Protein AF-A0A9D9UY47-F1 (afdb_monomer)

Secondary structure (DSSP, 8-state):
-EEEHHHHHHH-TTPPPHHHHHHHHHHHT-EEEEEEEPTTS-EEEEEE--GGGHHHHSSHHHHHHHHHHHHT-----GGGT--PPPEE----EEEE-STTEEEEEEEEEES----PPPHHHHHHHHHTTPPP--HHHHHHHHHHHHHS--EEEEEHHHH-SEEEEEE-TT--EEEBTTS-EEEPPTT-EEEEETT--EEEETTTEEBGGG---TT---EEEEEEEE-HHHHHHHHHHTT---HHHHHHTT---TTHHHHHHHHHHHHHHHH-TTPEEEPPEEE-TTHHHHS----EEEEHHHHHHHHT----HHHHHHHHHHTT-EEEEETTEEEEE--TT-SS--SHHHHHHHHHHHH-GGGS--------SPPPP-HHHHHHHHHHHHHHHTT-EE----SEESS-S-B-TTPPTT--EE-S-SHHHHHHHHHHHHHHTTTTT-SS--EEEEEEEEEETTEEEEEEEEEETTEEEEEEHHHHTTTS---SSGGGTS-S------PPP-PPPSSPPEEEEEEEEEETT--HHHHHHHHHHHS-TTEEEEEEEEEEEEETTEEEEEEEEEE--SSSPPPHHHHHHHHHHHHHHHHHTT-EE-

Nearest PDB structures (foldseek):
  4p72-assembly1_A  TM=7.107E-01  e=1.494E-49  Pseudomonas aeruginosa PAO1
  6p8t-assembly2_E  TM=7.159E-01  e=4.390E-49  Acinetobacter baumannii ATCC 19606 = CIP 70.34 = JCM 6841
  7db7-assembly1_B  TM=7.033E-01  e=2.790E-44  Mycobacterium tuberculosis H37Rv
  7k9m-assembly1_B  TM=7.089E-01  e=8.195E-44  Mycobacterium tuberculosis H37Rv
  3pco-assembly1_D  TM=6.849E-01  e=2.548E-43  Escherichia coli

Radius of gyration: 36.96 Å; Cα contacts (8 Å, |Δi|>4): 1140; chains: 1; bounding box: 98×57×92 Å

pLDDT: mean 92.55, std 7.82, range [47.44, 98.69]

Sequence (602 aa):
MKISYNWLKSYIPDICEPDKLWDVFTFHLCEVESMDKMSDGDTIFDINILPNRAHDLLNHQGVAQELSALLDIEYKSPVDMYKIPTSKPTSLEVKIENDKCRRYMGRIVRNVKVGPSPEWVVKHLESVGQKSINNVVDATNIVMFDCGNPTHVFDAKKVGSTIRIKETGSQKKVSLLGGEEKDLKETDLVITDGEDNVLAIAGVKGGTRAEVDENTADIILEVANFDPVTVRKTGRGMGLFTDAIKRFENDLSPVRAEYAMRELSALIFEMCPDAEFEDIVDVFPDKQKWETRQDIEITTDYINKKLGSNFKEEEIENVLMRLRISFRREGEAFVVSPSVLRLDLIGPHDLVEEIGRVLGYDRVLPELPIIDFKPKTNEIFYRILSAKKKLTEDRFREVYTYAFTKKGEVYVAYGAKGKEALRTNLSDGLKQAYELNRLNAPLLGESEIKIFEVGNVFPAAGVEETHVAWMDKKGVQEMTLEEYTKDIEIGSSYDTVLPNSLELKSENFSPWSQYPFIVRDISMWVPSSTTESEVSEIIKENMGNLVVVGPSLVDSFEKEGKKSLAFRLVFQSFDRTLTDVEVAESMNSITKSLQDKGFEIR

Foldseek 3Di:
DKDKPVLLCVFFVPDDDPVVVQVLCVFFNFHFPDWDQDPVGIIITDTDHDLLCLQQPLASLSVSLVSCLLVVGGTDDCVVVFDFDDAAAALAAEEEPDVQWQKKKKKKKFQFQKAAADPVLQVVQVSVPHHGDTLLQSLQVNLCRHGNFRKDKFQCVLADRYKYKDFLAPDFWFQFPVGDIFGGDRRFIFIHHPVSDGQARPLFGGGPRGDDDNPRGMMMMMTTAGQLVRLQCRCVVRVHDDSSNSNNVSGYQRVSSVVSVSSSNRSSCVNGVPMHIHDMDMDRPPVVVLQFAAWEKDAPVRLCVVQQANDDPVLLVSSCVSSVWDWDDDPRITGTGGDSGNPSPRYDVSSSSSSCSSVGSVRRDDDDDDDPDDDDFDQLVLLVLLLVLVLVVVVAAEDDFDQFAQDAAAADPDADHGRGGGAQFCQVRQVVVQVVCVVCCQVVVHLWHKYKYWAWHDRHVPDIFTKIWIQIPVGIDMDGSCVSCVPTDGDRDPVVRDDDDPPPDDDDDDDDAPADKDKDKWKWKDAPPDDPVNLQVLLVVQQDDQFPDDQDWNDWDDDPRIIMTMGMTIGDDRPYHDDPVVNVVSVVRSVVSCVVVVIGID

Structure (mmCIF, N/CA/C/O backbone):
data_AF-A0A9D9UY47-F1
#
_entry.id   AF-A0A9D9UY47-F1
#
loop_
_atom_site.group_PDB
_atom_site.id
_atom_site.type_symbol
_atom_site.label_atom_id
_atom_site.label_alt_id
_atom_site.label_comp_id
_atom_site.label_asym_id
_atom_site.label_entity_id
_atom_site.label_seq_id
_atom_site.pdbx_PDB_ins_code
_atom_site.Cartn_x
_atom_site.Cartn_y
_atom_site.Cartn_z
_atom_site.occupancy
_atom_site.B_iso_or_equiv
_atom_site.auth_seq_id
_atom_site.auth_comp_id
_atom_site.auth_asym_id
_atom_site.auth_atom_id
_atom_site.pdbx_PDB_model_num
ATOM 1 N N . MET A 1 1 ? -2.757 -5.531 -6.455 1.00 92.25 1 MET A N 1
ATOM 2 C CA . MET A 1 1 ? -2.215 -5.605 -7.834 1.00 92.25 1 MET A CA 1
ATOM 3 C C . MET A 1 1 ? -2.811 -6.839 -8.454 1.00 92.25 1 MET A C 1
ATOM 5 O O . MET A 1 1 ? -2.719 -7.899 -7.853 1.00 92.25 1 MET A O 1
ATOM 9 N N . LYS A 1 2 ? -3.355 -6.715 -9.661 1.00 96.81 2 LYS A N 1
ATOM 10 C CA . LYS A 1 2 ? -3.908 -7.855 -10.386 1.00 96.81 2 LYS A CA 1
ATOM 11 C C . LYS A 1 2 ? -2.807 -8.699 -11.022 1.00 96.81 2 LYS A C 1
ATOM 13 O O . LYS A 1 2 ? -1.933 -8.148 -11.691 1.00 96.81 2 LYS A O 1
ATOM 18 N N . ILE A 1 3 ? -2.873 -10.009 -10.810 1.00 97.62 3 ILE A N 1
ATOM 19 C CA . ILE A 1 3 ? -1.984 -11.019 -11.385 1.00 97.62 3 ILE A CA 1
ATOM 20 C C . ILE A 1 3 ? -2.827 -12.065 -12.111 1.00 97.62 3 ILE A C 1
ATOM 22 O O . ILE A 1 3 ? -3.710 -12.680 -11.512 1.00 97.62 3 ILE A O 1
ATOM 26 N N . SER A 1 4 ? -2.539 -12.275 -13.394 1.00 97.75 4 SER A N 1
ATOM 27 C CA . SER A 1 4 ? -3.185 -13.302 -14.215 1.00 97.75 4 SER A CA 1
ATOM 28 C C . SER A 1 4 ? -2.543 -14.667 -13.986 1.00 97.75 4 SER A C 1
ATOM 30 O O . SER A 1 4 ? -1.330 -14.834 -14.129 1.00 97.75 4 SER A O 1
ATOM 32 N N . TYR A 1 5 ? -3.364 -15.668 -13.674 1.00 97.19 5 TYR A N 1
ATOM 33 C CA . TYR A 1 5 ? -2.925 -17.053 -13.540 1.00 97.19 5 TYR A CA 1
ATOM 34 C C . TYR A 1 5 ? -2.395 -17.624 -14.863 1.00 97.19 5 TYR A C 1
ATOM 36 O O . TYR A 1 5 ? -1.362 -18.298 -14.881 1.00 97.19 5 TYR A O 1
ATOM 44 N N . ASN A 1 6 ? -3.056 -17.328 -15.984 1.00 95.50 6 ASN A N 1
ATOM 45 C CA . ASN A 1 6 ? -2.594 -17.752 -17.306 1.00 95.50 6 ASN A CA 1
ATOM 46 C C . ASN A 1 6 ? -1.264 -17.098 -17.698 1.00 95.50 6 ASN A C 1
ATOM 48 O O . ASN A 1 6 ? -0.416 -17.760 -18.298 1.00 95.50 6 ASN A O 1
ATOM 52 N N . TRP A 1 7 ? -1.049 -15.838 -17.318 1.00 95.81 7 TRP A N 1
ATOM 53 C CA . TRP A 1 7 ? 0.239 -15.178 -17.514 1.00 95.81 7 TRP A CA 1
ATOM 54 C C . TRP A 1 7 ? 1.323 -15.819 -16.636 1.00 95.81 7 TRP A C 1
ATOM 56 O O . TRP A 1 7 ? 2.405 -16.128 -17.120 1.00 95.81 7 TRP A O 1
ATOM 66 N N . LEU A 1 8 ? 1.038 -16.154 -15.373 1.00 96.56 8 LEU A N 1
ATOM 67 C CA . LEU A 1 8 ? 1.994 -16.904 -14.545 1.00 96.56 8 LEU A CA 1
ATOM 68 C C . LEU A 1 8 ? 2.379 -18.254 -15.175 1.00 96.56 8 LEU A C 1
ATOM 70 O O . LEU A 1 8 ? 3.553 -18.625 -15.160 1.00 96.56 8 LEU A O 1
ATOM 74 N N . LYS A 1 9 ? 1.427 -18.966 -15.792 1.00 95.06 9 LYS A N 1
ATOM 75 C CA . LYS A 1 9 ? 1.681 -20.249 -16.472 1.00 95.06 9 LYS A CA 1
ATOM 76 C C . LYS A 1 9 ? 2.707 -20.173 -17.601 1.00 95.06 9 LYS A C 1
ATOM 78 O O . LYS A 1 9 ? 3.337 -21.192 -17.887 1.00 95.06 9 LYS A O 1
ATOM 83 N N . SER A 1 10 ? 2.919 -19.014 -18.233 1.00 92.62 10 SER A N 1
ATOM 84 C CA . SER A 1 10 ? 3.981 -18.888 -19.243 1.00 92.62 10 SER A CA 1
ATOM 85 C C . SER A 1 10 ? 5.379 -19.016 -18.632 1.00 92.62 10 SER A C 1
ATOM 87 O O . SER A 1 10 ? 6.302 -19.466 -19.309 1.00 92.62 10 SER A O 1
ATOM 89 N N . TYR A 1 11 ? 5.523 -18.669 -17.351 1.00 95.38 11 TYR A N 1
ATOM 90 C CA . TYR A 1 11 ? 6.774 -18.745 -16.596 1.00 95.38 11 TYR A CA 1
ATOM 91 C C . TYR A 1 11 ? 6.909 -20.026 -15.782 1.00 95.38 11 TYR A C 1
ATOM 93 O O . TYR A 1 11 ? 8.003 -20.575 -15.678 1.00 95.38 11 TYR A O 1
ATOM 101 N N . ILE A 1 12 ? 5.803 -20.513 -15.223 1.00 95.75 12 ILE A N 1
ATOM 102 C CA . ILE A 1 12 ? 5.751 -21.700 -14.364 1.00 95.75 12 ILE A CA 1
ATOM 103 C C . ILE A 1 12 ? 4.644 -22.650 -14.851 1.00 95.75 12 ILE A C 1
ATOM 105 O O . ILE A 1 12 ? 3.547 -22.660 -14.297 1.00 95.75 12 ILE A O 1
ATOM 109 N N . PRO A 1 13 ? 4.892 -23.452 -15.908 1.00 94.12 13 PRO A N 1
ATOM 110 C CA . PRO A 1 13 ? 3.858 -24.296 -16.520 1.00 94.12 13 PRO A CA 1
ATOM 111 C C . PRO A 1 13 ? 3.250 -25.336 -15.574 1.00 94.12 13 PRO A C 1
ATOM 113 O O . PRO A 1 13 ? 2.081 -25.684 -15.728 1.00 94.12 13 PRO A O 1
ATOM 116 N N . ASP A 1 14 ? 4.030 -25.788 -14.589 1.00 95.19 14 ASP A N 1
ATOM 117 C CA . ASP A 1 14 ? 3.635 -26.789 -13.591 1.00 95.19 14 ASP A CA 1
ATOM 118 C C . ASP A 1 14 ? 3.032 -26.159 -12.316 1.00 95.19 14 ASP A C 1
ATOM 120 O O . ASP A 1 14 ? 2.964 -26.802 -11.267 1.00 95.19 14 ASP A O 1
ATOM 124 N N . ILE A 1 15 ? 2.602 -24.889 -12.378 1.00 96.00 15 ILE A N 1
ATOM 125 C CA . ILE A 1 15 ? 1.925 -24.207 -11.267 1.00 96.00 15 ILE A CA 1
ATOM 126 C C . ILE A 1 15 ? 0.655 -24.960 -10.845 1.00 96.00 15 ILE A C 1
ATOM 128 O O . ILE A 1 15 ? -0.113 -25.458 -11.671 1.00 96.00 15 ILE A O 1
ATOM 132 N N . CYS A 1 16 ? 0.419 -25.028 -9.535 1.00 95.44 16 CYS A N 1
ATOM 133 C CA . CYS A 1 16 ? -0.756 -25.675 -8.965 1.00 95.44 16 CYS A CA 1
ATOM 134 C C . CYS A 1 16 ? -2.070 -24.942 -9.310 1.00 95.44 16 CYS A C 1
ATOM 136 O O . CYS A 1 16 ? -2.077 -23.844 -9.869 1.00 95.44 16 CYS A O 1
ATOM 138 N N . GLU A 1 17 ? -3.204 -25.569 -8.987 1.00 95.69 17 GLU A N 1
ATOM 139 C CA . GLU A 1 17 ? -4.536 -24.987 -9.197 1.00 95.69 17 GLU A CA 1
ATOM 140 C C . GLU A 1 17 ? -4.747 -23.694 -8.380 1.00 95.69 17 GLU A C 1
ATOM 142 O O . GLU A 1 17 ? -4.212 -23.594 -7.269 1.00 95.69 17 GLU A O 1
ATOM 147 N N . PRO A 1 18 ? -5.574 -22.741 -8.861 1.00 96.00 18 PRO A N 1
ATOM 148 C CA . PRO A 1 18 ? -5.742 -21.429 -8.230 1.00 96.00 18 PRO A CA 1
ATOM 149 C C . PRO A 1 18 ? -6.084 -21.447 -6.734 1.00 96.00 18 PRO A C 1
ATOM 151 O O . PRO A 1 18 ? -5.519 -20.663 -5.975 1.00 96.00 18 PRO A O 1
ATOM 154 N N . ASP A 1 19 ? -6.936 -22.378 -6.289 1.00 94.75 19 ASP A N 1
ATOM 155 C CA . ASP A 1 19 ? -7.332 -22.483 -4.877 1.00 94.75 19 ASP A CA 1
ATOM 156 C C . ASP A 1 19 ? -6.137 -22.819 -3.965 1.00 94.75 19 ASP A C 1
ATOM 158 O O . ASP A 1 19 ? -6.039 -22.309 -2.856 1.00 94.75 19 ASP A O 1
ATOM 162 N N . LYS A 1 20 ? -5.182 -23.634 -4.436 1.00 94.81 20 LYS A N 1
ATOM 163 C CA . LYS A 1 20 ? -3.946 -23.911 -3.682 1.00 94.81 20 LYS A CA 1
ATOM 164 C C . LYS A 1 20 ? -2.989 -22.728 -3.720 1.00 94.81 20 LYS A C 1
ATOM 166 O O . LYS A 1 20 ? -2.238 -22.511 -2.774 1.00 94.81 20 LYS A O 1
ATOM 171 N N . LEU A 1 21 ? -2.989 -21.983 -4.822 1.00 95.38 21 LEU A N 1
ATOM 172 C CA . LEU A 1 21 ? -2.144 -20.807 -4.967 1.00 95.38 21 LEU A CA 1
ATOM 173 C C . LEU A 1 21 ? -2.570 -19.687 -4.011 1.00 95.38 21 LEU A C 1
ATOM 175 O O . LEU A 1 21 ? -1.709 -18.990 -3.481 1.00 95.38 21 LEU A O 1
ATOM 179 N N . TRP A 1 22 ? -3.872 -19.568 -3.734 1.00 95.12 22 TRP A N 1
ATOM 180 C CA . TRP A 1 22 ? -4.406 -18.677 -2.701 1.00 95.12 22 TRP A CA 1
ATOM 181 C C . TRP A 1 22 ? -3.735 -18.910 -1.342 1.00 95.12 22 TRP A C 1
ATOM 183 O O . TRP A 1 22 ? -3.281 -17.958 -0.702 1.00 95.12 22 TRP A O 1
ATOM 193 N N . ASP A 1 23 ? -3.636 -20.172 -0.916 1.00 92.69 23 ASP A N 1
ATOM 194 C CA . ASP A 1 23 ? -2.991 -20.538 0.348 1.00 92.69 23 ASP A CA 1
ATOM 195 C C . ASP A 1 23 ? -1.497 -20.196 0.320 1.00 92.69 23 ASP A C 1
ATOM 197 O O . ASP A 1 23 ? -0.978 -19.598 1.262 1.00 92.69 23 ASP A O 1
ATOM 201 N N . VAL A 1 24 ? -0.806 -20.501 -0.784 1.00 94.19 24 VAL A N 1
ATOM 202 C CA . VAL A 1 24 ? 0.623 -20.181 -0.942 1.00 94.19 24 VAL A CA 1
ATOM 203 C C . VAL A 1 24 ? 0.868 -18.678 -0.827 1.00 94.19 24 VAL A C 1
ATOM 205 O O . VAL A 1 24 ? 1.767 -18.266 -0.096 1.00 94.19 24 VAL A O 1
ATOM 208 N N . PHE A 1 25 ? 0.054 -17.851 -1.488 1.00 94.31 25 PHE A N 1
ATOM 209 C CA . PHE A 1 25 ? 0.122 -16.402 -1.320 1.00 94.31 25 PHE A CA 1
ATOM 210 C C . PHE A 1 25 ? -0.106 -16.008 0.138 1.00 94.31 25 PHE A C 1
ATOM 212 O O . PHE A 1 25 ? 0.752 -15.358 0.732 1.00 94.31 25 PHE A O 1
ATOM 219 N N . THR A 1 26 ? -1.219 -16.445 0.725 1.00 91.19 26 THR A N 1
ATOM 220 C CA . THR A 1 26 ? -1.668 -16.000 2.050 1.00 91.19 26 THR A CA 1
ATOM 221 C C . THR A 1 26 ? -0.677 -16.359 3.157 1.00 91.19 26 THR A C 1
ATOM 223 O O . THR A 1 26 ? -0.400 -15.533 4.025 1.00 91.19 26 THR A O 1
ATOM 226 N N . PHE A 1 27 ? -0.130 -17.576 3.137 1.00 89.44 27 PHE A N 1
ATOM 227 C CA . PHE A 1 27 ? 0.741 -18.064 4.209 1.00 89.44 27 PHE A CA 1
ATOM 228 C C . PHE A 1 27 ? 2.217 -17.728 4.006 1.00 89.44 27 PHE A C 1
ATOM 230 O O . PHE A 1 27 ? 2.960 -17.686 4.986 1.00 89.44 27 PHE A O 1
ATOM 237 N N . HIS A 1 28 ? 2.648 -17.476 2.766 1.00 92.00 28 HIS A N 1
ATOM 238 C CA . HIS A 1 28 ? 4.070 -17.333 2.461 1.00 92.00 28 HIS A CA 1
ATOM 239 C C . HIS A 1 28 ? 4.445 -16.066 1.699 1.00 92.00 28 HIS A C 1
ATOM 241 O O . HIS A 1 28 ? 5.636 -15.861 1.492 1.00 92.00 28 HIS A O 1
ATOM 247 N N . LEU A 1 29 ? 3.517 -15.213 1.258 1.00 92.00 29 LEU A N 1
ATOM 248 C CA . LEU A 1 29 ? 3.890 -14.041 0.460 1.00 92.00 29 LEU A CA 1
ATOM 249 C C . LEU A 1 29 ? 3.132 -12.760 0.803 1.00 92.00 29 LEU A C 1
ATOM 251 O O . LEU A 1 29 ? 3.753 -11.772 1.190 1.00 92.00 29 LEU A O 1
ATOM 255 N N . CYS A 1 30 ? 1.818 -12.743 0.601 1.00 93.88 30 CYS A N 1
ATOM 256 C CA . CYS A 1 30 ? 0.985 -11.556 0.751 1.00 93.88 30 CYS A CA 1
ATOM 257 C C . CYS A 1 30 ? -0.504 -11.913 0.822 1.00 93.88 30 CYS A C 1
ATOM 259 O O . CYS A 1 30 ? -0.926 -12.987 0.3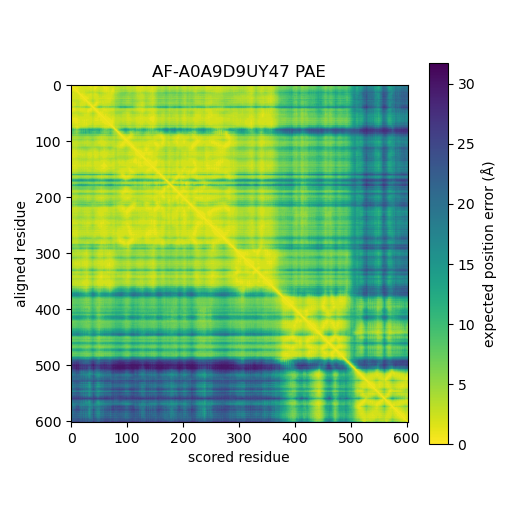99 1.00 93.88 30 CYS A O 1
ATOM 261 N N . GLU A 1 31 ? -1.303 -10.979 1.332 1.00 95.00 31 GLU A N 1
ATOM 262 C CA . GLU A 1 31 ? -2.759 -11.097 1.342 1.00 95.00 31 GLU A CA 1
ATOM 263 C C . GLU A 1 31 ? -3.320 -11.105 -0.088 1.00 95.00 31 GLU A C 1
ATOM 265 O O . GLU A 1 31 ? -2.925 -10.294 -0.932 1.00 95.00 31 GLU A O 1
ATOM 270 N N . VAL A 1 32 ? -4.270 -12.007 -0.338 1.00 96.38 32 VAL A N 1
ATOM 271 C CA . VAL A 1 32 ? -5.091 -12.014 -1.550 1.00 96.38 32 VAL A CA 1
ATOM 272 C C . VAL A 1 32 ? -6.427 -11.350 -1.216 1.00 96.38 32 VAL A C 1
ATOM 274 O O . VAL A 1 32 ? -7.219 -11.890 -0.449 1.00 96.38 32 VAL A O 1
ATOM 277 N N . GLU A 1 33 ? -6.680 -10.168 -1.777 1.00 95.94 33 GLU A N 1
ATOM 278 C CA . GLU A 1 33 ? -7.911 -9.402 -1.538 1.00 95.94 33 GLU A CA 1
ATOM 279 C C . GLU A 1 33 ? -9.110 -10.025 -2.265 1.00 95.94 33 GLU A C 1
ATOM 281 O O . GLU A 1 33 ? -10.236 -10.012 -1.765 1.00 95.94 33 GLU A O 1
ATOM 286 N N . SER A 1 34 ? -8.881 -10.577 -3.459 1.00 96.50 34 SER A N 1
ATOM 287 C CA . SER A 1 34 ? -9.910 -11.254 -4.252 1.00 96.50 34 SER A CA 1
ATOM 288 C C . SER A 1 34 ? -9.316 -12.217 -5.281 1.00 96.50 34 SER A C 1
ATOM 290 O O . SER A 1 34 ? -8.149 -12.109 -5.665 1.00 96.50 34 SER A O 1
ATOM 292 N N . MET A 1 35 ? -10.137 -13.174 -5.721 1.00 96.31 35 MET A N 1
ATOM 293 C CA . MET A 1 35 ? -9.823 -14.114 -6.796 1.00 96.31 35 MET A CA 1
ATOM 294 C C . MET A 1 35 ? -11.025 -14.211 -7.735 1.00 96.31 35 MET A C 1
ATOM 296 O O . MET A 1 35 ? -12.043 -14.826 -7.406 1.00 96.31 35 MET A O 1
ATOM 300 N N . ASP A 1 36 ? -10.891 -13.605 -8.909 1.00 96.31 36 ASP A N 1
ATOM 301 C CA . ASP A 1 36 ? -11.957 -13.484 -9.897 1.00 96.31 36 ASP A CA 1
ATOM 302 C C . ASP A 1 36 ? -11.763 -14.494 -11.032 1.00 96.31 36 ASP A C 1
ATOM 304 O O . ASP A 1 36 ? -10.710 -14.539 -11.671 1.00 96.31 36 ASP A O 1
ATOM 308 N N . LYS A 1 37 ? -12.797 -15.291 -11.324 1.00 95.38 37 LYS A N 1
ATOM 309 C CA . LYS A 1 37 ? -12.814 -16.199 -12.482 1.00 95.38 37 LYS A CA 1
ATOM 310 C C . LYS A 1 37 ? -13.380 -15.476 -13.698 1.00 95.38 37 LYS A C 1
ATOM 312 O O . LYS A 1 37 ? -14.541 -15.064 -13.690 1.00 95.38 37 LYS A O 1
ATOM 317 N N . MET A 1 38 ? -12.572 -15.355 -14.742 1.00 92.38 38 MET A N 1
ATOM 318 C CA . MET A 1 38 ? -12.934 -14.669 -15.978 1.00 92.38 38 MET A CA 1
ATOM 319 C C . MET A 1 38 ? -13.673 -15.601 -16.943 1.00 92.38 38 MET A C 1
ATOM 321 O O . MET A 1 38 ? -13.571 -16.828 -16.881 1.00 92.38 38 MET A O 1
ATOM 325 N N . SER A 1 39 ? -14.448 -15.019 -17.861 1.00 88.56 39 SER A N 1
ATOM 326 C CA . SER A 1 39 ? -15.257 -15.774 -18.829 1.00 88.56 39 SER A CA 1
ATOM 327 C C . SER A 1 39 ? -14.435 -16.554 -19.858 1.00 88.56 39 SER A C 1
ATOM 329 O O . SER A 1 39 ? -14.949 -17.487 -20.469 1.00 88.56 39 SER A O 1
ATOM 331 N N . ASP A 1 40 ? -13.180 -16.165 -20.071 1.00 86.12 40 ASP A N 1
ATOM 332 C CA . ASP A 1 40 ? -12.224 -16.832 -20.959 1.00 86.12 40 ASP A CA 1
ATOM 333 C C . ASP A 1 40 ? -11.458 -17.981 -20.273 1.00 86.12 40 ASP A C 1
ATOM 335 O O . ASP A 1 40 ? -10.635 -18.638 -20.909 1.00 86.12 40 ASP A O 1
ATOM 339 N N . GLY A 1 41 ? -11.762 -18.254 -18.999 1.00 90.00 41 GLY A N 1
ATOM 340 C CA . GLY A 1 41 ? -11.151 -19.315 -18.204 1.00 90.00 41 GLY A CA 1
ATOM 341 C C . GLY A 1 41 ? -9.912 -18.890 -17.415 1.00 90.00 41 GLY A C 1
ATOM 342 O O . GLY A 1 41 ? -9.351 -19.735 -16.718 1.00 90.00 41 GLY A O 1
ATOM 343 N N . ASP A 1 42 ? -9.483 -17.625 -17.488 1.00 95.38 42 ASP A N 1
ATOM 344 C CA . ASP A 1 42 ? -8.419 -17.116 -16.617 1.00 95.38 42 ASP A CA 1
ATOM 345 C C . ASP A 1 42 ? -8.906 -16.925 -15.171 1.00 95.38 42 ASP A C 1
ATOM 347 O O . ASP A 1 42 ? -10.100 -16.780 -14.893 1.00 95.38 42 ASP A O 1
ATOM 351 N N . THR A 1 43 ? -7.968 -16.927 -14.228 1.00 97.31 43 THR A N 1
ATOM 352 C CA . THR A 1 43 ? -8.210 -16.570 -12.828 1.00 97.31 43 THR A CA 1
ATOM 353 C C . THR A 1 43 ? -7.297 -15.415 -12.450 1.00 97.31 43 THR A C 1
ATOM 355 O O . THR A 1 43 ? -6.080 -15.517 -12.585 1.00 97.31 43 THR A O 1
ATOM 358 N N . ILE A 1 44 ? -7.882 -14.313 -11.986 1.00 97.94 44 ILE A N 1
ATOM 359 C CA . ILE A 1 44 ? -7.146 -13.102 -11.623 1.00 97.94 44 ILE A CA 1
ATOM 360 C C . ILE A 1 44 ? -7.094 -12.985 -10.109 1.00 97.94 44 ILE A C 1
ATOM 362 O O . ILE A 1 44 ? -8.132 -12.946 -9.453 1.00 97.94 44 ILE A O 1
ATOM 366 N N . PHE A 1 45 ? -5.884 -12.899 -9.570 1.00 97.94 45 PHE A N 1
ATOM 367 C CA . PHE A 1 45 ? -5.648 -12.621 -8.159 1.00 97.94 45 PHE A CA 1
ATOM 368 C C . PHE A 1 45 ? -5.436 -11.124 -7.974 1.00 97.94 45 PHE A C 1
ATOM 370 O O . PHE A 1 45 ? -4.568 -10.558 -8.637 1.00 97.94 45 PHE A O 1
ATOM 377 N N . ASP A 1 46 ? -6.171 -10.482 -7.069 1.00 97.31 46 ASP A N 1
ATOM 378 C CA . ASP A 1 46 ? -5.792 -9.155 -6.582 1.00 97.31 46 ASP A CA 1
ATOM 379 C C . ASP A 1 46 ? -4.988 -9.309 -5.294 1.00 97.31 46 ASP A C 1
ATOM 381 O O . ASP A 1 46 ? -5.532 -9.660 -4.249 1.00 97.31 46 ASP A O 1
ATOM 385 N N . ILE A 1 47 ? -3.673 -9.112 -5.390 1.00 96.56 47 ILE A N 1
ATOM 386 C CA . ILE A 1 47 ? -2.738 -9.330 -4.284 1.00 96.56 47 ILE A CA 1
ATOM 387 C C . ILE A 1 47 ? -2.232 -8.016 -3.690 1.00 96.56 47 ILE A C 1
ATOM 389 O O . ILE A 1 47 ? -1.873 -7.073 -4.409 1.00 96.56 47 ILE A O 1
ATOM 393 N N . ASN A 1 48 ? -2.148 -7.956 -2.366 1.00 96.06 48 ASN A N 1
ATOM 394 C CA . ASN A 1 48 ? -1.694 -6.784 -1.632 1.00 96.06 48 ASN A CA 1
ATOM 395 C C . ASN A 1 48 ? -0.187 -6.866 -1.338 1.00 96.06 48 ASN A C 1
ATOM 397 O O . ASN A 1 48 ? 0.249 -7.321 -0.280 1.00 96.06 48 ASN A O 1
ATOM 401 N N . ILE A 1 49 ? 0.628 -6.423 -2.299 1.00 95.69 49 ILE A N 1
ATOM 402 C CA . ILE A 1 49 ? 2.088 -6.383 -2.149 1.00 95.69 49 ILE A CA 1
ATOM 403 C C . ILE A 1 49 ? 2.504 -5.270 -1.180 1.00 95.69 49 ILE A C 1
ATOM 405 O O . ILE A 1 49 ? 2.242 -4.084 -1.412 1.00 95.69 49 ILE A O 1
ATOM 409 N N . LEU A 1 50 ? 3.224 -5.658 -0.126 1.00 93.69 50 LEU A N 1
ATOM 410 C CA . LEU A 1 50 ? 3.766 -4.737 0.868 1.00 93.69 50 LEU A CA 1
ATOM 411 C C . LEU A 1 50 ? 4.891 -3.855 0.287 1.00 93.69 50 LEU A C 1
ATOM 413 O O . LEU A 1 50 ? 5.626 -4.294 -0.602 1.00 93.69 50 LEU A O 1
ATOM 417 N N . PRO A 1 51 ? 5.087 -2.622 0.799 1.00 93.50 51 PRO A N 1
ATOM 418 C CA . PRO A 1 51 ? 6.083 -1.688 0.264 1.00 93.50 51 PRO A CA 1
ATOM 419 C C . PRO A 1 51 ? 7.519 -2.228 0.204 1.00 93.50 51 PRO A C 1
ATOM 421 O O . PRO A 1 51 ? 8.244 -1.899 -0.731 1.00 93.50 51 PRO A O 1
ATOM 424 N N . ASN A 1 52 ? 7.934 -3.075 1.154 1.00 93.81 52 ASN A N 1
ATOM 425 C CA . ASN A 1 52 ? 9.271 -3.681 1.155 1.00 93.81 52 ASN A CA 1
ATOM 426 C C . ASN A 1 52 ? 9.491 -4.632 -0.028 1.00 93.81 52 ASN A C 1
ATOM 428 O O . ASN A 1 52 ? 10.622 -4.754 -0.476 1.00 93.81 52 ASN A O 1
ATOM 432 N N . ARG A 1 53 ? 8.431 -5.239 -0.575 1.00 95.88 53 ARG A N 1
ATOM 433 C CA . ARG A 1 53 ? 8.481 -6.166 -1.721 1.00 95.88 53 ARG A CA 1
ATOM 434 C C . ARG A 1 53 ? 7.915 -5.576 -3.017 1.00 95.88 53 ARG A C 1
ATOM 436 O O . ARG A 1 53 ? 7.785 -6.244 -4.038 1.00 95.88 53 ARG A O 1
ATOM 443 N N . ALA A 1 54 ? 7.542 -4.299 -3.008 1.00 96.44 54 ALA A N 1
ATOM 444 C CA . ALA A 1 54 ? 6.952 -3.661 -4.180 1.00 96.44 54 ALA A CA 1
ATOM 445 C C . ALA A 1 54 ? 7.963 -3.474 -5.330 1.00 96.44 54 ALA A C 1
ATOM 447 O O . ALA A 1 54 ? 7.580 -3.482 -6.499 1.00 96.44 54 ALA A O 1
ATOM 448 N N . HIS A 1 55 ? 9.250 -3.355 -5.003 1.00 95.75 55 HIS A N 1
ATOM 449 C CA . HIS A 1 55 ? 10.336 -3.161 -5.961 1.00 95.75 55 HIS A CA 1
ATOM 450 C C . HIS A 1 55 ? 10.653 -4.415 -6.808 1.00 95.75 55 HIS A C 1
ATOM 452 O O . HIS A 1 55 ? 11.226 -4.312 -7.901 1.00 95.75 55 HIS A O 1
ATOM 458 N N . ASP A 1 56 ? 10.296 -5.605 -6.314 1.00 95.25 56 ASP A N 1
ATOM 459 C CA . ASP A 1 56 ? 10.513 -6.892 -6.972 1.00 95.25 56 ASP A CA 1
ATOM 460 C C . ASP A 1 56 ? 9.218 -7.606 -7.378 1.00 95.25 56 ASP A C 1
ATOM 462 O O . ASP A 1 56 ? 9.230 -8.264 -8.417 1.00 95.25 56 ASP A O 1
ATOM 466 N N . LEU A 1 57 ? 8.102 -7.416 -6.661 1.00 96.81 57 LEU A N 1
ATOM 467 C CA . LEU A 1 57 ? 6.855 -8.166 -6.880 1.00 96.81 57 LEU A CA 1
ATOM 468 C C . LEU A 1 57 ? 5.711 -7.393 -7.547 1.00 96.81 57 LEU A C 1
ATOM 470 O O . LEU A 1 57 ? 4.680 -7.994 -7.838 1.00 96.81 57 LEU A O 1
ATOM 474 N N . LEU A 1 58 ? 5.846 -6.095 -7.854 1.00 96.94 58 LEU A N 1
ATOM 475 C CA . LEU A 1 58 ? 4.817 -5.374 -8.633 1.00 96.94 58 LEU A CA 1
ATOM 476 C C . LEU A 1 58 ? 4.836 -5.727 -10.139 1.00 96.94 58 LEU A C 1
ATOM 478 O O . LEU A 1 58 ? 4.731 -4.848 -11.002 1.00 96.94 58 LEU A O 1
ATOM 482 N N . ASN A 1 59 ? 5.031 -7.005 -10.470 1.00 97.00 59 ASN A N 1
ATOM 483 C CA . ASN A 1 59 ? 5.128 -7.534 -11.829 1.00 97.00 59 ASN A CA 1
ATOM 484 C C . ASN A 1 59 ? 4.995 -9.068 -11.877 1.00 97.00 59 ASN A C 1
ATOM 486 O O . ASN A 1 59 ? 5.253 -9.746 -10.883 1.00 97.00 59 ASN A O 1
ATOM 490 N N . HIS A 1 60 ? 4.615 -9.612 -13.037 1.00 97.50 60 HIS A N 1
ATOM 491 C CA . HIS A 1 60 ? 4.352 -11.045 -13.215 1.00 97.50 60 HIS A CA 1
ATOM 492 C C . HIS A 1 60 ? 5.615 -11.903 -13.129 1.00 97.50 60 HIS A C 1
ATOM 494 O O . HIS A 1 60 ? 5.566 -12.969 -12.520 1.00 97.50 60 HIS A O 1
ATOM 500 N N . GLN A 1 61 ? 6.748 -11.447 -13.674 1.00 95.75 61 GLN A N 1
ATOM 501 C CA . GLN A 1 61 ? 8.008 -12.190 -13.606 1.00 95.75 61 GLN A CA 1
ATOM 502 C C . GLN A 1 61 ? 8.468 -12.368 -12.153 1.00 95.75 61 GLN A C 1
ATOM 504 O O . GLN A 1 61 ? 8.811 -13.475 -11.750 1.00 95.75 61 GLN A O 1
ATOM 509 N N . GLY A 1 62 ? 8.435 -11.307 -11.344 1.00 96.00 62 GLY A N 1
ATOM 510 C CA . GLY A 1 62 ? 8.806 -11.346 -9.929 1.00 96.00 62 GLY A CA 1
ATOM 511 C C . GLY A 1 62 ? 7.910 -12.276 -9.116 1.00 96.00 62 GLY A C 1
ATOM 512 O O . GLY A 1 62 ? 8.410 -13.133 -8.391 1.00 96.00 62 GLY A O 1
ATOM 513 N N . VAL A 1 63 ? 6.589 -12.180 -9.305 1.00 97.69 63 VAL A N 1
ATOM 514 C CA . VAL A 1 63 ? 5.632 -13.092 -8.658 1.00 97.69 63 VAL A CA 1
ATOM 515 C C . VAL A 1 63 ? 5.857 -14.539 -9.105 1.00 97.69 63 VAL A C 1
ATOM 517 O O . VAL A 1 63 ? 5.883 -15.436 -8.270 1.00 97.69 63 VAL A O 1
ATOM 520 N N . ALA A 1 64 ? 6.088 -14.792 -10.394 1.00 97.12 64 ALA A N 1
ATOM 521 C CA . ALA A 1 64 ? 6.370 -16.137 -10.890 1.00 97.12 64 ALA A CA 1
ATOM 522 C C . ALA A 1 64 ? 7.685 -16.714 -10.337 1.00 97.12 64 ALA A C 1
ATOM 524 O O . ALA A 1 64 ? 7.743 -17.904 -10.027 1.00 97.12 64 ALA A O 1
ATOM 525 N N . GLN A 1 65 ? 8.733 -15.895 -10.184 1.00 95.44 65 GLN A N 1
ATOM 526 C CA . GLN A 1 65 ? 9.989 -16.318 -9.555 1.00 95.44 65 GLN A CA 1
ATOM 527 C C . GLN A 1 65 ? 9.776 -16.711 -8.094 1.00 95.44 65 GLN A C 1
ATOM 529 O O . GLN A 1 65 ? 10.269 -17.752 -7.664 1.00 95.44 65 GLN A O 1
ATOM 534 N N . GLU A 1 66 ? 9.012 -15.907 -7.362 1.00 96.12 66 GLU A N 1
ATOM 535 C CA . GLU A 1 66 ? 8.691 -16.150 -5.961 1.00 96.12 66 GLU A CA 1
ATOM 536 C C . GLU A 1 66 ? 7.852 -17.422 -5.781 1.00 96.12 66 GLU A C 1
ATOM 538 O O . GLU A 1 66 ? 8.165 -18.272 -4.952 1.00 96.12 66 GLU A O 1
ATOM 543 N N . LEU A 1 67 ? 6.827 -17.611 -6.613 1.00 96.94 67 LEU A N 1
ATOM 544 C CA . LEU A 1 67 ? 5.995 -18.813 -6.592 1.00 96.94 67 LEU A CA 1
ATOM 545 C C . LEU A 1 67 ? 6.771 -20.067 -7.001 1.00 96.94 67 LEU A C 1
ATOM 547 O O . LEU A 1 67 ? 6.586 -21.116 -6.392 1.00 96.94 67 LEU A O 1
ATOM 551 N N . SER A 1 68 ? 7.665 -19.965 -7.990 1.00 96.62 68 SER A N 1
ATOM 552 C CA . SER A 1 68 ? 8.593 -21.045 -8.352 1.00 96.62 68 SER A CA 1
ATOM 553 C C . SER A 1 68 ? 9.436 -21.467 -7.156 1.00 96.62 68 SER A C 1
ATOM 555 O O . SER A 1 68 ? 9.551 -22.663 -6.884 1.00 96.62 68 SER A O 1
ATOM 557 N N . ALA A 1 69 ? 9.966 -20.493 -6.409 1.00 95.38 69 ALA A N 1
ATOM 558 C CA . ALA A 1 69 ? 10.711 -20.767 -5.196 1.00 95.38 69 ALA A CA 1
ATOM 559 C C . ALA A 1 69 ? 9.818 -21.442 -4.151 1.00 95.38 69 ALA A C 1
ATOM 561 O O . ALA A 1 69 ? 10.185 -22.505 -3.673 1.00 95.38 69 ALA A O 1
ATOM 562 N N . LEU A 1 70 ? 8.633 -20.909 -3.842 1.00 95.31 70 LEU A N 1
ATOM 563 C CA . LEU A 1 70 ? 7.725 -21.439 -2.810 1.00 95.31 70 LEU A CA 1
ATOM 564 C C . LEU A 1 70 ? 7.156 -22.830 -3.123 1.00 95.31 70 LEU A C 1
ATOM 566 O O . LEU A 1 70 ? 6.980 -23.636 -2.211 1.00 95.31 70 LEU A O 1
ATOM 570 N N . LEU A 1 71 ? 6.920 -23.137 -4.397 1.00 95.00 71 LEU A N 1
ATOM 571 C CA . LEU A 1 71 ? 6.386 -24.424 -4.848 1.00 95.00 71 LEU A CA 1
ATOM 572 C C . LEU A 1 71 ? 7.472 -25.459 -5.178 1.00 95.00 71 LEU A C 1
ATOM 574 O O . LEU A 1 71 ? 7.133 -26.618 -5.391 1.00 95.00 71 LEU A O 1
ATOM 578 N N . ASP A 1 72 ? 8.745 -25.049 -5.210 1.00 94.25 72 ASP A N 1
ATOM 579 C CA . ASP A 1 72 ? 9.877 -25.879 -5.651 1.00 94.25 72 ASP A CA 1
ATOM 580 C C . ASP A 1 72 ? 9.682 -26.430 -7.076 1.00 94.25 72 ASP A C 1
ATOM 582 O O . ASP A 1 72 ? 9.804 -27.624 -7.346 1.00 94.25 72 ASP A O 1
ATOM 586 N N . ILE A 1 73 ? 9.324 -25.533 -8.000 1.00 95.44 73 ILE A N 1
ATOM 587 C CA . ILE A 1 73 ? 9.095 -25.846 -9.419 1.00 95.44 73 ILE A CA 1
ATOM 588 C C . ILE A 1 73 ? 9.998 -25.008 -10.324 1.00 95.44 73 ILE A C 1
ATOM 590 O O . ILE A 1 73 ? 10.466 -23.929 -9.950 1.00 95.44 73 ILE A O 1
ATOM 594 N N . GLU A 1 74 ? 10.230 -25.487 -11.544 1.00 93.50 74 GLU A N 1
ATOM 595 C CA . GLU A 1 74 ? 11.048 -24.792 -12.538 1.00 93.50 74 GLU A CA 1
ATOM 596 C C . GLU A 1 74 ? 10.405 -23.464 -12.974 1.00 93.50 74 GLU A C 1
ATOM 598 O O . GLU A 1 74 ? 9.218 -23.404 -13.284 1.00 93.50 74 GLU A O 1
ATOM 603 N N . TYR A 1 75 ? 11.214 -22.404 -13.048 1.00 94.12 75 TYR A N 1
ATOM 604 C CA . TYR A 1 75 ? 10.843 -21.125 -13.656 1.00 94.12 75 TYR A CA 1
ATOM 605 C C . TYR A 1 75 ? 11.564 -20.963 -14.987 1.00 94.12 75 TYR A C 1
ATOM 607 O O . TYR A 1 75 ? 12.794 -21.020 -15.057 1.00 94.12 75 TYR A O 1
ATOM 615 N N . LYS A 1 76 ? 10.788 -20.699 -16.034 1.00 92.81 76 LYS A N 1
ATOM 616 C CA . LYS A 1 76 ? 11.279 -20.436 -17.383 1.00 92.81 76 LYS A CA 1
ATOM 617 C C . LYS A 1 76 ? 11.593 -18.956 -17.528 1.00 92.81 76 LYS A C 1
ATOM 619 O O . LYS A 1 76 ? 10.695 -18.118 -17.545 1.00 92.81 76 LYS A O 1
ATOM 624 N N . SER A 1 77 ? 12.879 -18.638 -17.639 1.00 85.94 77 SER A N 1
ATOM 625 C CA . SER A 1 77 ? 13.330 -17.261 -17.828 1.00 85.94 77 SER A CA 1
ATOM 626 C C . SER A 1 77 ? 12.836 -16.699 -19.167 1.00 85.94 77 SER A C 1
ATOM 628 O O . SER A 1 77 ? 13.067 -17.323 -20.205 1.00 85.94 77 SER A O 1
ATOM 630 N N . PRO A 1 78 ? 12.231 -15.498 -19.197 1.00 81.94 78 PRO A N 1
ATOM 631 C CA . PRO A 1 78 ? 11.867 -14.863 -20.458 1.00 81.94 78 PRO A CA 1
ATOM 632 C C . PRO A 1 78 ? 13.057 -14.357 -21.261 1.00 81.94 78 PRO A C 1
ATOM 634 O O . PRO A 1 78 ? 12.929 -14.143 -22.464 1.00 81.94 78 PRO A O 1
ATOM 637 N N . VAL A 1 79 ? 14.230 -14.224 -20.632 1.00 73.94 79 VAL A N 1
ATOM 638 C CA . VAL A 1 79 ? 15.454 -13.767 -21.303 1.00 73.94 79 VAL A CA 1
ATOM 639 C C . VAL A 1 79 ? 15.789 -14.631 -22.519 1.00 73.94 79 VAL A C 1
ATOM 641 O O . VAL A 1 79 ? 16.238 -14.097 -23.534 1.00 73.94 79 VAL A O 1
ATOM 644 N N . ASP A 1 80 ? 15.521 -15.935 -22.438 1.00 69.38 80 ASP A N 1
ATOM 645 C CA . ASP A 1 80 ? 15.791 -16.894 -23.513 1.00 69.38 80 ASP A CA 1
ATOM 646 C C . ASP A 1 80 ? 14.746 -16.837 -24.642 1.00 69.38 80 ASP A C 1
ATOM 648 O O . ASP A 1 80 ? 14.968 -17.371 -25.728 1.00 69.38 80 ASP A O 1
ATOM 652 N N . MET A 1 81 ? 13.609 -16.172 -24.410 1.00 71.00 81 MET A N 1
ATOM 653 C CA . MET A 1 81 ? 12.520 -16.028 -25.382 1.00 71.00 81 MET A CA 1
ATOM 654 C C . MET A 1 81 ? 12.685 -14.793 -26.279 1.00 71.00 81 MET A C 1
ATOM 656 O O . MET A 1 81 ? 12.119 -14.740 -27.374 1.00 71.00 81 MET A O 1
ATOM 660 N N . TYR A 1 82 ? 13.469 -13.797 -25.853 1.00 78.00 82 TYR A N 1
ATOM 661 C CA . TYR A 1 82 ? 13.601 -12.536 -26.578 1.00 78.00 82 TYR A CA 1
ATOM 662 C C . TYR A 1 82 ? 14.435 -12.667 -27.855 1.00 78.00 82 TYR A C 1
ATOM 664 O O . TYR A 1 82 ? 15.617 -13.018 -27.833 1.00 78.00 82 TYR A O 1
ATOM 672 N N . LYS A 1 83 ? 13.856 -12.254 -28.986 1.00 82.56 83 LYS A N 1
ATOM 673 C CA . LYS A 1 83 ? 14.610 -12.030 -30.225 1.00 82.56 83 LYS A CA 1
ATOM 674 C C . LYS A 1 83 ? 15.279 -10.664 -30.158 1.00 82.56 83 LYS A C 1
ATOM 676 O O . LYS A 1 83 ? 14.614 -9.641 -30.284 1.00 82.56 83 LYS A O 1
ATOM 681 N N . ILE A 1 84 ? 16.593 -10.649 -29.956 1.00 80.69 84 ILE A N 1
ATOM 682 C CA . ILE A 1 84 ? 17.366 -9.405 -29.889 1.00 80.69 84 ILE A CA 1
ATOM 683 C C . ILE A 1 84 ? 17.536 -8.846 -31.314 1.00 80.69 84 ILE A C 1
ATOM 685 O O . ILE A 1 84 ? 18.179 -9.505 -32.136 1.00 80.69 84 ILE A O 1
ATOM 689 N N . PRO A 1 85 ? 16.995 -7.652 -31.629 1.00 85.44 85 PRO A N 1
ATOM 690 C CA . PRO A 1 85 ? 17.161 -7.054 -32.948 1.00 85.44 85 PRO A CA 1
ATOM 691 C C . PRO A 1 85 ? 18.591 -6.533 -33.139 1.00 85.44 85 PRO A C 1
ATOM 693 O O . PRO A 1 85 ? 19.215 -6.030 -32.200 1.00 85.44 85 PRO A O 1
ATOM 696 N N . THR A 1 86 ? 19.099 -6.617 -34.369 1.00 90.44 86 THR A N 1
ATOM 697 C CA . THR A 1 86 ? 20.387 -6.021 -34.754 1.00 90.44 86 THR A CA 1
ATOM 698 C C . THR A 1 86 ? 20.318 -4.497 -34.702 1.00 90.44 86 THR A C 1
ATOM 700 O O . THR A 1 86 ? 19.337 -3.922 -35.175 1.00 90.44 86 THR A O 1
ATOM 703 N N . SER A 1 87 ? 21.368 -3.852 -34.192 1.00 94.50 87 SER A N 1
ATOM 704 C CA . SER A 1 87 ? 21.431 -2.392 -34.058 1.00 94.50 87 SER A CA 1
ATOM 705 C C . SER A 1 87 ? 22.251 -1.711 -35.159 1.00 94.50 87 SER A C 1
ATOM 707 O O . SER A 1 87 ? 23.173 -2.304 -35.727 1.00 94.50 87 SER A O 1
ATOM 709 N N . LYS A 1 88 ? 21.931 -0.441 -35.425 1.00 94.81 88 LYS A N 1
ATOM 710 C CA . LYS A 1 88 ? 22.723 0.507 -36.225 1.00 94.81 88 LYS A CA 1
ATOM 711 C C . LYS A 1 88 ? 23.242 1.660 -35.344 1.00 94.81 88 LYS A C 1
ATOM 713 O O . LYS A 1 88 ? 22.596 1.971 -34.348 1.00 94.81 88 LYS A O 1
ATOM 718 N N . PRO A 1 89 ? 24.332 2.353 -35.724 1.00 96.75 89 PRO A N 1
ATOM 719 C CA . PRO A 1 89 ? 24.818 3.515 -34.981 1.00 96.75 89 PRO A CA 1
ATOM 720 C C . PRO A 1 89 ? 23.735 4.573 -34.762 1.00 96.75 89 PRO A C 1
ATOM 722 O O . PRO A 1 89 ? 23.012 4.912 -35.700 1.00 96.75 89 PRO A O 1
ATOM 725 N N . THR A 1 90 ? 23.659 5.108 -33.544 1.00 96.75 90 THR A N 1
ATOM 726 C CA . THR A 1 90 ? 22.695 6.153 -33.178 1.00 96.75 90 THR A CA 1
ATOM 727 C C . THR A 1 90 ? 23.324 7.541 -33.113 1.00 96.75 90 THR A C 1
ATOM 729 O O . THR A 1 90 ? 24.506 7.691 -32.801 1.00 96.75 90 THR A O 1
ATOM 732 N N . SER A 1 91 ? 22.517 8.570 -33.378 1.00 94.75 91 SER A N 1
ATOM 733 C CA . SER A 1 91 ? 22.845 9.971 -33.080 1.00 94.75 91 SER A CA 1
ATOM 734 C C . SER A 1 91 ? 22.134 10.499 -31.830 1.00 94.75 91 SER A C 1
ATOM 736 O O . SER A 1 91 ? 22.179 11.703 -31.580 1.00 94.75 91 SER A O 1
ATOM 738 N N . LEU A 1 92 ? 21.417 9.642 -31.096 1.00 97.69 92 LEU A N 1
ATOM 739 C CA . LEU A 1 92 ? 20.733 10.024 -29.867 1.00 97.69 92 LEU A CA 1
ATOM 740 C C . LEU A 1 92 ? 21.756 10.420 -28.796 1.00 97.69 92 LEU A C 1
ATOM 742 O O . LEU A 1 92 ? 22.726 9.709 -28.542 1.00 97.69 92 LEU A O 1
ATOM 746 N N . GLU A 1 93 ? 21.513 11.544 -28.135 1.00 98.12 93 GLU A N 1
ATOM 747 C CA . GLU A 1 93 ? 22.292 12.020 -27.000 1.00 98.12 93 GLU A CA 1
ATOM 748 C C . GLU A 1 93 ? 21.382 12.120 -25.773 1.00 98.12 93 GLU A C 1
ATOM 750 O O . GLU A 1 93 ? 20.327 12.751 -25.820 1.00 98.12 93 GLU A O 1
ATOM 755 N N . VAL A 1 94 ? 21.793 11.520 -24.659 1.00 98.38 94 VAL A N 1
ATOM 756 C CA . VAL A 1 94 ? 21.081 11.601 -23.377 1.00 98.38 94 VAL A CA 1
ATOM 757 C C . VAL A 1 94 ? 21.975 12.311 -22.365 1.00 98.38 94 VAL A C 1
ATOM 759 O O . VAL A 1 94 ? 23.150 11.969 -22.229 1.00 98.38 94 VAL A O 1
ATOM 762 N N . LYS A 1 95 ? 21.427 13.287 -21.632 1.00 98.19 95 LYS A N 1
ATOM 763 C CA . LYS A 1 95 ? 22.127 13.989 -20.543 1.00 98.19 95 LYS A CA 1
ATOM 764 C C . LYS A 1 95 ? 21.320 13.932 -19.257 1.00 98.19 95 LYS A C 1
ATOM 766 O O . LYS A 1 95 ? 20.197 14.426 -19.196 1.00 98.19 95 LYS A O 1
ATOM 771 N N . ILE A 1 96 ? 21.928 13.379 -18.216 1.00 98.12 96 ILE A N 1
ATOM 772 C CA . ILE A 1 96 ? 21.414 13.460 -16.850 1.00 98.12 96 ILE A CA 1
ATOM 773 C C . ILE A 1 96 ? 22.061 14.682 -16.191 1.00 98.12 96 ILE A C 1
ATOM 775 O O . ILE A 1 96 ? 23.260 14.680 -15.926 1.00 98.12 96 ILE A O 1
ATOM 779 N N . GLU A 1 97 ? 21.277 15.735 -15.958 1.00 97.25 97 GLU A N 1
ATOM 780 C CA . GLU A 1 97 ? 21.721 16.982 -15.310 1.00 97.25 97 GLU A CA 1
ATOM 781 C C . GLU A 1 97 ? 21.364 17.014 -13.811 1.00 97.25 97 GLU A C 1
ATOM 783 O O . GLU A 1 97 ? 21.697 17.969 -13.110 1.00 97.25 97 GLU A O 1
ATOM 788 N N . ASN A 1 98 ? 20.678 15.982 -13.310 1.00 96.00 98 ASN A N 1
ATOM 789 C CA . ASN A 1 98 ? 20.239 15.876 -11.922 1.00 96.00 98 ASN A CA 1
ATOM 790 C C . ASN A 1 98 ? 20.344 14.427 -11.412 1.00 96.00 98 ASN A C 1
ATOM 792 O O . ASN A 1 98 ? 19.871 13.498 -12.066 1.00 96.00 98 ASN A O 1
ATOM 796 N N . ASP A 1 99 ? 20.923 14.244 -10.226 1.00 95.00 99 ASP A N 1
ATOM 797 C CA . ASP A 1 99 ? 21.197 12.941 -9.598 1.00 95.00 99 ASP A CA 1
ATOM 798 C C . ASP A 1 99 ? 19.938 12.178 -9.147 1.00 95.00 99 ASP A C 1
ATOM 800 O O . ASP A 1 99 ? 19.984 10.965 -8.926 1.00 95.00 99 ASP A O 1
ATOM 804 N N . LYS A 1 100 ? 18.782 12.852 -9.090 1.00 96.81 100 LYS A N 1
ATOM 805 C CA . LYS A 1 100 ? 17.472 12.216 -8.891 1.00 96.81 100 LYS A CA 1
ATOM 806 C C . LYS A 1 100 ? 17.081 11.295 -10.050 1.00 96.81 100 LYS A C 1
ATOM 808 O O . LYS A 1 100 ? 16.135 10.527 -9.903 1.00 96.81 100 LYS A O 1
ATOM 813 N N . CYS A 1 101 ? 17.770 11.339 -11.190 1.00 98.00 101 CYS A N 1
ATOM 814 C CA . CYS A 1 101 ? 17.704 10.296 -12.210 1.00 98.00 101 CYS A CA 1
ATOM 815 C C . CYS A 1 101 ? 18.968 9.438 -12.131 1.00 98.00 101 CYS A C 1
ATOM 817 O O . CYS A 1 101 ? 20.062 9.883 -12.464 1.00 98.00 101 CYS A O 1
ATOM 819 N N . ARG A 1 102 ? 18.818 8.194 -11.669 1.00 97.50 102 ARG A N 1
ATOM 820 C CA . ARG A 1 102 ? 19.955 7.304 -11.387 1.00 97.50 102 ARG A CA 1
ATOM 821 C C . ARG A 1 102 ? 20.468 6.603 -12.643 1.00 97.50 102 ARG A C 1
ATOM 823 O O . ARG A 1 102 ? 21.649 6.276 -12.718 1.00 97.50 102 ARG A O 1
ATOM 830 N N . ARG A 1 103 ? 19.579 6.353 -13.609 1.00 98.25 103 ARG A N 1
ATOM 831 C CA . ARG A 1 103 ? 19.885 5.754 -14.914 1.00 98.25 103 ARG A CA 1
ATOM 832 C C . ARG A 1 103 ? 18.836 6.177 -15.934 1.00 98.25 103 ARG A C 1
ATOM 834 O O . ARG A 1 103 ? 17.651 6.219 -15.603 1.00 98.25 103 ARG A O 1
ATOM 841 N N . TYR A 1 104 ? 19.264 6.427 -17.165 1.00 98.69 104 TYR A N 1
ATOM 842 C CA . TYR A 1 104 ? 18.372 6.664 -18.295 1.00 98.69 104 TYR A CA 1
ATOM 843 C C . TYR A 1 104 ? 18.890 5.929 -19.528 1.00 98.69 104 TYR A C 1
ATOM 845 O O . TYR A 1 104 ? 20.045 6.104 -19.922 1.00 98.69 104 TYR A O 1
ATOM 853 N N . MET A 1 105 ? 18.026 5.122 -20.135 1.00 98.62 105 MET A N 1
ATOM 854 C CA . MET A 1 105 ? 18.296 4.385 -21.360 1.00 98.62 105 MET A CA 1
ATOM 855 C C . MET A 1 105 ? 17.351 4.862 -22.460 1.00 98.62 105 MET A C 1
ATOM 857 O O . MET A 1 105 ? 16.133 4.889 -22.272 1.00 98.62 105 MET A O 1
ATOM 861 N N . GLY A 1 106 ? 17.922 5.212 -23.609 1.00 98.19 106 GLY A N 1
ATOM 862 C CA . GLY A 1 106 ? 17.201 5.625 -24.807 1.00 98.19 106 GLY A CA 1
ATOM 863 C C . GLY A 1 106 ? 17.528 4.722 -25.991 1.00 98.19 106 GLY A C 1
ATOM 864 O O . GLY A 1 106 ? 18.685 4.336 -26.168 1.00 98.19 106 GLY A O 1
ATOM 865 N N . ARG A 1 107 ? 16.537 4.394 -26.823 1.00 98.00 107 ARG A N 1
ATOM 866 C CA . ARG A 1 107 ? 16.766 3.662 -28.080 1.00 98.00 107 ARG A CA 1
ATOM 867 C C . ARG A 1 107 ? 15.844 4.162 -29.181 1.00 98.00 107 ARG A C 1
ATOM 869 O O . ARG A 1 107 ? 14.629 4.152 -29.009 1.00 98.00 107 ARG A O 1
ATOM 876 N N . ILE A 1 108 ? 16.410 4.566 -30.316 1.00 98.06 108 ILE A N 1
ATOM 877 C CA . ILE A 1 108 ? 15.613 4.942 -31.487 1.00 98.06 108 ILE A CA 1
ATOM 878 C C . ILE A 1 108 ? 15.209 3.687 -32.264 1.00 98.06 108 ILE A C 1
ATOM 880 O O . ILE A 1 108 ? 16.028 2.794 -32.495 1.00 98.06 108 ILE A O 1
ATOM 884 N N . VAL A 1 109 ? 13.948 3.647 -32.690 1.00 97.75 109 VAL A N 1
ATOM 885 C CA . VAL A 1 109 ? 13.405 2.623 -33.585 1.00 97.75 109 VAL A CA 1
ATOM 886 C C . VAL A 1 109 ? 12.725 3.313 -34.766 1.00 97.75 109 VAL A C 1
ATOM 888 O O . VAL A 1 109 ? 11.865 4.173 -34.578 1.00 97.75 109 VAL A O 1
ATOM 891 N N . ARG A 1 110 ? 13.132 2.958 -35.985 1.00 97.12 110 ARG A N 1
ATOM 892 C CA . ARG A 1 110 ? 12.658 3.545 -37.246 1.00 97.12 110 ARG A CA 1
ATOM 893 C C . ARG A 1 110 ? 11.686 2.621 -37.958 1.00 97.12 110 ARG A C 1
ATOM 895 O O . ARG A 1 110 ? 11.776 1.402 -37.816 1.00 97.12 110 ARG A O 1
ATOM 902 N N . ASN A 1 111 ? 10.836 3.201 -38.802 1.00 95.75 111 ASN A N 1
ATOM 903 C CA . ASN A 1 111 ? 9.874 2.475 -39.643 1.00 95.75 111 ASN A CA 1
ATOM 904 C C . ASN A 1 111 ? 8.896 1.594 -38.842 1.00 95.75 111 ASN A C 1
ATOM 906 O O . ASN A 1 111 ? 8.531 0.495 -39.259 1.00 95.75 111 ASN A O 1
ATOM 910 N N . VAL A 1 112 ? 8.466 2.080 -37.681 1.00 97.12 112 VAL A N 1
ATOM 911 C CA . VAL A 1 112 ? 7.441 1.445 -36.854 1.00 97.12 112 VAL A CA 1
ATOM 912 C C . VAL A 1 112 ? 6.068 1.652 -37.488 1.00 97.12 112 VAL A C 1
ATOM 914 O O . VAL A 1 112 ? 5.751 2.730 -37.990 1.00 97.12 112 VAL A O 1
ATOM 917 N N . LYS A 1 113 ? 5.232 0.612 -37.447 1.00 95.94 113 LYS A N 1
ATOM 918 C CA . LYS A 1 113 ? 3.839 0.677 -37.887 1.00 95.94 113 LYS A CA 1
ATOM 919 C C . LYS A 1 113 ? 2.921 0.685 -36.670 1.00 95.94 113 LYS A C 1
ATOM 921 O O . LYS A 1 113 ? 2.687 -0.361 -36.066 1.00 95.94 113 LYS A O 1
ATOM 926 N N . VAL A 1 114 ? 2.394 1.858 -36.329 1.00 96.88 114 VAL A N 1
ATOM 927 C CA . VAL A 1 114 ? 1.426 2.006 -35.235 1.00 96.88 114 VAL A CA 1
ATOM 928 C C . VAL A 1 114 ? 0.075 1.424 -35.656 1.00 96.88 114 VAL A C 1
ATOM 930 O O . VAL A 1 114 ? -0.419 1.685 -36.754 1.00 96.88 114 VAL A O 1
ATOM 933 N N . GLY A 1 115 ? -0.521 0.602 -34.796 1.00 95.75 115 GLY A N 1
ATOM 934 C CA . GLY A 1 115 ? -1.804 -0.046 -35.053 1.00 95.75 115 GLY A CA 1
ATOM 935 C C . GLY A 1 115 ? -2.293 -0.885 -33.871 1.00 95.75 115 GLY A C 1
ATOM 936 O O . GLY A 1 115 ? -1.743 -0.784 -32.776 1.00 95.75 115 GLY A O 1
ATOM 937 N N . PRO A 1 116 ? -3.332 -1.714 -34.061 1.00 96.62 116 PRO A N 1
ATOM 938 C CA . PRO A 1 116 ? -3.840 -2.591 -33.010 1.00 96.62 116 PRO A CA 1
ATOM 939 C C . PRO A 1 116 ? -2.796 -3.605 -32.529 1.00 96.62 116 PRO A C 1
ATOM 941 O O . PRO A 1 116 ? -2.007 -4.125 -33.322 1.00 96.62 116 PRO A O 1
ATOM 944 N N . SER A 1 117 ? -2.831 -3.912 -31.236 1.00 97.31 117 SER A N 1
ATOM 945 C CA . SER A 1 117 ? -1.967 -4.915 -30.609 1.00 97.31 117 SER A CA 1
ATOM 946 C C . SER A 1 117 ? -2.387 -6.350 -30.956 1.00 97.31 117 SER A C 1
ATOM 948 O O . SER A 1 117 ? -3.570 -6.603 -31.201 1.00 97.31 117 SER A O 1
ATOM 950 N N . PRO A 1 118 ? -1.451 -7.320 -30.937 1.00 96.19 118 PRO A N 1
ATOM 951 C CA . PRO A 1 118 ? -1.784 -8.741 -30.989 1.00 96.19 118 PRO A CA 1
ATOM 952 C C . PRO A 1 118 ? -2.751 -9.151 -29.870 1.00 96.19 118 PRO A C 1
ATOM 954 O O . PRO A 1 118 ? -2.695 -8.616 -28.765 1.00 96.19 118 PRO A O 1
ATOM 957 N N . GLU A 1 119 ? -3.590 -10.158 -30.127 1.00 95.31 119 GLU A N 1
ATOM 958 C CA . GLU A 1 119 ? -4.636 -10.597 -29.187 1.00 95.31 119 GLU A CA 1
ATOM 959 C C . GLU A 1 119 ? -4.087 -10.963 -27.798 1.00 95.31 119 GLU A C 1
ATOM 961 O O . GLU A 1 119 ? -4.713 -10.656 -26.787 1.00 95.31 119 GLU A O 1
ATOM 966 N N . TRP A 1 120 ? -2.903 -11.579 -27.728 1.00 93.75 120 TRP A N 1
ATOM 967 C CA . TRP A 1 120 ? -2.292 -11.972 -26.456 1.00 93.75 120 TRP A CA 1
ATOM 968 C C . TRP A 1 120 ? -1.898 -10.762 -25.589 1.00 93.75 120 TRP A C 1
ATOM 970 O O . TRP A 1 120 ? -2.081 -10.796 -24.375 1.00 93.75 120 TRP A O 1
ATOM 980 N N . VAL A 1 121 ? -1.438 -9.669 -26.212 1.00 95.69 121 VAL A N 1
ATOM 981 C CA . VAL A 1 121 ? -1.105 -8.408 -25.526 1.00 95.69 121 VAL A CA 1
ATOM 982 C C . VAL A 1 121 ? -2.360 -7.752 -24.979 1.00 95.69 121 VAL A C 1
ATOM 984 O O . VAL A 1 121 ? -2.381 -7.335 -23.823 1.00 95.69 121 VAL A O 1
ATOM 987 N N . VAL A 1 122 ? -3.422 -7.709 -25.789 1.00 96.69 122 VAL A N 1
ATOM 988 C CA . VAL A 1 122 ? -4.716 -7.166 -25.363 1.00 96.69 122 VAL A CA 1
ATOM 989 C C . VAL A 1 122 ? -5.237 -7.941 -24.151 1.00 96.69 122 VAL A C 1
ATOM 991 O O . VAL A 1 122 ? -5.550 -7.325 -23.136 1.00 96.69 122 VAL A O 1
ATOM 994 N N . LYS A 1 123 ? -5.227 -9.281 -24.203 1.00 94.50 123 LYS A N 1
ATOM 995 C CA . LYS A 1 123 ? -5.678 -10.135 -23.091 1.00 94.50 123 LYS A CA 1
ATOM 996 C C . LYS A 1 123 ? -4.880 -9.917 -21.807 1.00 94.50 123 LYS A C 1
ATOM 998 O O . LYS A 1 123 ? -5.476 -9.766 -20.744 1.00 94.50 123 LYS A O 1
ATOM 1003 N N . HIS A 1 124 ? -3.550 -9.862 -21.886 1.00 95.19 124 HIS A N 1
ATOM 1004 C CA . HIS A 1 124 ? -2.715 -9.602 -20.711 1.00 95.19 124 HIS A CA 1
ATOM 1005 C C . HIS A 1 124 ? -3.002 -8.224 -20.098 1.00 95.19 124 HIS A C 1
ATOM 1007 O O . HIS A 1 124 ? -3.171 -8.128 -18.885 1.00 95.19 124 HIS A O 1
ATOM 1013 N N . LEU A 1 125 ? -3.139 -7.166 -20.903 1.00 96.69 125 LEU A N 1
ATOM 1014 C CA . LEU A 1 125 ? -3.473 -5.833 -20.388 1.00 96.69 125 LEU A CA 1
ATOM 1015 C C . LEU A 1 125 ? -4.866 -5.794 -19.749 1.00 96.69 125 LEU A C 1
ATOM 1017 O O . LEU A 1 125 ? -5.021 -5.292 -18.635 1.00 96.69 125 LEU A O 1
ATOM 1021 N N . GLU A 1 126 ? -5.868 -6.371 -20.408 1.00 95.50 126 GLU A N 1
ATOM 1022 C CA . GLU A 1 126 ? -7.236 -6.413 -19.890 1.00 95.50 126 GLU A CA 1
ATOM 1023 C C . GLU A 1 126 ? -7.336 -7.220 -18.588 1.00 95.50 126 GLU A C 1
ATOM 1025 O O . GLU A 1 126 ? -8.030 -6.791 -17.662 1.00 95.50 126 GLU A O 1
ATOM 1030 N N . SER A 1 127 ? -6.579 -8.317 -18.456 1.00 95.44 127 SER A N 1
ATOM 1031 C CA . SER A 1 127 ? -6.536 -9.128 -17.229 1.00 95.44 127 SER A CA 1
ATOM 1032 C C . SER A 1 127 ? -6.064 -8.343 -15.997 1.00 95.44 127 SER A C 1
ATOM 1034 O O . SER A 1 127 ? -6.510 -8.603 -14.878 1.00 95.44 127 SER A O 1
ATOM 1036 N N . VAL A 1 128 ? -5.218 -7.324 -16.196 1.00 95.56 128 VAL A N 1
ATOM 1037 C CA . VAL A 1 128 ? -4.729 -6.441 -15.126 1.00 95.56 128 VAL A CA 1
ATOM 1038 C C . VAL A 1 128 ? -5.524 -5.135 -15.028 1.00 95.56 128 VAL A C 1
ATOM 1040 O O . VAL A 1 128 ? -5.165 -4.238 -14.266 1.00 95.56 128 VAL A O 1
ATOM 1043 N N . GLY A 1 129 ? -6.632 -5.026 -15.767 1.00 94.00 129 GLY A N 1
ATOM 1044 C CA . GLY A 1 129 ? -7.529 -3.871 -15.763 1.00 94.00 129 GLY A CA 1
ATOM 1045 C C . GLY A 1 129 ? -7.069 -2.690 -16.622 1.00 94.00 129 GLY A C 1
ATOM 1046 O O . GLY A 1 129 ? -7.614 -1.595 -16.477 1.00 94.00 129 GLY A O 1
ATOM 1047 N N . GLN A 1 130 ? -6.089 -2.887 -17.506 1.00 95.88 130 GLN A N 1
ATOM 1048 C CA . GLN A 1 130 ? -5.628 -1.873 -18.454 1.00 95.88 130 GLN A CA 1
ATOM 1049 C C . GLN A 1 130 ? -6.396 -1.968 -19.773 1.00 95.88 130 GLN A C 1
ATOM 1051 O O . GLN A 1 130 ? -6.803 -3.043 -20.204 1.00 95.88 130 GLN A O 1
ATOM 1056 N N . LYS A 1 131 ? -6.581 -0.825 -20.437 1.00 95.25 131 LYS A N 1
ATOM 1057 C CA . LYS A 1 131 ? -7.178 -0.772 -21.777 1.00 95.25 131 LYS A CA 1
ATOM 1058 C C . LYS A 1 131 ? -6.073 -0.761 -22.825 1.00 95.25 131 LYS A C 1
ATOM 1060 O O . LYS A 1 131 ? -5.146 0.036 -22.706 1.00 95.25 131 LYS A O 1
ATOM 1065 N N . SER A 1 132 ? -6.212 -1.596 -23.851 1.00 96.50 132 SER A N 1
ATOM 1066 C CA . SER A 1 132 ? -5.357 -1.545 -25.040 1.00 96.50 132 SER A CA 1
ATOM 1067 C C . SER A 1 132 ? -5.591 -0.244 -25.818 1.00 96.50 132 SER A C 1
ATOM 1069 O O . SER A 1 132 ? -6.730 0.212 -25.955 1.00 96.50 132 SER A O 1
ATOM 1071 N N . ILE A 1 133 ? -4.507 0.362 -26.302 1.00 94.69 133 ILE A N 1
ATOM 1072 C CA . ILE A 1 133 ? -4.515 1.616 -27.063 1.00 94.69 133 ILE A CA 1
ATOM 1073 C C . ILE A 1 133 ? -3.955 1.371 -28.466 1.00 94.69 133 ILE A C 1
ATOM 1075 O O . ILE A 1 133 ? -4.659 1.538 -29.460 1.00 94.69 133 ILE A O 1
ATOM 1079 N N . ASN A 1 134 ? -2.681 0.993 -28.551 1.00 96.00 134 ASN A N 1
ATOM 1080 C CA . ASN A 1 134 ? -1.993 0.610 -29.782 1.00 96.00 134 ASN A CA 1
ATOM 1081 C C . ASN A 1 134 ? -0.755 -0.222 -29.430 1.00 96.00 134 ASN A C 1
ATOM 1083 O O . ASN A 1 134 ? -0.258 -0.139 -28.312 1.00 96.00 134 ASN A O 1
ATOM 1087 N N . ASN A 1 135 ? -0.228 -0.968 -30.395 1.00 96.69 135 ASN A N 1
ATOM 1088 C CA . ASN A 1 135 ? 0.910 -1.873 -30.232 1.00 96.69 135 ASN A CA 1
ATOM 1089 C C . ASN A 1 135 ? 2.140 -1.238 -29.563 1.00 96.69 135 ASN A C 1
ATOM 1091 O O . ASN A 1 135 ? 2.800 -1.891 -28.761 1.00 96.69 135 ASN A O 1
ATOM 1095 N N . VAL A 1 136 ? 2.436 0.032 -29.836 1.00 97.06 136 VAL A N 1
ATOM 1096 C CA . VAL A 1 136 ? 3.611 0.716 -29.278 1.00 97.06 136 VAL A CA 1
ATOM 1097 C C . VAL A 1 136 ? 3.398 1.110 -27.814 1.00 97.06 136 VAL A C 1
ATOM 1099 O O . VAL A 1 136 ? 4.250 0.838 -26.970 1.00 97.06 136 VAL A O 1
ATOM 1102 N N . VAL A 1 137 ? 2.256 1.721 -27.487 1.00 96.12 137 VAL A N 1
ATOM 1103 C CA . VAL A 1 137 ? 1.918 2.100 -26.104 1.00 96.12 137 VAL A CA 1
ATOM 1104 C C . VAL A 1 137 ? 1.671 0.856 -25.252 1.00 96.12 137 VAL A C 1
ATOM 1106 O O . VAL A 1 137 ? 2.151 0.760 -24.123 1.00 96.12 137 VAL A O 1
ATOM 1109 N N . ASP A 1 138 ? 0.990 -0.138 -25.805 1.00 97.75 138 ASP A N 1
ATOM 1110 C CA . ASP A 1 138 ? 0.691 -1.390 -25.121 1.00 97.75 138 ASP A CA 1
ATOM 1111 C C . ASP A 1 138 ? 1.963 -2.170 -24.793 1.00 97.75 138 ASP A C 1
ATOM 1113 O O . ASP A 1 138 ? 2.053 -2.726 -23.702 1.00 97.75 138 ASP A O 1
ATOM 1117 N N . ALA A 1 139 ? 2.980 -2.140 -25.662 1.00 97.50 139 ALA A N 1
ATOM 1118 C CA . ALA A 1 139 ? 4.284 -2.719 -25.356 1.00 97.50 139 ALA A CA 1
ATOM 1119 C C . ALA A 1 139 ? 4.916 -2.084 -24.104 1.00 97.50 139 ALA A C 1
ATOM 1121 O O . ALA A 1 139 ? 5.426 -2.807 -23.249 1.00 97.50 139 ALA A O 1
ATOM 1122 N N . THR A 1 140 ? 4.826 -0.756 -23.937 1.00 97.44 140 THR A N 1
ATOM 1123 C CA . THR A 1 140 ? 5.360 -0.088 -22.733 1.00 97.44 140 THR A CA 1
ATOM 1124 C C . THR A 1 140 ? 4.638 -0.516 -21.452 1.00 97.44 140 THR A C 1
ATOM 1126 O O . THR A 1 140 ? 5.272 -0.745 -20.417 1.00 97.44 140 THR A O 1
ATOM 1129 N N . ASN A 1 141 ? 3.314 -0.692 -21.534 1.00 97.19 141 ASN A N 1
ATOM 1130 C CA . ASN A 1 141 ? 2.495 -1.151 -20.417 1.00 97.19 141 ASN A CA 1
ATOM 1131 C C . ASN A 1 141 ? 2.760 -2.624 -20.091 1.00 97.19 141 ASN A C 1
ATOM 1133 O O . ASN A 1 141 ? 2.943 -2.947 -18.919 1.00 97.19 141 ASN A O 1
ATOM 1137 N N . ILE A 1 142 ? 2.835 -3.502 -21.098 1.00 96.69 142 ILE A N 1
ATOM 1138 C CA . ILE A 1 142 ? 3.172 -4.919 -20.907 1.00 96.69 142 ILE A CA 1
ATOM 1139 C C . ILE A 1 142 ? 4.487 -5.040 -20.148 1.00 96.69 142 ILE A C 1
ATOM 1141 O O . ILE A 1 142 ? 4.489 -5.646 -19.085 1.00 96.69 142 ILE A O 1
ATOM 1145 N N . VAL A 1 143 ? 5.556 -4.385 -20.608 1.00 96.88 143 VAL A N 1
ATOM 1146 C CA . VAL A 1 143 ? 6.876 -4.464 -19.958 1.00 96.88 143 VAL A CA 1
ATOM 1147 C C . VAL A 1 143 ? 6.818 -4.005 -18.499 1.00 96.88 143 VAL A C 1
ATOM 1149 O O . VAL A 1 143 ? 7.399 -4.629 -17.611 1.00 96.88 143 VAL A O 1
ATOM 1152 N N . MET A 1 144 ? 6.052 -2.951 -18.208 1.00 97.56 144 MET A N 1
ATOM 1153 C CA . MET A 1 144 ? 5.862 -2.482 -16.835 1.00 97.56 144 MET A CA 1
ATOM 1154 C C . MET A 1 144 ? 5.168 -3.520 -15.939 1.00 97.56 144 MET A C 1
ATOM 1156 O O . MET A 1 144 ? 5.559 -3.676 -14.779 1.00 97.56 144 MET A O 1
ATOM 1160 N N . PHE A 1 145 ? 4.138 -4.210 -16.434 1.00 97.62 145 PHE A N 1
ATOM 1161 C CA . PHE A 1 145 ? 3.418 -5.238 -15.672 1.00 97.62 145 PHE A CA 1
ATOM 1162 C C . PHE A 1 145 ? 4.107 -6.606 -15.687 1.00 97.62 145 PHE A C 1
ATOM 1164 O O . PHE A 1 145 ? 3.852 -7.409 -14.787 1.00 97.62 145 PHE A O 1
ATOM 1171 N N . ASP A 1 146 ? 4.985 -6.859 -16.652 1.00 95.62 146 ASP A N 1
ATOM 1172 C CA . ASP A 1 146 ? 5.701 -8.119 -16.805 1.00 95.62 146 ASP A CA 1
ATOM 1173 C C . ASP A 1 146 ? 6.990 -8.143 -15.986 1.00 95.62 146 ASP A C 1
ATOM 1175 O O . ASP A 1 146 ? 7.125 -8.991 -15.109 1.00 95.62 146 ASP A O 1
ATOM 1179 N N . CYS A 1 147 ? 7.887 -7.167 -16.179 1.00 94.62 147 CYS A N 1
ATOM 1180 C CA . CYS A 1 147 ? 9.179 -7.103 -15.485 1.00 94.62 147 CYS A CA 1
ATOM 1181 C C . CYS A 1 147 ? 9.289 -5.987 -14.438 1.00 94.62 147 CYS A C 1
ATOM 1183 O O .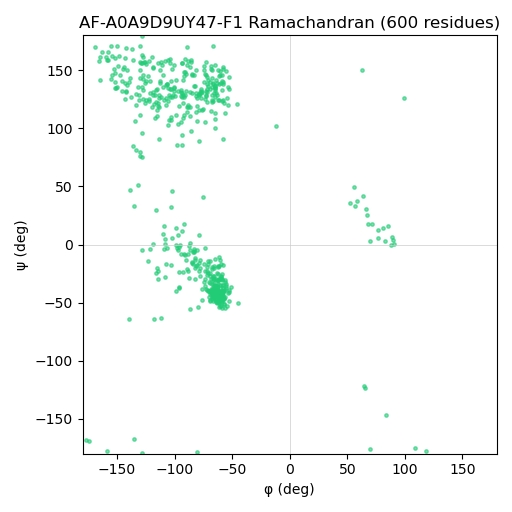 CYS A 1 147 ? 10.298 -5.901 -13.736 1.00 94.62 147 CYS A O 1
ATOM 1185 N N . GLY A 1 148 ? 8.280 -5.124 -14.291 1.00 96.12 148 GLY A N 1
ATOM 1186 C CA . GLY A 1 148 ? 8.179 -4.194 -13.158 1.00 96.12 148 GLY A CA 1
ATOM 1187 C C . GLY A 1 148 ? 8.877 -2.852 -13.322 1.00 96.12 148 GLY A C 1
ATOM 1188 O O . GLY A 1 148 ? 8.793 -2.032 -12.408 1.00 96.12 148 GLY A O 1
ATOM 1189 N N . ASN A 1 149 ? 9.537 -2.586 -14.452 1.00 97.75 149 ASN A N 1
ATOM 1190 C CA . ASN A 1 149 ? 10.088 -1.261 -14.734 1.00 97.75 149 ASN A CA 1
ATOM 1191 C C . ASN A 1 149 ? 9.103 -0.465 -15.597 1.00 97.75 149 ASN A C 1
ATOM 1193 O O . ASN A 1 149 ? 8.832 -0.879 -16.724 1.00 97.75 149 ASN A O 1
ATOM 1197 N N . PRO A 1 150 ? 8.590 0.687 -15.138 1.00 98.12 150 PRO A N 1
ATOM 1198 C CA . PRO A 1 150 ? 7.845 1.575 -16.015 1.00 98.12 150 PRO A CA 1
ATOM 1199 C C . PRO A 1 150 ? 8.710 1.994 -17.204 1.00 98.12 150 PRO A C 1
ATOM 1201 O O . PRO A 1 150 ? 9.901 2.279 -17.052 1.00 98.12 150 PRO A O 1
ATOM 1204 N N . THR A 1 151 ? 8.109 2.014 -18.384 1.00 97.75 151 THR A N 1
ATOM 1205 C CA . THR A 1 151 ? 8.766 2.434 -19.621 1.00 97.75 151 THR A CA 1
ATOM 1206 C C . THR A 1 151 ? 7.912 3.480 -20.314 1.00 97.75 151 THR A C 1
ATOM 1208 O O . THR A 1 151 ? 6.737 3.666 -19.980 1.00 97.75 151 THR A O 1
ATOM 1211 N N . HIS A 1 152 ? 8.509 4.204 -21.250 1.00 97.88 152 HIS A N 1
ATOM 1212 C CA . HIS A 1 152 ? 7.790 5.186 -22.040 1.00 97.88 152 HIS A CA 1
ATOM 1213 C C . HIS A 1 152 ? 8.279 5.189 -23.484 1.00 97.88 152 HIS A C 1
ATOM 1215 O O . HIS A 1 152 ? 9.267 4.544 -23.837 1.00 97.88 152 HIS A O 1
ATOM 1221 N N . VAL A 1 153 ? 7.543 5.891 -24.335 1.00 97.56 153 VAL A N 1
ATOM 1222 C CA . VAL A 1 153 ? 7.840 5.999 -25.753 1.00 97.56 153 VAL A CA 1
ATOM 1223 C C . VAL A 1 153 ? 7.457 7.381 -26.250 1.00 97.56 153 VAL A C 1
ATOM 1225 O O . VAL A 1 153 ? 6.359 7.866 -25.982 1.00 97.56 153 VAL A O 1
ATOM 1228 N N . PHE A 1 154 ? 8.372 8.000 -26.983 1.00 97.94 154 PHE A N 1
ATOM 1229 C CA . PHE A 1 154 ? 8.161 9.292 -27.618 1.00 97.94 154 PHE A CA 1
ATOM 1230 C C . PHE A 1 154 ? 8.128 9.154 -29.135 1.00 97.94 154 PHE A C 1
ATOM 1232 O O . PHE A 1 154 ? 8.836 8.321 -29.701 1.00 97.94 154 PHE A O 1
ATOM 1239 N N . ASP A 1 155 ? 7.385 10.029 -29.806 1.00 97.25 155 ASP A N 1
ATOM 1240 C CA . ASP A 1 155 ? 7.555 10.247 -31.242 1.00 97.25 155 ASP A CA 1
ATOM 1241 C C . ASP A 1 155 ? 8.912 10.922 -31.501 1.00 97.25 155 ASP A C 1
ATOM 1243 O O . ASP A 1 155 ? 9.147 12.070 -31.107 1.00 97.25 155 ASP A O 1
ATOM 1247 N N . ALA A 1 156 ? 9.816 10.219 -32.188 1.00 96.19 156 ALA A N 1
ATOM 1248 C CA . ALA A 1 156 ? 11.183 10.686 -32.401 1.00 96.19 156 ALA A CA 1
ATOM 1249 C C . ALA A 1 156 ? 11.247 11.992 -33.204 1.00 96.19 156 ALA A C 1
ATOM 1251 O O . ALA A 1 156 ? 12.142 12.810 -32.983 1.00 96.19 156 ALA A O 1
ATOM 1252 N N . LYS A 1 157 ? 10.283 12.235 -34.104 1.00 94.06 157 LYS A N 1
ATOM 1253 C CA . LYS A 1 157 ? 10.235 13.477 -34.889 1.00 94.06 157 LYS A CA 1
ATOM 1254 C C . LYS A 1 157 ? 9.906 14.685 -34.016 1.00 94.06 157 LYS A C 1
ATOM 1256 O O . LYS A 1 157 ? 10.335 15.788 -34.342 1.00 94.06 157 LYS A O 1
ATOM 1261 N N . LYS A 1 158 ? 9.156 14.483 -32.928 1.00 94.62 158 LYS A N 1
ATOM 1262 C CA . LYS A 1 158 ? 8.722 15.542 -32.002 1.00 94.62 158 LYS A CA 1
ATOM 1263 C C . LYS A 1 158 ? 9.770 15.858 -30.921 1.00 94.62 158 LYS A C 1
ATOM 1265 O O . LYS A 1 158 ? 9.668 16.903 -30.287 1.00 94.62 158 LYS A O 1
ATOM 1270 N N . VAL A 1 159 ? 10.763 14.983 -30.725 1.00 94.56 159 VAL A N 1
ATOM 1271 C CA . VAL A 1 159 ? 11.849 15.143 -29.735 1.00 94.56 159 VAL A CA 1
ATOM 1272 C C . VAL A 1 159 ? 13.140 15.680 -30.359 1.00 94.56 159 VAL A C 1
ATOM 1274 O O . VAL A 1 159 ? 13.831 16.496 -29.755 1.00 94.56 159 VAL A O 1
ATOM 1277 N N . GLY A 1 160 ? 13.495 15.221 -31.561 1.00 90.38 160 GLY A N 1
ATOM 1278 C CA . GLY A 1 160 ? 14.823 15.454 -32.131 1.00 90.38 160 GLY A CA 1
ATOM 1279 C C . GLY A 1 160 ? 15.846 14.425 -31.635 1.00 90.38 160 GLY A C 1
ATOM 1280 O O . GLY A 1 160 ? 15.512 13.261 -31.434 1.00 90.38 160 GLY A O 1
ATOM 1281 N N . SER A 1 161 ? 17.111 14.830 -31.484 1.00 90.44 161 SER A N 1
ATOM 1282 C CA . SER A 1 161 ? 18.230 13.913 -31.195 1.00 90.44 161 SER A CA 1
ATOM 1283 C C . SER A 1 161 ? 18.788 14.003 -29.775 1.00 90.44 161 SER A C 1
ATOM 1285 O O . SER A 1 161 ? 19.745 13.299 -29.470 1.00 90.44 161 SER A O 1
ATOM 1287 N N . THR A 1 162 ? 18.246 14.865 -28.914 1.00 97.31 162 THR A N 1
ATOM 1288 C CA . THR A 1 162 ? 18.793 15.098 -27.571 1.00 97.31 162 THR A CA 1
ATOM 1289 C C . THR A 1 162 ? 17.692 15.024 -26.524 1.00 97.31 162 THR A C 1
ATOM 1291 O O . THR A 1 162 ? 16.687 15.720 -26.642 1.00 97.31 162 THR A O 1
ATOM 1294 N N . ILE A 1 163 ? 17.921 14.227 -25.482 1.00 98.25 163 ILE A N 1
ATOM 1295 C CA . ILE A 1 163 ? 17.079 14.124 -24.288 1.00 98.25 163 ILE A CA 1
ATOM 1296 C C . ILE A 1 163 ? 17.873 14.623 -23.081 1.00 98.25 163 ILE A C 1
ATOM 1298 O O . ILE A 1 163 ? 19.028 14.240 -22.880 1.00 98.25 163 ILE A O 1
ATOM 1302 N N . ARG A 1 164 ? 17.253 15.468 -22.257 1.00 98.06 164 ARG A N 1
ATOM 1303 C CA . ARG A 1 164 ? 17.843 15.989 -21.018 1.00 98.06 164 ARG A CA 1
ATOM 1304 C C . ARG A 1 164 ? 16.929 15.721 -19.832 1.00 98.06 164 ARG A C 1
ATOM 1306 O O . ARG A 1 164 ? 15.717 15.879 -19.930 1.00 98.06 164 ARG A O 1
ATOM 1313 N N . ILE A 1 165 ? 17.516 15.328 -18.706 1.00 98.12 165 ILE A N 1
ATOM 1314 C CA . ILE A 1 165 ? 16.803 15.082 -17.454 1.00 98.12 165 ILE A CA 1
ATOM 1315 C C . ILE A 1 165 ? 17.278 16.111 -16.439 1.00 98.12 165 ILE A C 1
ATOM 1317 O O . ILE A 1 165 ? 18.432 16.075 -16.008 1.00 98.12 165 ILE A O 1
ATOM 1321 N N . LYS A 1 166 ? 16.394 17.043 -16.089 1.00 96.75 166 LYS A N 1
ATOM 1322 C CA . LYS A 1 166 ? 16.728 18.249 -15.323 1.00 96.75 166 LYS A CA 1
ATOM 1323 C C . LYS A 1 166 ? 15.557 18.711 -14.467 1.00 96.75 166 LYS A C 1
ATOM 1325 O O . LYS A 1 166 ? 14.442 18.212 -14.590 1.00 96.75 166 LYS A O 1
ATOM 1330 N N . GLU A 1 167 ? 15.808 19.675 -13.590 1.00 95.75 167 GLU A N 1
ATOM 1331 C CA . GLU A 1 167 ? 14.723 20.367 -12.893 1.00 95.75 167 GLU A CA 1
ATOM 1332 C C . GLU A 1 167 ? 14.019 21.345 -13.837 1.00 95.75 167 GLU A C 1
ATOM 1334 O O . GLU A 1 167 ? 14.622 21.891 -14.766 1.00 95.75 167 GLU A O 1
ATOM 1339 N N . THR A 1 168 ? 12.732 21.560 -13.584 1.00 92.94 168 THR A N 1
ATOM 1340 C CA . THR A 1 168 ? 11.855 22.370 -14.434 1.00 92.94 168 THR A CA 1
ATOM 1341 C C . THR A 1 168 ? 12.365 23.806 -14.612 1.00 92.94 168 THR A C 1
ATOM 1343 O O . THR A 1 168 ? 12.243 24.386 -15.694 1.00 92.94 168 THR A O 1
ATOM 1346 N N . GLY A 1 169 ? 12.936 24.408 -13.564 1.00 88.00 169 GLY A N 1
ATOM 1347 C CA . GLY A 1 169 ? 13.400 25.792 -13.609 1.00 88.00 169 GLY A CA 1
ATOM 1348 C C . GLY A 1 169 ? 12.244 26.780 -13.797 1.00 88.00 169 GLY A C 1
ATOM 1349 O O . GLY A 1 169 ? 11.320 26.815 -12.993 1.00 88.00 169 GLY A O 1
ATOM 1350 N N . SER A 1 170 ? 12.291 27.612 -14.842 1.00 82.56 170 SER A N 1
ATOM 1351 C CA . SER A 1 170 ? 11.331 28.710 -15.052 1.00 82.56 170 SER A CA 1
ATOM 1352 C C . SER A 1 170 ? 10.005 28.298 -15.703 1.00 82.56 170 SER A C 1
ATOM 1354 O O . SER A 1 170 ? 9.068 29.106 -15.739 1.00 82.56 170 SER A O 1
ATOM 1356 N N . GLN A 1 171 ? 9.900 27.074 -16.229 1.00 83.50 171 GLN A N 1
ATOM 1357 C CA . GLN A 1 171 ? 8.665 26.582 -16.830 1.00 83.50 171 GLN A CA 1
ATOM 1358 C C . GLN A 1 171 ? 7.615 26.311 -15.746 1.00 83.50 171 GLN A C 1
ATOM 1360 O O . GLN A 1 171 ? 7.895 25.719 -14.713 1.00 83.50 171 GLN A O 1
ATOM 1365 N N . LYS A 1 172 ? 6.380 26.768 -15.969 1.00 87.12 172 LYS A N 1
ATOM 1366 C CA . LYS A 1 172 ? 5.334 26.717 -14.933 1.00 87.12 172 LYS A CA 1
ATOM 1367 C C . LYS A 1 172 ? 4.256 25.680 -15.180 1.00 87.12 172 LYS A C 1
ATOM 1369 O O . LYS A 1 172 ? 3.494 25.395 -14.268 1.00 87.12 172 LYS A O 1
ATOM 1374 N N . LYS A 1 173 ? 4.146 25.165 -16.404 1.00 92.12 173 LYS A N 1
ATOM 1375 C CA . LYS A 1 173 ? 3.020 24.332 -16.830 1.00 92.12 173 LYS A CA 1
ATOM 1376 C C . LYS A 1 173 ? 3.450 23.246 -17.798 1.00 92.12 173 LYS A C 1
ATOM 1378 O O . LYS A 1 173 ? 4.391 23.436 -18.575 1.00 92.12 173 LYS A O 1
ATOM 1383 N N . VAL A 1 174 ? 2.716 22.140 -17.773 1.00 93.44 174 VAL A N 1
ATOM 1384 C CA . VAL A 1 174 ? 2.829 21.044 -18.737 1.00 93.44 174 VAL A CA 1
ATOM 1385 C C . VAL A 1 174 ? 1.454 20.462 -19.048 1.00 93.44 174 VAL A C 1
ATOM 1387 O O . VAL A 1 174 ? 0.623 20.280 -18.156 1.00 93.44 174 VAL A O 1
ATOM 1390 N N . SER A 1 175 ? 1.226 20.160 -20.324 1.00 94.19 175 SER A N 1
ATOM 1391 C CA . SER A 1 175 ? 0.039 19.450 -20.802 1.00 94.19 175 SER A CA 1
ATOM 1392 C C . SER A 1 175 ? 0.323 17.951 -20.831 1.00 94.19 175 SER A C 1
ATOM 1394 O O . SER A 1 175 ? 1.135 17.482 -21.634 1.00 94.19 175 SER A O 1
ATOM 1396 N N . LEU A 1 176 ? -0.333 17.200 -19.952 1.00 93.44 176 LEU A N 1
ATOM 1397 C CA . LEU A 1 176 ? -0.123 15.765 -19.774 1.00 93.44 176 LEU A CA 1
ATOM 1398 C C . LEU A 1 176 ? -1.019 14.936 -20.692 1.00 93.44 176 LEU A C 1
ATOM 1400 O O . LEU A 1 176 ? -2.112 15.362 -21.071 1.00 93.44 176 LEU A O 1
ATOM 1404 N N . LEU A 1 177 ? -0.573 13.717 -21.001 1.00 89.06 177 LEU A N 1
ATOM 1405 C CA . LEU A 1 177 ? -1.378 12.733 -21.729 1.00 89.06 177 LEU A CA 1
ATOM 1406 C C . LEU A 1 177 ? -2.738 12.534 -21.033 1.00 89.06 177 LEU A C 1
ATOM 1408 O O . LEU A 1 177 ? -2.820 12.408 -19.807 1.00 89.06 177 LEU A O 1
ATOM 1412 N N . GLY A 1 178 ? -3.822 12.532 -21.805 1.00 81.31 178 GLY A N 1
ATOM 1413 C CA . GLY A 1 178 ? -5.193 12.560 -21.276 1.00 81.31 178 GLY A CA 1
ATOM 1414 C C . GLY A 1 178 ? -5.779 13.964 -21.065 1.00 81.31 178 GLY A C 1
ATOM 1415 O O . GLY A 1 178 ? -6.903 14.074 -20.589 1.00 81.31 178 GLY A O 1
ATOM 1416 N N . GLY A 1 179 ? -5.056 15.025 -21.445 1.00 78.19 179 GLY A N 1
ATOM 1417 C CA . GLY A 1 179 ? -5.609 16.375 -21.624 1.00 78.19 179 GLY A CA 1
ATOM 1418 C C . GLY A 1 179 ? -5.619 17.272 -20.383 1.00 78.19 179 GLY A C 1
ATOM 1419 O O . GLY A 1 179 ? -6.156 18.376 -20.440 1.00 78.19 179 GLY A O 1
ATOM 1420 N N . GLU A 1 180 ? -5.023 16.839 -19.271 1.00 85.94 180 GLU A N 1
ATOM 1421 C CA . GLU A 1 180 ? -4.900 17.668 -18.068 1.00 85.94 180 GLU A CA 1
ATOM 1422 C C . GLU A 1 180 ? -3.670 18.582 -18.143 1.00 85.94 180 GLU A C 1
ATOM 1424 O O . GLU A 1 180 ? -2.551 18.124 -18.376 1.00 85.94 180 GLU A O 1
ATOM 1429 N N . GLU A 1 181 ? -3.859 19.874 -17.877 1.00 92.62 181 GLU A N 1
ATOM 1430 C CA . GLU A 1 181 ? -2.757 20.803 -17.622 1.00 92.62 181 GLU A CA 1
ATOM 1431 C C . GLU A 1 181 ? -2.439 20.821 -16.121 1.00 92.62 181 GLU A C 1
ATOM 1433 O O . GLU A 1 181 ? -3.343 20.933 -15.287 1.00 92.62 181 GLU A O 1
ATOM 1438 N N . LYS A 1 182 ? -1.156 20.702 -15.767 1.00 93.62 182 LYS A N 1
ATOM 1439 C CA . LYS A 1 182 ? -0.682 20.771 -14.377 1.00 93.62 182 LYS A CA 1
ATOM 1440 C C . LYS A 1 182 ? 0.362 21.863 -14.216 1.00 93.62 182 LYS A C 1
ATOM 1442 O O . LYS A 1 182 ? 1.181 22.088 -15.110 1.00 93.62 182 LYS A O 1
ATOM 1447 N N . ASP A 1 183 ? 0.340 22.498 -13.049 1.00 92.56 183 ASP A N 1
ATOM 1448 C CA . ASP A 1 183 ? 1.386 23.423 -12.633 1.00 92.56 183 ASP A CA 1
ATOM 1449 C C . ASP A 1 183 ? 2.624 22.641 -12.179 1.00 92.56 183 ASP A C 1
ATOM 1451 O O . ASP A 1 183 ? 2.520 21.688 -11.404 1.00 92.56 183 ASP A O 1
ATOM 1455 N N . LEU A 1 184 ? 3.790 23.068 -12.656 1.00 93.31 184 LEU A N 1
ATOM 1456 C CA . LEU A 1 184 ? 5.092 22.541 -12.267 1.00 93.31 184 LEU A CA 1
ATOM 1457 C C . LEU A 1 184 ? 5.738 23.448 -11.220 1.00 93.31 184 LEU A C 1
ATOM 1459 O O . LEU A 1 184 ? 5.662 24.678 -11.297 1.00 93.31 184 LEU A O 1
ATOM 1463 N N . LYS A 1 185 ? 6.416 22.835 -10.254 1.00 93.38 185 LYS A N 1
ATOM 1464 C CA . LYS A 1 185 ? 7.330 23.521 -9.340 1.00 93.38 185 LYS A CA 1
ATOM 1465 C C . LYS A 1 185 ? 8.709 23.604 -9.976 1.00 93.38 185 LYS A C 1
ATOM 1467 O O . LYS A 1 185 ? 9.112 22.715 -10.716 1.00 93.38 185 LYS A O 1
ATOM 1472 N N . GLU A 1 186 ? 9.477 24.621 -9.597 1.00 91.81 186 GLU A N 1
ATOM 1473 C CA . GLU A 1 186 ? 10.837 24.830 -10.120 1.00 91.81 186 GLU A CA 1
ATOM 1474 C C . GLU A 1 186 ? 11.748 23.608 -9.905 1.00 91.81 186 GLU A C 1
ATOM 1476 O O . GLU A 1 186 ? 12.620 23.341 -10.726 1.00 91.81 186 GLU A O 1
ATOM 1481 N N . THR A 1 187 ? 11.501 22.848 -8.833 1.00 91.62 187 THR A N 1
ATOM 1482 C CA . THR A 1 187 ? 12.271 21.669 -8.412 1.00 91.62 187 THR A CA 1
ATOM 1483 C C . THR A 1 187 ? 11.704 20.332 -8.897 1.00 91.62 187 THR A C 1
ATOM 1485 O O . THR A 1 187 ? 12.274 19.286 -8.569 1.00 91.62 187 THR A O 1
ATOM 1488 N N . ASP A 1 188 ? 10.587 20.331 -9.637 1.00 95.31 188 ASP A N 1
ATOM 1489 C CA . ASP A 1 188 ? 10.054 19.101 -10.226 1.00 95.31 188 ASP A CA 1
ATOM 1490 C C . ASP A 1 188 ? 11.016 18.595 -11.308 1.00 95.31 188 ASP A C 1
ATOM 1492 O O . ASP A 1 188 ? 11.511 19.374 -12.131 1.00 95.31 188 ASP A O 1
ATOM 1496 N N . LEU A 1 189 ? 11.281 17.286 -11.295 1.00 97.56 189 LEU A N 1
ATOM 1497 C CA . LEU A 1 189 ? 12.156 16.620 -12.256 1.00 97.56 189 LEU A CA 1
ATOM 1498 C C . LEU A 1 189 ? 11.392 16.356 -13.560 1.00 97.56 189 LEU A C 1
ATOM 1500 O O . LEU A 1 189 ? 10.328 15.732 -13.557 1.00 97.56 189 LEU A O 1
ATOM 1504 N N . VAL A 1 190 ? 11.944 16.812 -14.679 1.00 97.50 190 VAL A N 1
ATOM 1505 C CA . VAL A 1 190 ? 11.334 16.717 -16.008 1.00 97.50 190 VAL A CA 1
ATOM 1506 C C . VAL A 1 190 ? 12.306 16.135 -17.025 1.00 97.50 190 VAL A C 1
ATOM 1508 O O . VAL A 1 190 ? 13.527 16.201 -16.870 1.00 97.50 190 VAL A O 1
ATOM 1511 N N . ILE A 1 191 ? 11.729 15.572 -18.080 1.00 98.12 191 ILE A N 1
ATOM 1512 C CA . ILE A 1 191 ? 12.436 15.111 -19.271 1.00 98.12 191 ILE A CA 1
ATOM 1513 C C . ILE A 1 191 ? 12.170 16.142 -20.364 1.00 98.12 191 ILE A C 1
ATOM 1515 O O . ILE A 1 191 ? 11.009 16.476 -20.617 1.00 98.12 191 ILE A O 1
ATOM 1519 N N . THR A 1 192 ? 13.222 16.666 -20.986 1.00 97.19 192 THR A N 1
ATOM 1520 C CA . THR A 1 192 ? 13.143 17.711 -22.012 1.00 97.19 192 THR A CA 1
ATOM 1521 C C . THR A 1 192 ? 13.893 17.323 -23.281 1.00 97.19 192 THR A C 1
ATOM 1523 O O . THR A 1 192 ? 14.748 16.436 -23.274 1.00 97.19 192 THR A O 1
ATOM 1526 N N . ASP A 1 193 ? 13.571 18.001 -24.380 1.00 95.88 193 ASP A N 1
ATOM 1527 C CA . ASP A 1 193 ? 14.337 17.921 -25.623 1.00 95.88 193 ASP A CA 1
ATOM 1528 C C . ASP A 1 193 ? 15.603 18.817 -25.604 1.00 95.88 193 ASP A C 1
ATOM 1530 O O . ASP A 1 193 ? 15.933 19.517 -24.632 1.00 95.88 193 ASP A O 1
ATOM 1534 N N . GLY A 1 194 ? 16.335 18.824 -26.721 1.00 92.62 194 GLY A N 1
ATOM 1535 C CA . GLY A 1 194 ? 17.495 19.695 -26.949 1.00 92.62 194 GLY A CA 1
ATOM 1536 C C . GLY A 1 194 ? 17.194 21.203 -26.932 1.00 92.62 194 GLY A C 1
ATOM 1537 O O . GLY A 1 194 ? 18.128 21.995 -26.851 1.00 92.62 194 GLY A O 1
ATOM 1538 N N . GLU A 1 195 ? 15.921 21.604 -26.930 1.00 92.44 195 GLU A N 1
ATOM 1539 C CA . GLU A 1 195 ? 15.449 22.997 -26.902 1.00 92.44 195 GLU A CA 1
ATOM 1540 C C . GLU A 1 195 ? 14.780 23.385 -25.566 1.00 92.44 195 GLU A C 1
ATOM 1542 O O . GLU A 1 195 ? 14.234 24.477 -25.440 1.00 92.44 195 GLU A O 1
ATOM 1547 N N . ASP A 1 196 ? 14.863 22.515 -24.553 1.00 91.62 196 ASP A N 1
ATOM 1548 C CA . ASP A 1 196 ? 14.326 22.699 -23.194 1.00 91.62 196 ASP A CA 1
ATOM 1549 C C . ASP A 1 196 ? 12.794 22.635 -23.117 1.00 91.62 196 ASP A C 1
ATOM 1551 O O . ASP A 1 196 ? 12.201 23.012 -22.106 1.00 91.62 196 ASP A O 1
ATOM 1555 N N . ASN A 1 197 ? 12.128 22.084 -24.132 1.00 93.38 197 ASN A N 1
ATOM 1556 C CA . ASN A 1 197 ? 10.701 21.829 -24.037 1.00 93.38 197 ASN A CA 1
ATOM 1557 C C . ASN A 1 197 ? 10.437 20.562 -23.219 1.00 93.38 197 ASN A C 1
ATOM 1559 O O . ASN A 1 197 ? 10.988 19.501 -23.509 1.00 93.38 197 ASN A O 1
ATOM 1563 N N . VAL A 1 198 ? 9.546 20.652 -22.229 1.00 95.19 198 VAL A N 1
ATOM 1564 C CA . VAL A 1 198 ? 9.138 19.498 -21.412 1.00 95.19 198 VAL A CA 1
ATOM 1565 C C . VAL A 1 198 ? 8.369 18.469 -22.244 1.00 95.19 198 VAL A C 1
ATOM 1567 O O . VAL A 1 198 ? 7.326 18.766 -22.829 1.00 95.19 198 VAL A O 1
ATOM 1570 N N . LEU A 1 199 ? 8.891 17.245 -22.240 1.00 96.25 199 LEU A N 1
ATOM 1571 C CA . LEU A 1 199 ? 8.329 16.052 -22.868 1.00 96.25 199 LEU A CA 1
ATOM 1572 C C . LEU A 1 199 ? 7.527 15.219 -21.868 1.00 96.25 199 LEU A C 1
ATOM 1574 O O . LEU A 1 199 ? 6.492 14.667 -22.227 1.00 96.25 199 LEU A O 1
ATOM 1578 N N . ALA A 1 200 ? 7.985 15.136 -20.617 1.00 96.50 200 ALA A N 1
ATOM 1579 C CA . ALA A 1 200 ? 7.340 14.367 -19.558 1.00 96.50 200 ALA A CA 1
ATOM 1580 C C . ALA A 1 200 ? 7.745 14.861 -18.162 1.00 96.50 200 ALA A C 1
ATOM 1582 O O . ALA A 1 200 ? 8.807 15.461 -17.979 1.00 96.50 200 ALA A O 1
ATOM 1583 N N . ILE A 1 201 ? 6.915 14.550 -17.164 1.00 96.75 201 ILE A N 1
ATOM 1584 C CA . ILE A 1 201 ? 7.300 14.629 -15.752 1.00 96.75 201 ILE A CA 1
ATOM 1585 C C . ILE A 1 201 ? 7.947 13.294 -15.384 1.00 96.75 201 ILE A C 1
ATOM 1587 O O . ILE A 1 201 ? 7.294 12.246 -15.458 1.00 96.75 201 ILE A O 1
ATOM 1591 N N . ALA A 1 202 ? 9.220 13.337 -14.994 1.00 97.25 202 ALA A N 1
ATOM 1592 C CA . ALA A 1 202 ? 10.058 12.158 -14.808 1.00 97.25 202 ALA A CA 1
ATOM 1593 C C . ALA A 1 202 ? 9.444 11.179 -13.791 1.00 97.25 202 ALA A C 1
ATOM 1595 O O . ALA A 1 202 ? 9.167 11.542 -12.648 1.00 97.25 202 ALA A O 1
ATOM 1596 N N . GLY A 1 203 ? 9.193 9.940 -14.223 1.00 95.31 203 GLY A N 1
ATOM 1597 C CA . GLY A 1 203 ? 8.618 8.875 -13.392 1.00 95.31 203 GLY A CA 1
ATOM 1598 C C . GLY A 1 203 ? 7.145 9.055 -12.998 1.00 95.31 203 GLY A C 1
ATOM 1599 O O . GLY A 1 203 ? 6.611 8.232 -12.258 1.00 95.31 203 GLY A O 1
ATOM 1600 N N . VAL A 1 204 ? 6.475 10.108 -13.479 1.00 95.62 204 VAL A N 1
ATOM 1601 C CA . VAL A 1 204 ? 5.094 10.443 -13.097 1.00 95.62 204 VAL A CA 1
ATOM 1602 C C . VAL A 1 204 ? 4.142 10.236 -14.269 1.00 95.62 204 VAL A C 1
ATOM 1604 O O . VAL A 1 204 ? 3.227 9.410 -14.182 1.00 95.62 204 VAL A O 1
ATOM 1607 N N . LYS A 1 205 ? 4.325 11.004 -15.354 1.00 94.81 205 LYS A N 1
ATOM 1608 C CA . LYS A 1 205 ? 3.431 10.976 -16.519 1.00 94.81 205 LYS A CA 1
ATOM 1609 C C . LYS A 1 205 ? 4.047 11.658 -17.747 1.00 94.81 205 LYS A C 1
ATOM 1611 O O . LYS A 1 205 ? 4.666 12.716 -17.625 1.00 94.81 205 LYS A O 1
ATOM 1616 N N . GLY A 1 206 ? 3.808 11.077 -18.923 1.00 94.44 206 GLY A N 1
ATOM 1617 C CA . GLY A 1 206 ? 4.170 11.663 -20.215 1.00 94.44 206 GLY A CA 1
ATOM 1618 C C . GLY A 1 206 ? 3.369 12.926 -20.549 1.00 94.44 206 GLY A C 1
ATOM 1619 O O . GLY A 1 206 ? 2.215 13.086 -20.131 1.00 94.44 206 GLY A O 1
ATOM 1620 N N . GLY A 1 207 ? 3.991 13.830 -21.301 1.00 94.06 207 GLY A N 1
ATOM 1621 C CA . GLY A 1 207 ? 3.371 15.016 -21.882 1.00 94.06 207 GLY A CA 1
ATOM 1622 C C . GLY A 1 207 ? 2.825 14.757 -23.288 1.00 94.06 207 GLY A C 1
ATOM 1623 O O . GLY A 1 207 ? 3.244 13.839 -23.982 1.00 94.06 207 GLY A O 1
ATOM 1624 N N . THR A 1 208 ? 1.903 15.608 -23.732 1.00 94.00 208 THR A N 1
ATOM 1625 C CA . THR A 1 208 ? 1.282 15.527 -25.075 1.00 94.00 208 THR A CA 1
ATOM 1626 C C . THR A 1 208 ? 2.223 15.930 -26.214 1.00 94.00 208 THR A C 1
ATOM 1628 O O . THR A 1 208 ? 1.995 15.585 -27.370 1.00 94.00 208 THR A O 1
ATOM 1631 N N . ARG A 1 209 ? 3.308 16.656 -25.912 1.00 92.81 209 ARG A N 1
ATOM 1632 C CA . ARG A 1 209 ? 4.204 17.237 -26.925 1.00 92.81 209 ARG A CA 1
ATOM 1633 C C . ARG A 1 209 ? 4.838 16.191 -27.843 1.00 92.81 209 ARG A C 1
ATOM 1635 O O . ARG A 1 209 ? 4.936 16.427 -29.042 1.00 92.81 209 ARG A O 1
ATOM 1642 N N . ALA A 1 210 ? 5.271 15.069 -27.276 1.00 93.19 210 ALA A N 1
ATOM 1643 C CA . ALA A 1 210 ? 5.916 13.978 -28.002 1.00 93.19 210 ALA A CA 1
ATOM 1644 C C . ALA A 1 210 ? 5.087 12.685 -27.959 1.00 93.19 210 ALA A C 1
ATOM 1646 O O . ALA A 1 210 ? 5.636 11.588 -28.012 1.00 93.19 210 ALA A O 1
ATOM 1647 N N . GLU A 1 211 ? 3.763 12.830 -27.868 1.00 94.00 211 GLU A N 1
ATOM 1648 C CA . GLU A 1 211 ? 2.812 11.721 -27.912 1.00 94.00 211 GLU A CA 1
ATOM 1649 C C . GLU A 1 211 ? 2.919 10.947 -29.232 1.00 94.00 211 GLU A C 1
ATOM 1651 O O . GLU A 1 211 ? 3.064 11.545 -30.304 1.00 94.00 211 GLU A O 1
ATOM 1656 N N . VAL A 1 212 ? 2.834 9.621 -29.142 1.00 94.31 212 VAL A N 1
ATOM 1657 C CA . VAL A 1 212 ? 2.766 8.716 -30.294 1.00 94.31 212 VAL A CA 1
ATOM 1658 C C . VAL A 1 212 ? 1.333 8.674 -30.816 1.00 94.31 212 VAL A C 1
ATOM 1660 O O . VAL A 1 212 ? 0.398 8.442 -30.051 1.00 94.31 212 VAL A O 1
ATOM 1663 N N . ASP A 1 213 ? 1.169 8.856 -32.123 1.00 92.06 213 ASP A N 1
ATOM 1664 C CA . ASP A 1 213 ? -0.117 8.779 -32.815 1.00 92.06 213 ASP A CA 1
ATOM 1665 C C . ASP A 1 213 ? -0.052 7.824 -34.021 1.00 92.06 213 ASP A C 1
ATOM 1667 O O . ASP A 1 213 ? 0.974 7.206 -34.301 1.00 92.06 213 ASP A O 1
ATOM 1671 N N . GLU A 1 214 ? -1.168 7.665 -34.734 1.00 91.62 214 GLU A N 1
ATOM 1672 C CA . GLU A 1 214 ? -1.277 6.756 -35.886 1.00 91.62 214 GLU A CA 1
ATOM 1673 C C . GLU A 1 214 ? -0.326 7.092 -37.053 1.00 91.62 214 GLU A C 1
ATOM 1675 O O . GLU A 1 214 ? -0.062 6.235 -37.895 1.00 91.62 214 GLU A O 1
ATOM 1680 N N . ASN A 1 215 ? 0.213 8.316 -37.103 1.00 93.38 215 ASN A N 1
ATOM 1681 C CA . ASN A 1 215 ? 1.154 8.768 -38.130 1.00 93.38 215 ASN A CA 1
ATOM 1682 C C . ASN A 1 215 ? 2.621 8.661 -37.686 1.00 93.38 215 ASN A C 1
ATOM 1684 O O . ASN A 1 215 ? 3.529 8.953 -38.476 1.00 93.38 215 ASN A O 1
ATOM 1688 N N . THR A 1 216 ? 2.876 8.276 -36.434 1.00 96.19 216 THR A N 1
ATOM 1689 C CA . THR A 1 216 ? 4.231 8.104 -35.919 1.00 96.19 216 THR A CA 1
ATOM 1690 C C . THR A 1 216 ? 4.903 6.922 -36.621 1.00 96.19 216 THR A C 1
ATOM 1692 O O . THR A 1 216 ? 4.395 5.805 -36.626 1.00 96.19 216 THR A O 1
ATOM 1695 N N . ALA A 1 217 ? 6.067 7.180 -37.219 1.00 95.56 217 ALA A N 1
ATOM 1696 C CA . ALA A 1 217 ? 6.864 6.174 -37.929 1.00 95.56 217 ALA A CA 1
ATOM 1697 C C . ALA A 1 217 ? 8.214 5.900 -37.253 1.00 95.56 217 ALA A C 1
ATOM 1699 O O . ALA A 1 217 ? 8.797 4.840 -37.446 1.00 95.56 217 ALA A O 1
ATOM 1700 N N . ASP A 1 218 ? 8.701 6.848 -36.454 1.00 97.38 218 ASP A N 1
ATOM 1701 C CA . ASP A 1 218 ? 9.960 6.738 -35.729 1.00 97.38 218 ASP A CA 1
ATOM 1702 C C . ASP A 1 218 ? 9.688 7.033 -34.257 1.00 97.38 218 ASP A C 1
ATOM 1704 O O . ASP A 1 218 ? 9.028 8.024 -33.937 1.00 97.38 218 ASP A O 1
ATOM 1708 N N . ILE A 1 219 ? 10.209 6.197 -33.367 1.00 98.00 219 ILE A N 1
ATOM 1709 C CA . ILE A 1 219 ? 9.986 6.306 -31.925 1.00 98.00 219 ILE A CA 1
ATOM 1710 C C . ILE A 1 219 ? 11.300 6.299 -31.150 1.00 98.00 219 ILE A C 1
ATOM 1712 O O . ILE A 1 219 ? 12.310 5.772 -31.619 1.00 98.00 219 ILE A O 1
ATOM 1716 N N . ILE A 1 220 ? 11.273 6.867 -29.946 1.00 98.38 220 ILE A N 1
ATOM 1717 C CA . ILE A 1 220 ? 12.342 6.753 -28.953 1.00 98.38 220 ILE A CA 1
ATOM 1718 C C . ILE A 1 220 ? 11.784 5.994 -27.758 1.00 98.38 220 ILE A C 1
ATOM 1720 O O . ILE A 1 220 ? 10.867 6.473 -27.095 1.00 98.38 220 ILE A O 1
ATOM 1724 N N . LEU A 1 221 ? 12.338 4.816 -27.493 1.00 98.38 221 LEU A N 1
ATOM 1725 C CA . LEU A 1 221 ? 12.048 4.032 -26.300 1.00 98.38 221 LEU A CA 1
ATOM 1726 C C . LEU A 1 221 ? 12.784 4.640 -25.108 1.00 98.38 221 LEU A C 1
ATOM 1728 O O . LEU A 1 221 ? 13.987 4.892 -25.195 1.00 98.38 221 LEU A O 1
ATOM 1732 N N . GLU A 1 222 ? 12.074 4.826 -24.001 1.00 98.44 222 GLU A N 1
ATOM 1733 C CA . GLU A 1 222 ? 12.607 5.278 -22.720 1.00 98.44 222 GLU A CA 1
ATOM 1734 C C . GLU A 1 222 ? 12.491 4.162 -21.683 1.00 98.44 222 GLU A C 1
ATOM 1736 O O . GLU A 1 222 ? 11.401 3.655 -21.401 1.00 98.44 222 GLU A O 1
ATOM 1741 N N . VAL A 1 223 ? 13.613 3.871 -21.025 1.00 98.50 223 VAL A N 1
ATOM 1742 C CA . VAL A 1 223 ? 13.636 3.107 -19.779 1.00 98.50 223 VAL A CA 1
ATOM 1743 C C . VAL A 1 223 ? 14.539 3.818 -18.783 1.00 98.50 223 VAL A C 1
ATOM 1745 O O . VAL A 1 223 ? 15.728 4.004 -19.031 1.00 98.50 223 VAL A O 1
ATOM 1748 N N . ALA A 1 224 ? 13.985 4.222 -17.646 1.00 98.25 224 ALA A N 1
ATOM 1749 C CA . ALA A 1 224 ? 14.689 5.063 -16.688 1.00 98.25 224 ALA A CA 1
ATOM 1750 C C . ALA A 1 224 ? 14.486 4.605 -15.241 1.00 98.25 224 ALA A C 1
ATOM 1752 O O . ALA A 1 224 ? 13.633 3.767 -14.936 1.00 98.25 224 ALA A O 1
ATOM 1753 N N . ASN A 1 225 ? 15.297 5.172 -14.349 1.00 98.31 225 ASN A N 1
ATOM 1754 C CA . ASN A 1 225 ? 15.202 5.006 -12.909 1.00 98.31 225 ASN A CA 1
ATOM 1755 C C . ASN A 1 225 ? 15.313 6.367 -12.211 1.00 98.31 225 ASN A C 1
ATOM 1757 O O . ASN A 1 225 ? 16.247 7.135 -12.466 1.00 98.31 225 ASN A O 1
ATOM 1761 N N . PHE A 1 226 ? 14.362 6.648 -11.323 1.00 98.06 226 PHE A N 1
ATOM 1762 C CA . PHE A 1 226 ? 14.223 7.934 -10.648 1.00 98.06 226 PHE A CA 1
ATOM 1763 C C . PHE A 1 226 ? 14.185 7.764 -9.130 1.00 98.06 226 PHE A C 1
ATOM 1765 O O . PHE A 1 226 ? 13.814 6.711 -8.616 1.00 98.06 226 PHE A O 1
ATOM 1772 N N . ASP A 1 227 ? 14.539 8.824 -8.411 1.00 97.50 227 ASP A N 1
ATOM 1773 C CA . ASP A 1 227 ? 14.452 8.891 -6.959 1.00 97.50 227 ASP A CA 1
ATOM 1774 C C . ASP A 1 227 ? 12.991 8.728 -6.473 1.00 97.50 227 ASP A C 1
ATOM 1776 O O . ASP A 1 227 ? 12.117 9.516 -6.863 1.00 97.50 227 ASP A O 1
ATOM 1780 N N . PRO A 1 228 ? 12.706 7.754 -5.584 1.00 97.25 228 PRO A N 1
ATOM 1781 C CA . PRO A 1 228 ? 11.344 7.420 -5.162 1.00 97.25 228 PRO A CA 1
ATOM 1782 C C . PRO A 1 228 ? 10.653 8.566 -4.416 1.00 97.25 228 PRO A C 1
ATOM 1784 O O . PRO A 1 228 ? 9.447 8.787 -4.566 1.00 97.25 228 PRO A O 1
ATOM 1787 N N . VAL A 1 229 ? 11.408 9.329 -3.617 1.00 97.06 229 VAL A N 1
ATOM 1788 C CA . VAL A 1 229 ? 10.869 10.438 -2.818 1.00 97.06 229 VAL A CA 1
ATOM 1789 C C . VAL A 1 229 ? 10.409 11.572 -3.727 1.00 97.06 229 VAL A C 1
ATOM 1791 O O . VAL A 1 229 ? 9.344 12.151 -3.495 1.00 97.06 229 VAL A O 1
ATOM 1794 N N . THR A 1 230 ? 11.193 11.874 -4.759 1.00 96.12 230 THR A N 1
ATOM 1795 C CA . THR A 1 230 ? 10.879 12.880 -5.774 1.00 96.12 230 THR A CA 1
ATOM 1796 C C . THR A 1 230 ? 9.603 12.504 -6.516 1.00 96.12 230 THR A C 1
ATOM 1798 O O . THR A 1 230 ? 8.642 13.274 -6.482 1.00 96.12 230 THR A O 1
ATOM 1801 N N . VAL A 1 231 ? 9.531 11.290 -7.075 1.00 97.19 231 VAL A N 1
ATOM 1802 C CA . VAL A 1 231 ? 8.343 10.817 -7.808 1.00 97.19 231 VAL A CA 1
ATOM 1803 C C . VAL A 1 231 ? 7.090 10.860 -6.929 1.00 97.19 231 VAL A C 1
ATOM 1805 O O . VAL A 1 231 ? 6.059 11.400 -7.337 1.00 97.19 231 VAL A O 1
ATOM 1808 N N . ARG A 1 232 ? 7.178 10.383 -5.680 1.00 96.19 232 ARG A N 1
ATOM 1809 C CA . ARG A 1 232 ? 6.049 10.382 -4.735 1.00 96.19 232 ARG A CA 1
ATOM 1810 C C . ARG A 1 232 ? 5.564 11.787 -4.388 1.00 96.19 232 ARG A C 1
ATOM 1812 O O . ARG A 1 232 ? 4.355 12.024 -4.328 1.00 96.19 232 ARG A O 1
ATOM 1819 N N . LYS A 1 233 ? 6.484 12.719 -4.115 1.00 95.50 233 LYS A N 1
ATOM 1820 C CA . LYS A 1 233 ? 6.146 14.109 -3.764 1.00 95.50 233 LYS A CA 1
ATOM 1821 C C . LYS A 1 233 ? 5.496 14.836 -4.936 1.00 95.50 233 LYS A C 1
ATOM 1823 O O . LYS A 1 233 ? 4.485 15.506 -4.723 1.00 95.50 233 LYS A O 1
ATOM 1828 N N . THR A 1 234 ? 6.044 14.688 -6.140 1.00 95.38 234 THR A N 1
ATOM 1829 C CA . THR A 1 234 ? 5.504 15.314 -7.353 1.00 95.38 234 THR A CA 1
ATOM 1830 C C . THR A 1 234 ? 4.139 14.717 -7.705 1.00 95.38 234 THR A C 1
ATOM 1832 O O . THR A 1 234 ? 3.166 15.462 -7.816 1.00 95.38 234 THR A O 1
ATOM 1835 N N . GLY A 1 235 ? 4.007 13.384 -7.731 1.00 95.19 235 GLY A N 1
ATOM 1836 C CA . GLY A 1 235 ? 2.737 12.696 -7.989 1.00 95.19 235 GLY A CA 1
ATOM 1837 C C . GLY A 1 235 ? 1.617 13.106 -7.026 1.00 95.19 235 GLY A C 1
ATOM 1838 O O . GLY A 1 235 ? 0.576 13.605 -7.456 1.00 95.19 235 GLY A O 1
ATOM 1839 N N . ARG A 1 236 ? 1.852 13.002 -5.707 1.00 94.75 236 ARG A N 1
ATOM 1840 C CA . ARG A 1 236 ? 0.864 13.413 -4.688 1.00 94.75 236 ARG A CA 1
ATOM 1841 C C . ARG A 1 236 ? 0.558 14.906 -4.734 1.00 94.75 236 ARG A C 1
ATOM 1843 O O . ARG A 1 236 ? -0.595 15.288 -4.566 1.00 94.75 236 ARG A O 1
ATOM 1850 N N . GLY A 1 237 ? 1.571 15.742 -4.965 1.00 92.88 237 GLY A N 1
ATOM 1851 C CA . GLY A 1 237 ? 1.404 17.191 -5.079 1.00 92.88 237 GLY A CA 1
ATOM 1852 C C . GLY A 1 237 ? 0.499 17.606 -6.240 1.00 92.88 237 GLY A C 1
ATOM 1853 O O . GLY A 1 237 ? -0.189 18.616 -6.130 1.00 92.88 237 GLY A O 1
ATOM 1854 N N . MET A 1 238 ? 0.465 16.812 -7.314 1.00 92.94 238 MET A N 1
ATOM 1855 C CA . MET A 1 238 ? -0.365 17.042 -8.504 1.00 92.94 238 MET A CA 1
ATOM 1856 C C . MET A 1 238 ? -1.694 16.266 -8.493 1.00 92.94 238 MET A C 1
ATOM 1858 O O . MET A 1 238 ? -2.490 16.396 -9.431 1.00 92.94 238 MET A O 1
ATOM 1862 N N . GLY A 1 239 ? -1.938 15.457 -7.454 1.00 93.38 239 GLY A N 1
ATOM 1863 C CA . GLY A 1 239 ? -3.100 14.571 -7.358 1.00 93.38 239 GLY A CA 1
ATOM 1864 C C . GLY A 1 239 ? -3.095 13.443 -8.394 1.00 93.38 239 GLY A C 1
ATOM 1865 O O . GLY A 1 239 ? -4.159 13.041 -8.853 1.00 93.38 239 GLY A O 1
ATOM 1866 N N . LEU A 1 240 ? -1.912 12.972 -8.802 1.00 94.06 240 LEU A N 1
ATOM 1867 C CA . LEU A 1 240 ? -1.731 11.915 -9.797 1.00 94.06 240 LEU A CA 1
ATOM 1868 C C . LEU A 1 240 ? -1.365 10.589 -9.123 1.00 94.06 240 LEU A C 1
ATOM 1870 O O . LEU A 1 240 ? -0.465 10.533 -8.284 1.00 94.06 240 LEU A O 1
ATOM 1874 N N . PHE A 1 241 ? -2.036 9.516 -9.543 1.00 93.12 241 PHE A N 1
ATOM 1875 C CA . PHE A 1 241 ? -1.849 8.157 -9.034 1.00 93.12 241 PHE A CA 1
ATOM 1876 C C . PHE A 1 241 ? -1.812 7.184 -10.219 1.00 93.12 241 PHE A C 1
ATOM 1878 O O . PHE A 1 241 ? -2.841 6.659 -10.631 1.00 93.12 241 PHE A O 1
ATOM 1885 N N . THR A 1 242 ? -0.637 7.014 -10.826 1.00 93.69 242 THR A N 1
ATOM 1886 C CA . THR A 1 242 ? -0.428 6.138 -11.991 1.00 93.69 242 THR A CA 1
ATOM 1887 C C . THR A 1 242 ? 0.302 4.857 -11.587 1.00 93.69 242 THR A C 1
ATOM 1889 O O . THR A 1 242 ? 1.013 4.824 -10.578 1.00 93.69 242 THR A O 1
ATOM 1892 N N . ASP A 1 243 ? 0.182 3.810 -12.404 1.00 95.19 243 ASP A N 1
ATOM 1893 C CA . ASP A 1 243 ? 0.916 2.548 -12.230 1.00 95.19 243 ASP A CA 1
ATOM 1894 C C . ASP A 1 243 ? 2.443 2.721 -12.254 1.00 95.19 243 ASP A C 1
ATOM 1896 O O . ASP A 1 243 ? 3.167 1.976 -11.586 1.00 95.19 243 ASP A O 1
ATOM 1900 N N . ALA A 1 244 ? 2.929 3.732 -12.983 1.00 96.25 244 ALA A N 1
ATOM 1901 C CA . ALA A 1 244 ? 4.335 4.115 -13.001 1.00 96.25 244 ALA A CA 1
ATOM 1902 C C . ALA A 1 244 ? 4.770 4.725 -11.660 1.00 96.25 244 ALA A C 1
ATOM 1904 O O . ALA A 1 244 ? 5.764 4.278 -11.084 1.00 96.25 244 ALA A O 1
ATOM 1905 N N . ILE A 1 245 ? 3.988 5.676 -11.118 1.00 97.12 245 ILE A N 1
ATOM 1906 C CA . ILE A 1 245 ? 4.247 6.276 -9.798 1.00 97.12 245 ILE A CA 1
ATOM 1907 C C . ILE A 1 245 ? 4.281 5.185 -8.736 1.00 97.12 245 ILE A C 1
ATOM 1909 O O . ILE A 1 245 ? 5.200 5.174 -7.928 1.00 97.12 245 ILE A O 1
ATOM 1913 N N . LYS A 1 246 ? 3.325 4.245 -8.756 1.00 96.44 246 LYS A N 1
ATOM 1914 C CA . LYS A 1 246 ? 3.250 3.165 -7.763 1.00 96.44 246 LYS A CA 1
ATOM 1915 C C . LYS A 1 246 ? 4.525 2.314 -7.717 1.00 96.44 246 LYS A C 1
ATOM 1917 O O . LYS A 1 246 ? 4.908 1.866 -6.641 1.00 96.44 246 LYS A O 1
ATOM 1922 N N . ARG A 1 247 ? 5.191 2.099 -8.853 1.00 97.38 247 ARG A N 1
ATOM 1923 C CA . ARG A 1 247 ? 6.455 1.349 -8.918 1.00 97.38 247 ARG A CA 1
ATOM 1924 C C . ARG A 1 247 ? 7.635 2.210 -8.491 1.00 97.38 247 ARG A C 1
ATOM 1926 O O . ARG A 1 247 ? 8.330 1.855 -7.548 1.00 97.38 247 ARG A O 1
ATOM 1933 N N . PHE A 1 248 ? 7.812 3.376 -9.110 1.00 97.81 248 PHE A N 1
ATOM 1934 C CA . PHE A 1 248 ? 8.930 4.258 -8.778 1.00 97.81 248 PHE A CA 1
ATOM 1935 C C . PHE A 1 248 ? 8.892 4.759 -7.327 1.00 97.81 248 PHE A C 1
ATOM 1937 O O . PHE A 1 248 ? 9.947 4.888 -6.722 1.00 97.81 248 PHE A O 1
ATOM 1944 N N . GLU A 1 249 ? 7.718 5.000 -6.727 1.00 96.50 249 GLU A N 1
ATOM 1945 C CA . GLU A 1 249 ? 7.615 5.462 -5.331 1.00 96.50 249 GLU A CA 1
ATOM 1946 C C . GLU A 1 249 ? 8.068 4.420 -4.298 1.00 96.50 249 GLU A C 1
ATOM 1948 O O . GLU A 1 249 ? 8.344 4.794 -3.157 1.00 96.50 249 GLU A O 1
ATOM 1953 N N . ASN A 1 250 ? 8.114 3.137 -4.679 1.00 96.00 250 ASN A N 1
ATOM 1954 C CA . ASN A 1 250 ? 8.590 2.037 -3.836 1.00 96.00 250 ASN A CA 1
ATOM 1955 C C . ASN A 1 250 ? 10.046 1.647 -4.136 1.00 96.00 250 ASN A C 1
ATOM 1957 O O . ASN A 1 250 ? 10.517 0.624 -3.652 1.00 96.00 250 ASN A O 1
ATOM 1961 N N . ASP A 1 251 ? 10.752 2.508 -4.872 1.00 95.62 251 ASP A N 1
ATOM 1962 C CA . ASP A 1 251 ? 12.114 2.316 -5.355 1.00 95.62 251 ASP A CA 1
ATOM 1963 C C . ASP A 1 251 ? 12.254 1.123 -6.319 1.00 95.62 251 ASP A C 1
ATOM 1965 O O . ASP A 1 251 ? 11.521 0.141 -6.278 1.00 95.62 251 ASP A O 1
ATOM 1969 N N . LEU A 1 252 ? 13.200 1.218 -7.243 1.00 96.12 252 LEU A N 1
ATOM 1970 C CA . LEU A 1 252 ? 13.526 0.154 -8.185 1.00 96.12 252 LEU A CA 1
ATOM 1971 C C . LEU A 1 252 ? 15.039 0.084 -8.314 1.00 96.12 252 LEU A C 1
ATOM 1973 O O . LEU A 1 252 ? 15.719 1.111 -8.354 1.00 96.12 252 LEU A O 1
ATOM 1977 N N . SER A 1 253 ? 15.576 -1.126 -8.448 1.00 95.88 253 SER A N 1
ATOM 1978 C CA . SER A 1 253 ? 16.986 -1.282 -8.791 1.00 95.88 253 SER A CA 1
ATOM 1979 C C . SER A 1 253 ? 17.250 -0.673 -10.175 1.00 95.88 253 SER A C 1
ATOM 1981 O O . SER A 1 253 ? 16.610 -1.098 -11.141 1.00 95.88 253 SER A O 1
ATOM 1983 N N . PRO A 1 254 ? 18.200 0.271 -10.333 1.00 96.69 254 PRO A N 1
ATOM 1984 C CA . PRO A 1 254 ? 18.534 0.830 -11.646 1.00 96.69 254 PRO A CA 1
ATOM 1985 C C . PRO A 1 254 ? 19.086 -0.220 -12.621 1.00 96.69 254 PRO A C 1
ATOM 1987 O O . PRO A 1 254 ? 19.062 -0.021 -13.836 1.00 96.69 254 PRO A O 1
ATOM 1990 N N . VAL A 1 255 ? 19.559 -1.363 -12.112 1.00 95.56 255 VAL A N 1
ATOM 1991 C CA . VAL A 1 255 ? 20.016 -2.491 -12.936 1.00 95.56 255 VAL A CA 1
ATOM 1992 C C . VAL A 1 255 ? 18.851 -3.107 -13.726 1.00 95.56 255 VAL A C 1
ATOM 1994 O O . VAL A 1 255 ? 19.052 -3.555 -14.853 1.00 95.56 255 VAL A O 1
ATOM 1997 N N . ARG A 1 256 ? 17.615 -3.039 -13.204 1.00 94.88 256 ARG A N 1
ATOM 1998 C CA . ARG A 1 256 ? 16.401 -3.550 -13.870 1.00 94.88 256 ARG A CA 1
ATOM 1999 C C . ARG A 1 256 ? 16.151 -2.903 -15.237 1.00 94.88 256 ARG A C 1
ATOM 2001 O O . ARG A 1 256 ? 15.633 -3.570 -16.129 1.00 94.88 256 ARG A O 1
ATOM 2008 N N . ALA A 1 257 ? 16.557 -1.645 -15.423 1.00 96.56 257 ALA A N 1
ATOM 2009 C CA . ALA A 1 257 ? 16.339 -0.901 -16.664 1.00 96.56 257 ALA A CA 1
ATOM 2010 C C . ALA A 1 257 ? 16.915 -1.612 -17.903 1.00 96.56 257 ALA A C 1
ATOM 2012 O O . ALA A 1 257 ? 16.328 -1.553 -18.979 1.00 96.56 257 ALA A O 1
ATOM 2013 N N . GLU A 1 258 ? 18.022 -2.345 -17.757 1.00 94.19 258 GLU A N 1
ATOM 2014 C CA . GLU A 1 258 ? 18.612 -3.090 -18.872 1.00 94.19 258 GLU A CA 1
ATOM 2015 C C . GLU A 1 258 ? 17.714 -4.236 -19.343 1.00 94.19 258 GLU A C 1
ATOM 2017 O O . GLU A 1 258 ? 17.491 -4.400 -20.544 1.00 94.19 258 GLU A O 1
ATOM 2022 N N . TYR A 1 259 ? 17.163 -4.999 -18.396 1.00 92.00 259 TYR A N 1
ATOM 2023 C CA . TYR A 1 259 ? 16.225 -6.082 -18.682 1.00 92.00 259 TYR A CA 1
ATOM 2024 C C . TYR A 1 259 ? 14.971 -5.536 -19.367 1.00 92.00 259 TYR A C 1
ATOM 2026 O O . TYR A 1 259 ? 14.587 -6.032 -20.423 1.00 92.00 259 TYR A O 1
ATOM 2034 N N . ALA A 1 260 ? 14.415 -4.446 -18.835 1.00 95.81 260 ALA A N 1
ATOM 2035 C CA . ALA A 1 260 ? 13.240 -3.797 -19.402 1.00 95.81 260 ALA A CA 1
ATOM 2036 C C . ALA A 1 260 ? 13.492 -3.211 -20.803 1.00 95.81 260 ALA A C 1
ATOM 2038 O O . ALA A 1 260 ? 12.644 -3.349 -21.678 1.00 95.81 260 ALA A O 1
ATOM 2039 N N . MET A 1 261 ? 14.662 -2.615 -21.071 1.00 96.69 261 MET A N 1
ATOM 2040 C CA . MET A 1 261 ? 15.004 -2.114 -22.412 1.00 96.69 261 MET A CA 1
ATOM 2041 C C . MET A 1 261 ? 15.133 -3.254 -23.427 1.00 96.69 261 MET A C 1
ATOM 2043 O O . MET A 1 261 ? 14.703 -3.119 -24.578 1.00 96.69 261 MET A O 1
ATOM 2047 N N . ARG A 1 262 ? 15.712 -4.389 -23.016 1.00 94.06 262 ARG A N 1
ATOM 2048 C CA . ARG A 1 262 ? 15.814 -5.586 -23.862 1.00 94.06 262 ARG A CA 1
ATOM 2049 C C . ARG A 1 262 ? 14.440 -6.166 -24.177 1.00 94.06 262 ARG A C 1
ATOM 2051 O O . ARG A 1 262 ? 14.165 -6.425 -25.346 1.00 94.06 262 ARG A O 1
ATOM 2058 N N . GLU A 1 263 ? 13.599 -6.323 -23.162 1.00 94.81 263 GLU A N 1
ATOM 2059 C CA . GLU A 1 263 ? 12.235 -6.832 -23.298 1.00 94.81 263 GLU A CA 1
ATOM 2060 C C . GLU A 1 263 ? 11.381 -5.920 -24.184 1.00 94.81 263 GLU A C 1
ATOM 2062 O O . GLU A 1 263 ? 10.805 -6.383 -25.166 1.00 94.81 263 GLU A O 1
ATOM 2067 N N . LEU A 1 264 ? 11.393 -4.608 -23.921 1.00 96.56 264 LEU A N 1
ATOM 2068 C CA . LEU A 1 264 ? 10.668 -3.622 -24.721 1.00 96.56 264 LEU A CA 1
ATOM 2069 C C . LEU A 1 264 ? 11.120 -3.636 -26.180 1.00 96.56 264 LEU A C 1
ATOM 2071 O O . LEU A 1 264 ? 10.295 -3.648 -27.089 1.00 96.56 264 LEU A O 1
ATOM 2075 N N . SER A 1 265 ? 12.431 -3.686 -26.418 1.00 96.25 265 SER A N 1
ATOM 2076 C CA . SER A 1 265 ? 12.964 -3.757 -27.779 1.00 96.25 265 SER A CA 1
ATOM 2077 C C . SER A 1 265 ? 12.532 -5.031 -28.507 1.00 96.25 265 SER A C 1
ATOM 2079 O O . SER A 1 265 ? 12.183 -4.972 -29.684 1.00 96.25 265 SER A O 1
ATOM 2081 N N . ALA A 1 266 ? 12.562 -6.178 -27.825 1.00 95.06 266 ALA A N 1
ATOM 2082 C CA . ALA A 1 266 ? 12.164 -7.457 -28.403 1.00 95.06 266 ALA A CA 1
ATOM 2083 C C . ALA A 1 266 ? 10.662 -7.494 -28.714 1.00 95.06 266 ALA A C 1
ATOM 2085 O O . ALA A 1 266 ? 10.275 -7.961 -29.783 1.00 95.06 266 ALA A O 1
ATOM 2086 N N . LEU A 1 267 ? 9.830 -6.945 -27.826 1.00 95.19 267 LEU A N 1
ATOM 2087 C CA . LEU A 1 267 ? 8.384 -6.874 -28.014 1.00 95.19 267 LEU A CA 1
ATOM 2088 C C . LEU A 1 267 ? 8.004 -5.949 -29.178 1.00 95.19 267 LEU A C 1
ATOM 2090 O O . LEU A 1 267 ? 7.189 -6.316 -30.024 1.00 95.19 267 LEU A O 1
ATOM 2094 N N . ILE A 1 268 ? 8.652 -4.783 -29.284 1.00 96.75 268 ILE A N 1
ATOM 2095 C CA . ILE A 1 268 ? 8.477 -3.891 -30.439 1.00 96.75 268 ILE A CA 1
ATOM 2096 C C . ILE A 1 268 ? 8.924 -4.585 -31.729 1.00 96.75 268 ILE A C 1
ATOM 2098 O O . ILE A 1 268 ? 8.240 -4.467 -32.741 1.00 96.75 268 ILE A O 1
ATOM 2102 N N . PHE A 1 269 ? 10.028 -5.337 -31.707 1.00 95.56 269 PHE A N 1
ATOM 2103 C CA . PHE A 1 269 ? 10.496 -6.080 -32.879 1.00 95.56 269 PHE A CA 1
ATOM 2104 C C . PHE A 1 269 ? 9.524 -7.194 -33.291 1.00 95.56 269 PHE A C 1
ATOM 2106 O O . PHE A 1 269 ? 9.292 -7.401 -34.477 1.00 95.56 269 PHE A O 1
ATOM 2113 N N . GLU A 1 270 ? 8.910 -7.889 -32.332 1.00 93.94 270 GLU A N 1
ATOM 2114 C CA . GLU A 1 270 ? 7.873 -8.884 -32.616 1.00 93.94 270 GLU A CA 1
ATOM 2115 C C . GLU A 1 270 ? 6.654 -8.255 -33.306 1.00 93.94 270 GLU A C 1
ATOM 2117 O O . GLU A 1 270 ? 6.148 -8.791 -34.292 1.00 93.94 270 GLU A O 1
ATOM 2122 N N . MET A 1 271 ? 6.199 -7.102 -32.810 1.00 94.25 271 MET A N 1
ATOM 2123 C CA . MET A 1 271 ? 5.023 -6.404 -33.336 1.00 94.25 271 MET A CA 1
ATOM 2124 C C . MET A 1 271 ? 5.303 -5.630 -34.629 1.00 94.25 271 MET A C 1
ATOM 2126 O O . MET A 1 271 ? 4.389 -5.420 -35.426 1.00 94.25 271 MET A O 1
ATOM 2130 N N . CYS A 1 272 ? 6.548 -5.197 -34.837 1.00 94.81 272 CYS A N 1
ATOM 2131 C CA . CYS A 1 272 ? 7.017 -4.476 -36.018 1.00 94.81 272 CYS A CA 1
ATOM 2132 C C . CYS A 1 272 ? 8.305 -5.126 -36.568 1.00 94.81 272 CYS A C 1
ATOM 2134 O O . CYS A 1 272 ? 9.390 -4.570 -36.391 1.00 94.81 272 CYS A O 1
ATOM 2136 N N . PRO A 1 273 ? 8.211 -6.276 -37.265 1.00 93.00 273 PRO A N 1
ATOM 2137 C CA . PRO A 1 273 ? 9.387 -7.029 -37.720 1.00 93.00 273 PRO A CA 1
ATOM 2138 C C . PRO A 1 273 ? 10.286 -6.286 -38.716 1.00 93.00 273 PRO A C 1
ATOM 2140 O O . PRO A 1 273 ? 11.473 -6.588 -38.811 1.00 93.00 273 PRO A O 1
ATOM 2143 N N . ASP A 1 274 ? 9.727 -5.320 -39.448 1.00 93.88 274 ASP A N 1
ATOM 2144 C CA . ASP A 1 274 ? 10.449 -4.503 -40.432 1.00 93.88 274 ASP A CA 1
ATOM 2145 C C . ASP A 1 274 ? 11.101 -3.249 -39.812 1.00 93.88 274 ASP A C 1
ATOM 2147 O O . ASP A 1 274 ? 11.735 -2.462 -40.519 1.00 93.88 274 ASP A O 1
ATOM 2151 N N . ALA A 1 275 ? 10.927 -3.031 -38.503 1.00 96.12 275 ALA A N 1
ATOM 2152 C CA . ALA A 1 275 ? 11.473 -1.872 -37.815 1.00 96.12 275 ALA A CA 1
ATOM 2153 C C . ALA A 1 275 ? 12.999 -1.967 -37.681 1.00 96.12 275 ALA A C 1
ATOM 2155 O O . ALA A 1 275 ? 13.567 -3.026 -37.404 1.00 96.12 275 ALA A O 1
ATOM 2156 N N . GLU A 1 276 ? 13.674 -0.832 -37.838 1.00 97.06 276 GLU A N 1
ATOM 2157 C CA . GLU A 1 276 ? 15.127 -0.753 -37.708 1.00 97.06 276 GLU A CA 1
ATOM 2158 C C . GLU A 1 276 ? 15.505 -0.173 -36.350 1.00 97.06 276 GLU A C 1
ATOM 2160 O O . GLU A 1 276 ? 15.043 0.902 -35.974 1.00 97.06 276 GLU A O 1
ATOM 2165 N N . PHE A 1 277 ? 16.379 -0.862 -35.623 1.00 97.81 277 PHE A N 1
ATOM 2166 C CA . PHE A 1 277 ? 16.791 -0.448 -34.290 1.00 97.81 277 PHE A CA 1
ATOM 2167 C C . PHE A 1 277 ? 18.152 0.237 -34.339 1.00 97.81 277 PHE A C 1
ATOM 2169 O O . PHE A 1 277 ? 19.092 -0.266 -34.956 1.00 97.81 277 PHE A O 1
ATOM 2176 N N . GLU A 1 278 ? 18.277 1.366 -33.652 1.00 97.50 278 GLU A N 1
ATOM 2177 C CA . GLU A 1 278 ? 19.568 1.998 -33.403 1.00 97.50 278 GLU A CA 1
ATOM 2178 C C . GLU A 1 278 ? 20.194 1.468 -32.091 1.00 97.50 278 GLU A C 1
ATOM 2180 O O . GLU A 1 278 ? 19.563 0.721 -31.326 1.00 97.50 278 GLU A O 1
ATOM 2185 N N . ASP A 1 279 ? 21.460 1.812 -31.850 1.00 97.81 279 ASP A N 1
ATOM 2186 C CA . ASP A 1 279 ? 22.196 1.480 -30.631 1.00 97.81 279 ASP A CA 1
ATOM 2187 C C . ASP A 1 279 ? 21.518 2.079 -29.391 1.00 97.81 279 ASP A C 1
ATOM 2189 O O . ASP A 1 279 ? 20.925 3.159 -29.428 1.00 97.81 279 ASP A O 1
ATOM 2193 N N . ILE A 1 280 ? 21.604 1.356 -28.274 1.00 97.88 280 ILE A N 1
ATOM 2194 C CA . ILE A 1 280 ? 21.081 1.820 -26.988 1.00 97.88 280 ILE A CA 1
ATOM 2195 C C . ILE A 1 280 ? 22.050 2.853 -26.415 1.00 97.88 280 ILE A C 1
ATOM 2197 O O . ILE A 1 280 ? 23.231 2.565 -26.218 1.00 97.88 280 ILE A O 1
ATOM 2201 N N . VAL A 1 281 ? 21.531 4.032 -26.084 1.00 98.31 281 VAL A N 1
ATOM 2202 C CA . VAL A 1 281 ? 22.238 5.028 -25.278 1.00 98.31 281 VAL A CA 1
ATOM 2203 C C . VAL A 1 281 ? 21.923 4.749 -23.815 1.00 98.31 281 VAL A C 1
ATOM 2205 O O . VAL A 1 281 ? 20.775 4.893 -23.406 1.00 98.31 281 VAL A O 1
ATOM 2208 N N . ASP A 1 282 ? 22.920 4.346 -23.029 1.00 98.06 282 ASP A N 1
ATOM 2209 C CA . ASP A 1 282 ? 22.778 4.035 -21.600 1.00 98.06 282 ASP A CA 1
ATOM 2210 C C . ASP A 1 282 ? 23.633 4.988 -20.761 1.00 98.06 282 ASP A C 1
ATOM 2212 O O . ASP A 1 282 ? 24.864 4.916 -20.767 1.00 98.06 282 ASP A O 1
ATOM 2216 N N . VAL A 1 283 ? 22.976 5.904 -20.048 1.00 98.31 283 VAL A N 1
ATOM 2217 C CA . VAL A 1 283 ? 23.633 6.844 -19.139 1.00 98.31 283 VAL A CA 1
ATOM 2218 C C . VAL A 1 283 ? 23.389 6.384 -17.708 1.00 98.31 283 VAL A C 1
ATOM 2220 O O . VAL A 1 283 ? 22.287 6.524 -17.175 1.00 98.31 283 VAL A O 1
ATOM 2223 N N . PHE A 1 284 ? 24.441 5.852 -17.079 1.00 97.12 284 PHE A N 1
ATOM 2224 C CA . PHE A 1 284 ? 24.403 5.313 -15.719 1.00 97.12 284 PHE A CA 1
ATOM 2225 C C . PHE A 1 284 ? 25.592 5.820 -14.873 1.00 97.12 284 PHE A C 1
ATOM 2227 O O . PHE A 1 284 ? 26.590 5.109 -14.732 1.00 97.12 284 PHE A O 1
ATOM 2234 N N . PRO A 1 285 ? 25.521 7.048 -14.316 1.00 93.94 285 PRO A N 1
ATOM 2235 C CA . PRO A 1 285 ? 26.671 7.704 -13.681 1.00 93.94 285 PRO A CA 1
ATOM 2236 C C . PRO A 1 285 ? 27.309 6.913 -12.526 1.00 93.94 285 PRO A C 1
ATOM 2238 O O . PRO A 1 285 ? 28.527 6.775 -12.481 1.00 93.94 285 PRO A O 1
ATOM 2241 N N . ASP A 1 286 ? 26.495 6.326 -11.642 1.00 89.12 286 ASP A N 1
ATOM 2242 C CA . ASP A 1 286 ? 26.953 5.609 -10.438 1.00 89.12 286 ASP A CA 1
ATOM 2243 C C . ASP A 1 286 ? 26.898 4.078 -10.586 1.00 89.12 286 ASP A C 1
ATOM 2245 O O . ASP A 1 286 ? 26.649 3.358 -9.617 1.00 89.12 286 ASP A O 1
ATOM 2249 N N . LYS A 1 287 ? 27.109 3.548 -11.795 1.00 92.00 287 LYS A N 1
ATOM 2250 C CA . LYS A 1 287 ? 26.920 2.123 -12.127 1.00 92.00 287 LYS A CA 1
ATOM 2251 C C . LYS A 1 287 ? 27.499 1.143 -11.090 1.00 92.00 287 LYS A C 1
ATOM 2253 O O . LYS A 1 287 ? 26.779 0.285 -10.583 1.00 92.00 287 LYS A O 1
ATOM 2258 N N . GLN A 1 288 ? 28.763 1.320 -10.695 1.00 88.69 288 GLN A N 1
ATOM 2259 C CA . GLN A 1 288 ? 29.457 0.415 -9.765 1.00 88.69 288 GLN A CA 1
ATOM 2260 C C . GLN A 1 288 ? 28.761 0.291 -8.396 1.00 88.69 288 GLN A C 1
ATOM 2262 O O . GLN A 1 288 ? 28.747 -0.788 -7.803 1.00 88.69 288 GLN A O 1
ATOM 2267 N N . LYS A 1 289 ? 28.151 1.378 -7.906 1.00 89.25 289 LYS A N 1
ATOM 2268 C CA . LYS A 1 289 ? 27.416 1.402 -6.631 1.00 89.25 289 LYS A CA 1
ATOM 2269 C C . LYS A 1 289 ? 26.195 0.478 -6.649 1.00 89.25 289 LYS A C 1
ATOM 2271 O O . LYS A 1 289 ? 25.800 -0.023 -5.604 1.00 89.25 289 LYS A O 1
ATOM 2276 N N . TRP A 1 290 ? 25.585 0.290 -7.815 1.00 90.06 290 TRP A N 1
ATOM 2277 C CA . TRP A 1 290 ? 24.312 -0.414 -7.970 1.00 90.06 290 TRP A CA 1
ATOM 2278 C C . TRP A 1 290 ? 24.459 -1.840 -8.504 1.00 90.06 290 TRP A C 1
ATOM 2280 O O . TRP A 1 290 ? 23.540 -2.638 -8.356 1.00 90.06 290 TRP A O 1
ATOM 2290 N N . GLU A 1 291 ? 25.605 -2.175 -9.096 1.00 88.81 291 GLU A N 1
ATOM 2291 C CA . GLU A 1 291 ? 25.908 -3.527 -9.588 1.00 88.81 291 GLU A CA 1
ATOM 2292 C C . GLU A 1 291 ? 26.439 -4.472 -8.507 1.00 88.81 291 GLU A C 1
ATOM 2294 O O . GLU A 1 291 ? 26.616 -5.662 -8.755 1.00 88.81 291 GLU A O 1
ATOM 2299 N N . THR A 1 292 ? 26.684 -3.963 -7.300 1.00 86.38 292 THR A N 1
ATOM 2300 C CA . THR A 1 292 ? 27.190 -4.758 -6.181 1.00 86.38 292 THR A CA 1
ATOM 2301 C C . THR A 1 292 ? 26.341 -4.533 -4.941 1.00 86.38 292 THR A C 1
ATOM 2303 O O . THR A 1 292 ? 25.857 -3.431 -4.681 1.00 86.38 292 THR A O 1
ATOM 2306 N N . ARG A 1 293 ? 26.144 -5.602 -4.172 1.00 87.12 293 ARG A N 1
ATOM 2307 C CA . ARG A 1 293 ? 25.541 -5.565 -2.838 1.00 87.12 293 ARG A CA 1
ATOM 2308 C C . ARG A 1 293 ? 26.562 -6.074 -1.835 1.00 87.12 293 ARG A C 1
ATOM 2310 O O . ARG A 1 293 ? 27.461 -6.833 -2.189 1.00 87.12 293 ARG A O 1
ATOM 2317 N N . GLN A 1 294 ? 26.438 -5.613 -0.597 1.00 91.12 294 GLN A N 1
ATOM 2318 C CA . GLN A 1 294 ? 27.265 -6.119 0.484 1.00 91.12 294 GLN A CA 1
ATOM 2319 C C . GLN A 1 294 ? 26.858 -7.562 0.793 1.00 91.12 294 GLN A C 1
ATOM 2321 O O . GLN A 1 294 ? 25.668 -7.856 0.908 1.00 91.12 294 GLN A O 1
ATOM 2326 N N . ASP A 1 295 ? 27.854 -8.433 0.939 1.00 96.19 295 ASP A N 1
ATOM 2327 C CA . ASP A 1 295 ? 27.641 -9.787 1.435 1.00 96.19 295 ASP A CA 1
ATOM 2328 C C . ASP A 1 295 ? 27.080 -9.744 2.864 1.00 96.19 295 ASP A C 1
ATOM 2330 O O . ASP A 1 295 ? 27.527 -8.963 3.710 1.00 96.19 295 ASP A O 1
ATOM 2334 N N . ILE A 1 296 ? 26.111 -10.611 3.135 1.00 97.56 296 ILE A N 1
ATOM 2335 C CA . ILE A 1 296 ? 25.496 -10.780 4.446 1.00 97.56 296 ILE A CA 1
ATOM 2336 C C . ILE A 1 296 ? 25.992 -12.101 5.024 1.00 97.56 296 ILE A C 1
ATOM 2338 O O . ILE A 1 296 ? 25.768 -13.166 4.452 1.00 97.56 296 ILE A O 1
ATOM 2342 N N . GLU A 1 297 ? 26.658 -12.030 6.170 1.00 97.81 297 GLU A N 1
ATOM 2343 C CA . GLU A 1 297 ? 27.105 -13.208 6.906 1.00 97.81 297 GLU A CA 1
ATOM 2344 C C . GLU A 1 297 ? 26.055 -13.610 7.949 1.00 97.81 297 GLU A C 1
ATOM 2346 O O . GLU A 1 297 ? 25.600 -12.779 8.744 1.00 97.81 297 GLU A O 1
ATOM 2351 N N . ILE A 1 298 ? 25.652 -14.881 7.943 1.00 98.00 298 ILE A N 1
ATOM 2352 C CA . ILE A 1 298 ? 24.648 -15.418 8.867 1.00 98.00 298 ILE A CA 1
ATOM 2353 C C . ILE A 1 298 ? 24.922 -16.887 9.207 1.00 98.00 298 ILE A C 1
ATOM 2355 O O . ILE A 1 298 ? 25.384 -17.653 8.367 1.00 98.00 298 ILE A O 1
ATOM 2359 N N . THR A 1 299 ? 24.620 -17.303 10.437 1.00 98.06 299 THR A N 1
ATOM 2360 C CA . THR A 1 299 ? 24.752 -18.699 10.885 1.00 98.06 299 THR A CA 1
ATOM 2361 C C . THR A 1 299 ? 23.390 -19.330 11.159 1.00 98.06 299 THR A C 1
ATOM 2363 O O . THR A 1 299 ? 22.418 -18.641 11.480 1.00 98.06 299 THR A O 1
ATOM 2366 N N . THR A 1 300 ? 23.329 -20.660 11.100 1.00 97.50 300 THR A N 1
ATOM 2367 C CA . THR A 1 300 ? 22.142 -21.442 11.479 1.00 97.50 300 THR A CA 1
ATOM 2368 C C . THR A 1 300 ? 21.710 -21.163 12.922 1.00 97.50 300 THR A C 1
ATOM 2370 O O . THR A 1 300 ? 20.520 -21.002 13.184 1.00 97.50 300 THR A O 1
ATOM 2373 N N . ASP A 1 301 ? 22.666 -21.022 13.850 1.00 97.50 301 ASP A N 1
ATOM 2374 C CA . ASP A 1 301 ? 22.391 -20.649 15.247 1.00 97.50 301 ASP A CA 1
ATOM 2375 C C . ASP A 1 301 ? 21.689 -19.290 15.345 1.00 97.50 301 ASP A C 1
ATOM 2377 O O . ASP A 1 301 ? 20.677 -19.156 16.035 1.00 97.50 301 ASP A O 1
ATOM 2381 N N . TYR A 1 302 ? 22.165 -18.289 14.595 1.00 97.56 302 TYR A N 1
ATOM 2382 C CA . TYR A 1 302 ? 21.535 -16.973 14.570 1.00 97.56 302 TYR A CA 1
ATOM 2383 C C . TYR A 1 302 ? 20.088 -17.047 14.065 1.00 97.56 302 TYR A C 1
ATOM 2385 O O . TYR A 1 302 ? 19.195 -16.464 14.685 1.00 97.56 302 TYR A O 1
ATOM 2393 N N . ILE A 1 303 ? 19.851 -17.779 12.971 1.00 96.69 303 ILE A N 1
ATOM 2394 C CA . ILE A 1 303 ? 18.518 -17.960 12.374 1.00 96.69 303 ILE A CA 1
ATOM 2395 C C . ILE A 1 303 ? 17.573 -18.631 13.372 1.00 96.69 303 ILE A C 1
ATOM 2397 O O . ILE A 1 303 ? 16.513 -18.086 13.688 1.00 96.69 303 ILE A O 1
ATOM 2401 N N . ASN A 1 304 ? 17.984 -19.769 13.929 1.00 95.44 304 ASN A N 1
ATOM 2402 C CA . ASN A 1 304 ? 17.178 -20.550 14.863 1.00 95.44 304 ASN A CA 1
ATOM 2403 C C . ASN A 1 304 ? 16.877 -19.777 16.148 1.00 95.44 304 ASN A C 1
ATOM 2405 O O . ASN A 1 304 ? 15.735 -19.762 16.605 1.00 95.44 304 ASN A O 1
ATOM 2409 N N . LYS A 1 305 ? 17.860 -19.048 16.687 1.00 94.56 305 LYS A N 1
ATOM 2410 C CA . LYS A 1 305 ? 17.679 -18.200 17.869 1.00 94.56 305 LYS A CA 1
ATOM 2411 C C . LYS A 1 305 ? 16.696 -17.056 17.634 1.00 94.56 305 LYS A C 1
ATOM 2413 O O . LYS A 1 305 ? 15.982 -16.672 18.557 1.00 94.56 305 LYS A O 1
ATOM 2418 N N . LYS A 1 306 ? 16.682 -16.471 16.433 1.00 95.00 306 LYS A N 1
ATOM 2419 C CA . LYS A 1 306 ? 15.755 -15.384 16.090 1.00 95.00 306 LYS A CA 1
ATOM 2420 C C . LYS A 1 306 ? 14.344 -15.881 15.819 1.00 95.00 306 LYS A C 1
ATOM 2422 O O . LYS A 1 306 ? 13.402 -15.208 16.222 1.00 95.00 306 LYS A O 1
ATOM 2427 N N . LEU A 1 307 ? 14.213 -17.036 15.172 1.00 93.31 307 LEU A N 1
ATOM 2428 C CA . LEU A 1 307 ? 12.917 -17.623 14.845 1.00 93.31 307 LEU A CA 1
ATOM 2429 C C . LEU A 1 307 ? 12.327 -18.460 15.980 1.00 93.31 307 LEU A C 1
ATOM 2431 O O . LEU A 1 307 ? 11.153 -18.773 15.900 1.00 93.31 307 LEU A O 1
ATOM 2435 N N . GLY A 1 308 ? 13.093 -18.852 17.003 1.00 91.75 308 GLY A N 1
ATOM 2436 C CA . GLY A 1 308 ? 12.617 -19.833 17.988 1.00 91.75 308 GLY A CA 1
ATOM 2437 C C . GLY A 1 308 ? 12.349 -21.193 17.334 1.00 91.75 308 GLY A C 1
ATOM 2438 O O . GLY A 1 308 ? 11.315 -21.821 17.560 1.00 91.75 308 GLY A O 1
ATOM 2439 N N . SER A 1 309 ? 13.250 -21.607 16.443 1.00 92.06 309 SER A N 1
ATOM 2440 C CA . SER A 1 309 ? 13.113 -22.808 15.614 1.00 92.06 309 SER A CA 1
ATOM 2441 C C . SER A 1 309 ? 14.348 -23.704 15.726 1.00 92.06 309 SER A C 1
ATOM 2443 O O . SER A 1 309 ? 15.279 -23.418 16.478 1.00 92.06 309 SER A O 1
ATOM 2445 N N . ASN A 1 310 ? 14.341 -24.826 15.006 1.00 93.06 310 ASN A N 1
ATOM 2446 C CA . ASN A 1 310 ? 15.453 -25.775 14.975 1.00 93.06 310 ASN A CA 1
ATOM 2447 C C . ASN A 1 310 ? 15.693 -26.286 13.546 1.00 93.06 310 ASN A C 1
ATOM 2449 O O . ASN A 1 310 ? 15.755 -27.494 13.306 1.00 93.06 310 ASN A O 1
ATOM 2453 N N . PHE A 1 311 ? 15.731 -25.359 12.587 1.00 94.62 311 PHE A N 1
ATOM 2454 C CA . PHE A 1 311 ? 15.978 -25.661 11.181 1.00 94.62 311 PHE A CA 1
ATOM 2455 C C . PHE A 1 311 ? 17.401 -26.160 10.971 1.00 94.62 311 PHE A C 1
ATOM 2457 O O . PHE A 1 311 ? 18.345 -25.702 11.625 1.00 94.62 311 PHE A O 1
ATOM 2464 N N . LYS A 1 312 ? 17.546 -27.113 10.051 1.00 95.75 312 LYS A N 1
ATOM 2465 C CA . LYS A 1 312 ? 18.846 -27.669 9.680 1.00 95.75 312 LYS A CA 1
ATOM 2466 C C . LYS A 1 312 ? 19.532 -26.827 8.609 1.00 95.75 312 LYS A C 1
ATOM 2468 O O . LYS A 1 312 ? 18.876 -26.114 7.852 1.00 95.75 312 LYS A O 1
ATOM 2473 N N . GLU A 1 313 ? 20.852 -26.968 8.509 1.00 96.81 313 GLU A N 1
ATOM 2474 C CA . GLU A 1 313 ? 21.647 -26.271 7.491 1.00 96.81 313 GLU A CA 1
ATOM 2475 C C . GLU A 1 313 ? 21.170 -26.611 6.075 1.00 96.81 313 GLU A C 1
ATOM 2477 O O . GLU A 1 313 ? 21.025 -25.713 5.253 1.00 96.81 313 GLU A O 1
ATOM 2482 N N . GLU A 1 314 ? 20.828 -27.878 5.809 1.00 96.81 314 GLU A N 1
ATOM 2483 C CA . GLU A 1 314 ? 20.376 -28.321 4.486 1.00 96.81 314 GLU A CA 1
ATOM 2484 C C . GLU A 1 314 ? 19.022 -27.709 4.090 1.00 96.81 314 GLU A C 1
ATOM 2486 O O . GLU A 1 314 ? 18.765 -27.470 2.910 1.00 96.81 314 GLU A O 1
ATOM 2491 N N . GLU A 1 315 ? 18.152 -27.432 5.068 1.00 96.25 315 GLU A N 1
ATOM 2492 C CA . GLU A 1 315 ? 16.878 -26.746 4.822 1.00 96.25 315 GLU A CA 1
ATOM 2493 C C . GLU A 1 315 ? 17.121 -25.285 4.436 1.00 96.25 315 GLU A C 1
ATOM 2495 O O . GLU A 1 315 ? 16.517 -24.786 3.488 1.00 96.25 315 GLU A O 1
ATOM 2500 N N . ILE A 1 316 ? 18.044 -24.613 5.129 1.00 96.81 316 ILE A N 1
ATOM 2501 C CA . ILE A 1 316 ? 18.429 -23.228 4.836 1.00 96.81 316 ILE A CA 1
ATOM 2502 C C . ILE A 1 316 ? 19.083 -23.133 3.451 1.00 96.81 316 ILE A C 1
ATOM 2504 O O . ILE A 1 316 ? 18.724 -22.261 2.660 1.00 96.81 316 ILE A O 1
ATOM 2508 N N . GLU A 1 317 ? 19.993 -24.054 3.122 1.00 96.81 317 GLU A N 1
ATOM 2509 C CA . GLU A 1 317 ? 20.612 -24.140 1.794 1.00 96.81 317 GLU A CA 1
ATOM 2510 C C . GLU A 1 317 ? 19.567 -24.328 0.697 1.00 96.81 317 GLU A C 1
ATOM 2512 O O . GLU A 1 317 ? 19.603 -23.629 -0.318 1.00 96.81 317 GLU A O 1
ATOM 2517 N N . ASN A 1 318 ? 18.608 -25.236 0.904 1.00 96.62 318 AS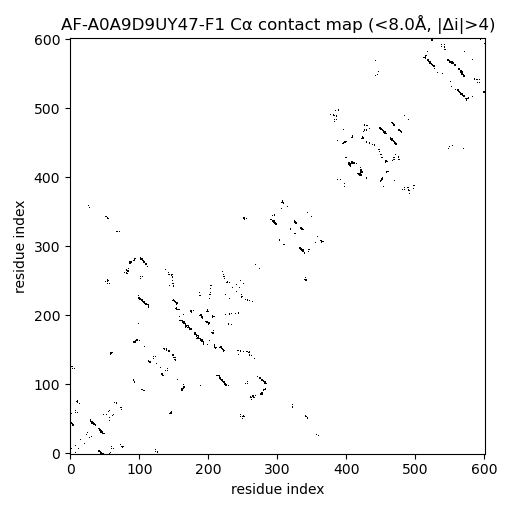N A N 1
ATOM 2518 C CA . ASN A 1 318 ? 17.523 -25.462 -0.043 1.00 96.62 318 ASN A CA 1
ATOM 2519 C C . ASN A 1 318 ? 16.707 -24.188 -0.293 1.00 96.62 318 ASN A C 1
ATOM 2521 O O . ASN A 1 318 ? 16.420 -23.874 -1.448 1.00 96.62 318 ASN A O 1
ATOM 2525 N N . VAL A 1 319 ? 16.394 -23.423 0.755 1.00 96.56 319 VAL A N 1
ATOM 2526 C CA . VAL A 1 319 ? 15.675 -22.149 0.620 1.00 96.56 319 VAL A CA 1
ATOM 2527 C C . VAL A 1 319 ? 16.477 -21.132 -0.187 1.00 96.56 319 VAL A C 1
ATOM 2529 O O . VAL A 1 319 ? 15.946 -20.563 -1.141 1.00 96.56 319 VAL A O 1
ATOM 2532 N N . LEU A 1 320 ? 17.756 -20.923 0.144 1.00 96.69 320 LEU A N 1
ATOM 2533 C CA . LEU A 1 320 ? 18.609 -19.972 -0.579 1.00 96.69 320 LEU A CA 1
ATOM 2534 C C . LEU A 1 320 ? 18.741 -20.350 -2.063 1.00 96.69 320 LEU A C 1
ATOM 2536 O O . LEU A 1 320 ? 18.638 -19.480 -2.929 1.00 96.69 320 LEU A O 1
ATOM 2540 N N . MET A 1 321 ? 18.882 -21.646 -2.369 1.00 95.44 321 MET A N 1
ATOM 2541 C CA . MET A 1 321 ? 18.908 -22.146 -3.748 1.00 95.44 321 MET A CA 1
ATOM 2542 C C . MET A 1 321 ? 17.585 -21.899 -4.483 1.00 95.44 321 MET A C 1
ATOM 2544 O O . MET A 1 321 ? 17.601 -21.389 -5.604 1.00 95.44 321 MET A O 1
ATOM 2548 N N . ARG A 1 322 ? 16.442 -22.216 -3.860 1.00 95.06 322 ARG A N 1
ATOM 2549 C CA . ARG A 1 322 ? 15.102 -22.020 -4.447 1.00 95.06 322 ARG A CA 1
ATOM 2550 C C . ARG A 1 322 ? 14.809 -20.549 -4.727 1.00 95.06 322 ARG A C 1
ATOM 2552 O O . ARG A 1 322 ? 14.305 -20.224 -5.798 1.00 95.06 322 ARG A O 1
ATOM 2559 N N . LEU A 1 323 ? 15.209 -19.659 -3.818 1.00 94.19 323 LEU A N 1
ATOM 2560 C CA . LEU A 1 323 ? 15.119 -18.204 -3.984 1.00 94.19 323 LEU A CA 1
ATOM 2561 C C . LEU A 1 323 ? 16.159 -17.629 -4.966 1.00 94.19 323 LEU A C 1
ATOM 2563 O O . LEU A 1 323 ? 16.147 -16.427 -5.227 1.00 94.19 323 LEU A O 1
ATOM 2567 N N . ARG A 1 324 ? 17.060 -18.457 -5.518 1.00 92.94 324 ARG A N 1
ATOM 2568 C CA . ARG A 1 324 ? 18.169 -18.046 -6.405 1.00 92.94 324 ARG A CA 1
ATOM 2569 C C . ARG A 1 324 ? 19.086 -17.003 -5.771 1.00 92.94 324 ARG A C 1
ATOM 2571 O O . ARG A 1 324 ? 19.630 -16.132 -6.452 1.00 92.94 324 ARG A O 1
ATOM 2578 N N . ILE A 1 325 ? 19.259 -17.092 -4.460 1.00 94.25 325 ILE A N 1
ATOM 2579 C CA . ILE A 1 325 ? 20.177 -16.248 -3.716 1.00 94.25 325 ILE A CA 1
ATOM 2580 C C . ILE A 1 325 ? 21.540 -16.940 -3.715 1.00 94.25 325 ILE A C 1
ATOM 2582 O O . ILE A 1 325 ? 21.692 -18.046 -3.200 1.00 94.25 325 ILE A O 1
ATOM 2586 N N . SER A 1 326 ? 22.541 -16.281 -4.296 1.00 95.50 326 SER A N 1
ATOM 2587 C CA . SER A 1 326 ? 23.917 -16.779 -4.296 1.00 95.50 326 SER A CA 1
ATOM 2588 C C . SER A 1 326 ? 24.463 -16.824 -2.873 1.00 95.50 326 SER A C 1
ATOM 2590 O O . SER A 1 326 ? 24.336 -15.857 -2.123 1.00 95.50 326 SER A O 1
ATOM 2592 N N . PHE A 1 327 ? 25.115 -17.922 -2.506 1.00 97.00 327 PHE A N 1
ATOM 2593 C CA . PHE A 1 327 ? 25.793 -18.039 -1.221 1.00 97.00 327 PHE A CA 1
ATOM 2594 C C . PHE A 1 327 ? 27.021 -18.941 -1.321 1.00 97.00 327 PHE A C 1
ATOM 2596 O O . PHE A 1 327 ? 27.168 -19.739 -2.249 1.00 97.00 327 PHE A O 1
ATOM 2603 N N . ARG A 1 328 ? 27.903 -18.820 -0.333 1.00 97.06 328 ARG A N 1
ATOM 2604 C CA . ARG A 1 328 ? 29.018 -19.741 -0.092 1.00 97.06 328 ARG A CA 1
ATOM 2605 C C . ARG A 1 328 ? 29.125 -20.050 1.397 1.00 97.06 328 ARG A C 1
ATOM 2607 O O . ARG A 1 328 ? 28.641 -19.284 2.228 1.00 97.06 328 ARG A O 1
ATOM 2614 N N . ARG A 1 329 ? 29.769 -21.167 1.729 1.00 96.38 329 ARG A N 1
ATOM 2615 C CA . ARG A 1 329 ? 30.041 -21.560 3.117 1.00 96.38 329 ARG A CA 1
ATOM 2616 C C . ARG A 1 329 ? 31.426 -21.079 3.535 1.00 96.38 329 ARG A C 1
ATOM 2618 O O . ARG A 1 329 ? 32.405 -21.343 2.838 1.00 96.38 329 ARG A O 1
ATOM 2625 N N . GLU A 1 330 ? 31.504 -20.422 4.685 1.00 96.12 330 GLU A N 1
ATOM 2626 C CA . GLU A 1 330 ? 32.756 -20.061 5.354 1.00 96.12 330 GLU A CA 1
ATOM 2627 C C . GLU A 1 330 ? 32.684 -20.540 6.813 1.00 96.12 330 GLU A C 1
ATOM 2629 O O . GLU A 1 330 ? 32.092 -19.899 7.678 1.00 96.12 330 GLU A O 1
ATOM 2634 N N . GLY A 1 331 ? 33.242 -21.725 7.088 1.00 93.44 331 GLY A N 1
ATOM 2635 C CA . GLY A 1 331 ? 33.071 -22.381 8.388 1.00 93.44 331 GLY A CA 1
ATOM 2636 C C . GLY A 1 331 ? 31.606 -22.755 8.636 1.00 93.44 331 GLY A C 1
ATOM 2637 O O . GLY A 1 331 ? 31.023 -23.495 7.849 1.00 93.44 331 GLY A O 1
ATOM 2638 N N . GLU A 1 332 ? 31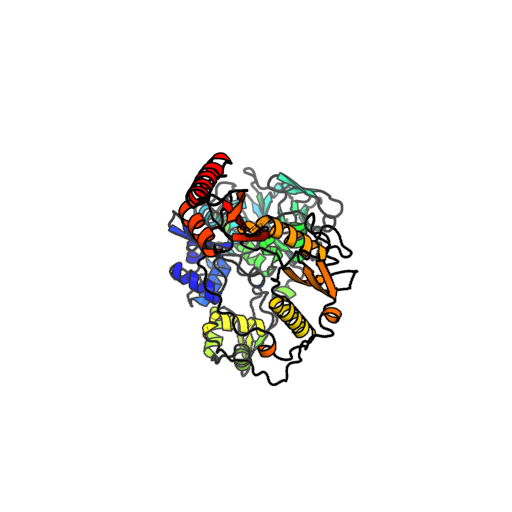.026 -22.241 9.722 1.00 92.06 332 GLU A N 1
ATOM 2639 C CA . GLU A 1 332 ? 29.609 -22.434 10.084 1.00 92.06 332 GLU A CA 1
ATOM 2640 C C . GLU A 1 332 ? 28.681 -21.373 9.458 1.00 92.06 332 GLU A C 1
ATOM 2642 O O . GLU A 1 332 ? 27.453 -21.475 9.548 1.00 92.06 332 GLU A O 1
ATOM 2647 N N . ALA A 1 333 ? 29.249 -20.343 8.822 1.00 96.75 333 ALA A N 1
ATOM 2648 C CA . ALA A 1 333 ? 28.500 -19.229 8.261 1.00 96.75 333 ALA A CA 1
ATOM 2649 C C . ALA A 1 333 ? 28.111 -19.453 6.794 1.00 96.75 333 ALA A C 1
ATOM 2651 O O . ALA A 1 333 ? 28.862 -20.004 5.983 1.00 96.75 333 ALA A O 1
ATOM 2652 N N . PHE A 1 334 ? 26.929 -18.953 6.449 1.00 97.94 334 PHE A N 1
ATOM 2653 C CA . PHE A 1 334 ? 26.524 -18.636 5.090 1.00 97.94 334 PHE A CA 1
ATOM 2654 C C . PHE A 1 334 ? 26.953 -17.207 4.787 1.00 97.94 334 PHE A C 1
ATOM 2656 O O . PHE A 1 334 ? 26.498 -16.271 5.447 1.00 97.94 334 PHE A O 1
ATOM 2663 N N . VAL A 1 335 ? 27.799 -17.037 3.774 1.00 98.00 335 VAL A N 1
ATOM 2664 C CA . VAL A 1 335 ? 28.062 -15.723 3.193 1.00 98.00 335 VAL A CA 1
ATOM 2665 C C . VAL A 1 335 ? 27.180 -15.574 1.969 1.00 98.00 335 VAL A C 1
ATOM 2667 O O . VAL A 1 335 ? 27.410 -16.203 0.933 1.00 98.00 335 VAL A O 1
ATOM 2670 N N . VAL A 1 336 ? 26.124 -14.794 2.143 1.00 97.56 336 VAL A N 1
ATOM 2671 C CA . VAL A 1 336 ? 25.033 -14.613 1.195 1.00 97.56 336 VAL A CA 1
ATOM 2672 C C . VAL A 1 336 ? 25.273 -13.348 0.383 1.00 97.56 336 VAL A C 1
ATOM 2674 O O . VAL A 1 336 ? 25.532 -12.293 0.952 1.00 97.56 336 VAL A O 1
ATOM 2677 N N . SER A 1 337 ? 25.141 -13.442 -0.937 1.00 95.75 337 SER A N 1
ATOM 2678 C CA . SER A 1 337 ? 25.280 -12.331 -1.881 1.00 95.75 337 SER A CA 1
ATOM 2679 C C . SER A 1 337 ? 23.918 -12.061 -2.537 1.00 95.75 337 SER A C 1
ATOM 2681 O O . SER A 1 337 ? 23.588 -12.692 -3.548 1.00 95.75 337 SER A O 1
ATOM 2683 N N . PRO A 1 338 ? 23.087 -11.165 -1.966 1.00 93.69 338 PRO A N 1
ATOM 2684 C CA . PRO A 1 338 ? 21.761 -10.880 -2.499 1.00 93.69 338 PRO A CA 1
ATOM 2685 C C . PRO A 1 338 ? 21.805 -10.333 -3.926 1.00 93.69 338 PRO A C 1
ATOM 2687 O O . PRO A 1 338 ? 22.722 -9.603 -4.308 1.00 93.69 338 PRO A O 1
ATOM 2690 N N . SER A 1 339 ? 20.758 -10.626 -4.700 1.00 92.38 339 SER A N 1
ATOM 2691 C CA . SER A 1 339 ? 20.563 -10.004 -6.010 1.00 92.38 339 SER A CA 1
ATOM 2692 C C . SER A 1 339 ? 20.481 -8.483 -5.877 1.00 92.38 339 SER A C 1
ATOM 2694 O O . SER A 1 339 ? 19.798 -7.960 -4.998 1.00 92.38 339 SER A O 1
ATOM 2696 N N . VAL A 1 340 ? 21.087 -7.757 -6.817 1.00 93.19 340 VAL A N 1
ATOM 2697 C CA . VAL A 1 340 ? 20.941 -6.294 -6.944 1.00 93.19 340 VAL A CA 1
ATOM 2698 C C . VAL A 1 340 ? 19.494 -5.850 -7.186 1.00 93.19 340 VAL A C 1
ATOM 2700 O O . VAL A 1 340 ? 19.195 -4.662 -7.079 1.00 93.19 340 VAL A O 1
ATOM 2703 N N . LEU A 1 341 ? 18.598 -6.784 -7.527 1.00 93.88 341 LEU A N 1
ATOM 2704 C CA . LEU A 1 341 ? 17.163 -6.543 -7.665 1.00 93.88 341 LEU A CA 1
ATOM 2705 C C . LEU A 1 341 ? 16.402 -6.627 -6.335 1.00 93.88 341 LEU A C 1
ATOM 2707 O O . LEU A 1 341 ? 15.286 -6.130 -6.296 1.00 93.88 341 LEU A O 1
ATOM 2711 N N . ARG A 1 342 ? 16.983 -7.220 -5.282 1.00 94.38 342 ARG A N 1
ATOM 2712 C CA . ARG A 1 342 ? 16.400 -7.343 -3.937 1.00 94.38 342 ARG A CA 1
ATOM 2713 C C . ARG A 1 342 ? 16.955 -6.249 -3.030 1.00 94.38 342 ARG A C 1
ATOM 2715 O O . ARG A 1 342 ? 17.981 -6.411 -2.368 1.00 94.38 342 ARG A O 1
ATOM 2722 N N . LEU A 1 343 ? 16.311 -5.085 -3.078 1.00 94.88 343 LEU A N 1
ATOM 2723 C CA . LEU A 1 343 ? 16.736 -3.885 -2.353 1.00 94.88 343 LEU A CA 1
ATOM 2724 C C . LEU A 1 343 ? 16.525 -4.010 -0.839 1.00 94.88 343 LEU A C 1
ATOM 2726 O O . LEU A 1 343 ? 17.244 -3.357 -0.081 1.00 94.88 343 LEU A O 1
ATOM 2730 N N . ASP A 1 344 ? 15.588 -4.862 -0.434 1.00 95.50 344 ASP A N 1
ATOM 2731 C CA . ASP A 1 344 ? 15.192 -5.166 0.940 1.00 95.50 344 ASP A CA 1
ATOM 2732 C C . ASP A 1 344 ? 16.211 -6.024 1.699 1.00 95.50 344 ASP A C 1
ATOM 2734 O O . ASP A 1 344 ? 16.356 -5.856 2.902 1.00 95.50 344 ASP A O 1
ATOM 2738 N N . LEU A 1 345 ? 16.974 -6.881 1.013 1.00 95.75 345 LEU A N 1
ATOM 2739 C CA . LEU A 1 345 ? 17.977 -7.740 1.651 1.00 95.75 345 LEU A CA 1
ATOM 2740 C C . LEU A 1 345 ? 19.256 -6.949 1.955 1.00 95.75 345 LEU A C 1
ATOM 2742 O O . LEU A 1 345 ? 20.152 -6.857 1.106 1.00 95.75 345 LEU A O 1
ATOM 2746 N N . ILE A 1 346 ? 19.325 -6.333 3.139 1.00 94.69 346 ILE A N 1
ATOM 2747 C CA . ILE A 1 346 ? 20.431 -5.461 3.574 1.00 94.69 346 ILE A CA 1
ATOM 2748 C C . ILE A 1 346 ? 21.217 -6.021 4.763 1.00 94.69 346 ILE A C 1
ATOM 2750 O O . ILE A 1 346 ? 22.357 -5.613 4.984 1.00 94.69 346 ILE A O 1
ATOM 2754 N N . GLY A 1 347 ? 20.645 -6.946 5.532 1.00 96.31 347 GLY A N 1
ATOM 2755 C CA . GLY A 1 347 ? 21.306 -7.533 6.685 1.00 96.31 347 GLY A CA 1
ATOM 2756 C C . GLY A 1 347 ? 20.743 -8.886 7.124 1.00 96.31 347 GLY A C 1
ATOM 2757 O O . GLY A 1 347 ? 19.834 -9.440 6.508 1.00 96.31 347 GLY A O 1
ATOM 2758 N N . PRO A 1 348 ? 21.282 -9.448 8.223 1.00 97.12 348 PRO A N 1
ATOM 2759 C CA . PRO A 1 348 ? 20.950 -10.809 8.642 1.00 97.12 348 PRO A CA 1
ATOM 2760 C C . PRO A 1 348 ? 19.471 -11.011 8.987 1.00 97.12 348 PRO A C 1
ATOM 2762 O O . PRO A 1 348 ? 18.950 -12.100 8.798 1.00 97.12 348 PRO A O 1
ATOM 2765 N N . HIS A 1 349 ? 18.781 -9.984 9.491 1.00 97.06 349 HIS A N 1
ATOM 2766 C CA . HIS A 1 349 ? 17.371 -10.092 9.873 1.00 97.06 349 HIS A CA 1
ATOM 2767 C C . HIS A 1 349 ? 16.442 -10.258 8.665 1.00 97.06 349 HIS A C 1
ATOM 2769 O O . HIS A 1 349 ? 15.475 -11.004 8.773 1.00 97.06 349 HIS A O 1
ATOM 2775 N N . ASP A 1 350 ? 16.777 -9.653 7.524 1.00 97.06 350 ASP A N 1
ATOM 2776 C CA . ASP A 1 350 ? 16.010 -9.816 6.284 1.00 97.06 350 ASP A CA 1
ATOM 2777 C C . ASP A 1 350 ? 16.129 -11.259 5.768 1.00 97.06 350 ASP A C 1
ATOM 2779 O O . ASP A 1 350 ? 15.158 -11.868 5.335 1.00 97.06 350 ASP A O 1
ATOM 2783 N N . LEU A 1 351 ? 17.315 -11.866 5.900 1.00 97.25 351 LEU A N 1
ATOM 2784 C CA . LEU A 1 351 ? 17.500 -13.283 5.573 1.00 97.25 351 LEU A CA 1
ATOM 2785 C C . LEU A 1 351 ? 16.753 -14.207 6.538 1.00 97.25 351 LEU A C 1
ATOM 2787 O O . LEU A 1 351 ? 16.220 -15.227 6.109 1.00 97.25 351 LEU A O 1
ATOM 2791 N N . VAL A 1 352 ? 16.695 -13.864 7.830 1.00 97.19 352 VAL A N 1
ATOM 2792 C CA . VAL A 1 352 ? 15.877 -14.605 8.803 1.00 97.19 352 VAL A CA 1
ATOM 2793 C C . VAL A 1 352 ? 14.400 -14.574 8.403 1.00 97.19 352 VAL A C 1
ATOM 2795 O O . VAL A 1 352 ? 13.741 -15.612 8.470 1.00 97.19 352 VAL A O 1
ATOM 2798 N N . GLU A 1 353 ? 13.890 -13.414 7.977 1.00 96.12 353 GLU A N 1
ATOM 2799 C CA . GLU A 1 353 ? 12.522 -13.278 7.472 1.00 96.12 353 GLU A CA 1
ATOM 2800 C C . GLU A 1 353 ? 12.297 -14.181 6.255 1.00 96.12 353 GLU A C 1
ATOM 2802 O O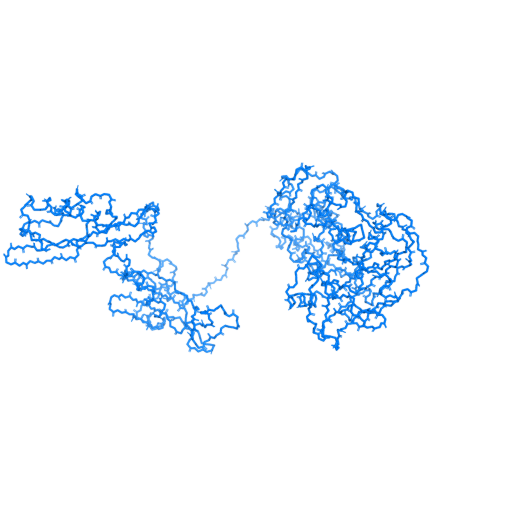 . GLU A 1 353 ? 11.382 -15.002 6.286 1.00 96.12 353 GLU A O 1
ATOM 2807 N N . GLU A 1 354 ? 13.155 -14.095 5.231 1.00 95.88 354 GLU A N 1
ATOM 2808 C CA . GLU A 1 354 ? 13.019 -14.892 4.006 1.00 95.88 354 GLU A CA 1
ATOM 2809 C C . GLU A 1 354 ? 13.051 -16.394 4.278 1.00 95.88 354 GLU A C 1
ATOM 2811 O O . GLU A 1 354 ? 12.207 -17.140 3.780 1.00 95.88 354 GLU A O 1
ATOM 2816 N N . ILE A 1 355 ? 13.993 -16.842 5.110 1.00 96.00 355 ILE A N 1
ATOM 2817 C CA . ILE A 1 355 ? 14.126 -18.254 5.466 1.00 96.00 355 ILE A CA 1
ATOM 2818 C C . ILE A 1 355 ? 12.894 -18.729 6.231 1.00 96.00 355 ILE A C 1
ATOM 2820 O O . ILE A 1 355 ? 12.304 -19.750 5.876 1.00 96.00 355 ILE A O 1
ATOM 2824 N N . GLY A 1 356 ? 12.478 -17.990 7.260 1.00 94.69 356 GLY A N 1
ATOM 2825 C CA . GLY A 1 356 ? 11.316 -18.368 8.055 1.00 94.69 356 GLY A CA 1
ATOM 2826 C C . GLY A 1 356 ? 10.020 -18.351 7.241 1.00 94.69 356 GLY A C 1
ATOM 2827 O O . GLY A 1 356 ? 9.191 -19.242 7.404 1.00 94.69 356 GLY A O 1
ATOM 2828 N N . ARG A 1 357 ? 9.863 -17.392 6.322 1.00 93.94 357 ARG A N 1
ATOM 2829 C CA . ARG A 1 357 ? 8.695 -17.274 5.443 1.00 93.94 357 ARG A CA 1
ATOM 2830 C C . ARG A 1 357 ? 8.593 -18.447 4.470 1.00 93.94 357 ARG A C 1
ATOM 2832 O O . ARG A 1 357 ? 7.510 -19.006 4.327 1.00 93.94 357 ARG A O 1
ATOM 2839 N N . VAL A 1 358 ? 9.695 -18.857 3.836 1.00 94.88 358 VAL A N 1
ATOM 2840 C CA . VAL A 1 358 ? 9.693 -20.003 2.905 1.00 94.88 358 VAL A CA 1
ATOM 2841 C C . VAL A 1 358 ? 9.533 -21.334 3.642 1.00 94.88 358 VAL A C 1
ATOM 2843 O O . VAL A 1 358 ? 8.822 -22.211 3.157 1.00 94.88 358 VAL A O 1
ATOM 2846 N N . LEU A 1 359 ? 10.160 -21.503 4.814 1.00 92.50 359 LEU A N 1
ATOM 2847 C CA . LEU A 1 359 ? 10.009 -22.729 5.609 1.00 92.50 359 LEU A CA 1
ATOM 2848 C C . LEU A 1 359 ? 8.650 -22.833 6.311 1.00 92.50 359 LEU A C 1
ATOM 2850 O O . LEU A 1 359 ? 8.241 -23.950 6.625 1.00 92.50 359 LEU A O 1
ATOM 2854 N N . GLY A 1 360 ? 7.972 -21.704 6.527 1.00 88.44 360 GLY A N 1
ATOM 2855 C CA . GLY A 1 360 ? 6.673 -21.611 7.186 1.00 88.44 360 GLY A CA 1
ATOM 2856 C C . GLY A 1 360 ? 6.788 -21.210 8.658 1.00 88.44 360 GLY A C 1
ATOM 2857 O O . GLY A 1 360 ? 7.484 -21.847 9.455 1.00 88.44 360 GLY A O 1
ATOM 2858 N N . TYR A 1 361 ? 6.077 -20.145 9.042 1.00 87.88 361 TYR A N 1
ATOM 2859 C CA . TYR A 1 361 ? 6.015 -19.676 10.433 1.00 87.88 361 TYR A CA 1
ATOM 2860 C C . TYR A 1 361 ? 5.206 -20.599 11.352 1.00 87.88 361 TYR A C 1
ATOM 2862 O O . TYR A 1 361 ? 5.350 -20.523 12.568 1.00 87.88 361 TYR A O 1
ATOM 2870 N N . ASP A 1 362 ? 4.417 -21.521 10.806 1.00 87.94 362 ASP A N 1
ATOM 2871 C CA . ASP A 1 362 ? 3.750 -22.592 11.554 1.00 87.94 362 ASP A CA 1
ATOM 2872 C C . ASP A 1 362 ? 4.741 -23.549 12.244 1.00 87.94 362 ASP A C 1
ATOM 2874 O O . ASP A 1 362 ? 4.386 -24.226 13.209 1.00 87.94 362 ASP A O 1
ATOM 2878 N N . ARG A 1 363 ? 6.004 -23.568 11.793 1.00 87.38 363 ARG A N 1
ATOM 2879 C CA . ARG A 1 363 ? 7.093 -24.358 12.387 1.00 87.38 363 ARG A CA 1
ATOM 2880 C C . ARG A 1 363 ? 7.822 -23.648 13.534 1.00 87.38 363 ARG A C 1
ATOM 2882 O O . ARG A 1 363 ? 8.711 -24.248 14.141 1.00 87.38 363 ARG A O 1
ATOM 2889 N N . VAL A 1 364 ? 7.483 -22.391 13.824 1.00 87.12 364 VAL A N 1
ATOM 2890 C CA . VAL A 1 364 ? 8.027 -21.637 14.962 1.00 87.12 364 VAL A CA 1
ATOM 2891 C C . VAL A 1 364 ? 7.347 -22.092 16.252 1.00 87.12 364 VAL A C 1
ATOM 2893 O O . VAL A 1 364 ? 6.120 -22.154 16.332 1.00 87.12 364 VAL A O 1
ATOM 2896 N N . LEU A 1 365 ? 8.138 -22.411 17.281 1.00 84.44 365 LEU A N 1
ATOM 2897 C CA . LEU A 1 365 ? 7.600 -22.900 18.548 1.00 84.44 365 LEU A CA 1
ATOM 2898 C C . LEU A 1 365 ? 7.049 -21.736 19.391 1.00 84.44 365 LEU A C 1
ATOM 2900 O O . LEU A 1 365 ? 7.765 -20.761 19.631 1.00 84.44 365 LEU A O 1
ATOM 2904 N N . PRO A 1 366 ? 5.798 -21.817 19.882 1.00 87.38 366 PRO A N 1
ATOM 2905 C CA . PRO A 1 366 ? 5.255 -20.796 20.764 1.00 87.38 366 PRO A CA 1
ATOM 2906 C C . PRO A 1 366 ? 5.889 -20.920 22.154 1.00 87.38 366 PRO A C 1
ATOM 2908 O O . PRO A 1 366 ? 5.541 -21.806 22.936 1.00 87.38 366 PRO A O 1
ATOM 2911 N N . GLU A 1 367 ? 6.797 -20.006 22.484 1.00 85.69 367 GLU A N 1
ATOM 2912 C CA . GLU A 1 367 ? 7.403 -19.904 23.811 1.00 85.69 367 GLU A CA 1
ATOM 2913 C C . GLU A 1 367 ? 6.940 -18.628 24.519 1.00 85.69 367 GLU A C 1
ATOM 2915 O O . GLU A 1 367 ? 7.043 -17.519 23.990 1.00 85.69 367 GLU A O 1
ATOM 2920 N N . LEU A 1 368 ? 6.416 -18.774 25.739 1.00 89.50 368 LEU A N 1
ATOM 2921 C CA . LEU A 1 368 ? 6.049 -17.621 26.557 1.00 89.50 368 LEU A CA 1
ATOM 2922 C C . LEU A 1 368 ? 7.318 -16.924 27.070 1.00 89.50 368 LEU A C 1
ATOM 2924 O O . LEU A 1 368 ? 8.183 -17.590 27.646 1.00 89.50 368 LEU A O 1
ATOM 2928 N N . PRO A 1 369 ? 7.429 -15.590 26.936 1.00 88.69 369 PRO A N 1
ATOM 2929 C CA . PRO A 1 369 ? 8.567 -14.865 27.479 1.00 88.69 369 PRO A CA 1
ATOM 2930 C C . PRO A 1 369 ? 8.580 -14.957 29.008 1.00 88.69 369 PRO A C 1
ATOM 2932 O O . PRO A 1 369 ? 7.558 -14.771 29.673 1.00 88.69 369 PRO A O 1
ATOM 2935 N N . ILE A 1 370 ? 9.760 -15.200 29.578 1.00 89.06 370 ILE A N 1
ATOM 2936 C CA . ILE A 1 370 ? 9.954 -15.198 31.030 1.00 89.06 370 ILE A CA 1
ATOM 2937 C C . ILE A 1 370 ? 10.043 -13.744 31.506 1.00 89.06 370 ILE A C 1
ATOM 2939 O O . ILE A 1 370 ? 10.975 -13.018 31.159 1.00 89.06 370 ILE A O 1
ATOM 2943 N N . ILE A 1 371 ? 9.076 -13.320 32.318 1.00 87.06 371 ILE A N 1
ATOM 2944 C CA . ILE A 1 371 ? 9.073 -12.002 32.962 1.00 87.06 371 ILE A CA 1
ATOM 2945 C C . ILE A 1 371 ? 9.714 -12.145 34.346 1.00 87.06 371 ILE A C 1
ATOM 2947 O O . ILE A 1 371 ? 9.037 -12.481 35.314 1.00 87.06 371 ILE A O 1
ATOM 2951 N N . ASP A 1 372 ? 11.021 -11.885 34.439 1.00 88.81 372 ASP A N 1
ATOM 2952 C CA . ASP A 1 372 ? 11.790 -11.945 35.697 1.00 88.81 372 ASP A CA 1
ATOM 2953 C C . ASP A 1 372 ? 12.065 -10.550 36.283 1.00 88.81 372 ASP A C 1
ATOM 2955 O O . ASP A 1 372 ? 13.178 -10.178 36.652 1.00 88.81 372 ASP A O 1
ATOM 2959 N N . PHE A 1 373 ? 11.035 -9.708 36.317 1.00 88.00 373 PHE A N 1
ATOM 2960 C CA . PHE A 1 373 ? 11.100 -8.437 37.025 1.00 88.00 373 PHE A CA 1
ATOM 2961 C C . PHE A 1 373 ? 9.758 -8.117 37.669 1.00 88.00 373 PHE A C 1
ATOM 2963 O O . PHE A 1 373 ? 8.697 -8.518 37.192 1.00 88.00 373 PHE A O 1
ATOM 2970 N N . LYS A 1 374 ? 9.794 -7.346 38.759 1.00 83.62 374 LYS A N 1
ATOM 2971 C CA . LYS A 1 374 ? 8.576 -6.826 39.378 1.00 83.62 374 LYS A CA 1
ATOM 2972 C C . LYS A 1 374 ? 8.051 -5.655 38.536 1.00 83.62 374 LYS A C 1
ATOM 2974 O O . LYS A 1 374 ? 8.744 -4.636 38.458 1.00 83.62 374 LYS A O 1
ATOM 2979 N N . PRO A 1 375 ? 6.859 -5.748 37.923 1.00 81.31 375 PRO A N 1
ATOM 2980 C CA . PRO A 1 375 ? 6.323 -4.656 37.124 1.00 81.31 375 PRO A CA 1
ATOM 2981 C C . PRO A 1 375 ? 6.067 -3.423 37.998 1.00 81.31 375 PRO A C 1
ATOM 2983 O O . PRO A 1 375 ? 5.618 -3.529 39.143 1.00 81.31 375 PRO A O 1
ATOM 2986 N N . LYS A 1 376 ? 6.352 -2.235 37.454 1.00 83.88 376 LYS A N 1
ATOM 2987 C CA . LYS A 1 376 ? 6.011 -0.969 38.107 1.00 83.88 376 LYS A CA 1
ATOM 2988 C C . LYS A 1 376 ? 4.501 -0.754 38.023 1.00 83.88 376 LYS A C 1
ATOM 2990 O O . LYS A 1 376 ? 3.921 -0.798 36.942 1.00 83.88 376 LYS A O 1
ATOM 2995 N N . THR A 1 377 ? 3.880 -0.468 39.159 1.00 82.38 377 THR A N 1
ATOM 2996 C CA . THR A 1 377 ? 2.469 -0.082 39.238 1.00 82.38 377 THR A CA 1
ATOM 2997 C C . THR A 1 377 ? 2.248 1.255 38.523 1.00 82.38 377 THR A C 1
ATOM 2999 O O . THR A 1 377 ? 2.932 2.237 38.816 1.00 82.38 377 THR A O 1
ATOM 3002 N N . ASN A 1 378 ? 1.294 1.306 37.591 1.00 87.81 378 ASN A N 1
ATOM 3003 C CA . ASN A 1 378 ? 0.863 2.552 36.958 1.00 87.81 378 ASN A CA 1
ATOM 3004 C C . ASN A 1 378 ? -0.218 3.216 37.825 1.00 87.81 378 ASN A C 1
ATOM 3006 O O . ASN A 1 378 ? -1.384 2.839 37.763 1.00 87.81 378 ASN A O 1
ATOM 3010 N N . GLU A 1 379 ? 0.174 4.182 38.656 1.00 87.50 379 GLU A N 1
ATOM 3011 C CA . GLU A 1 379 ? -0.735 4.852 39.595 1.00 87.50 379 GLU A CA 1
ATOM 3012 C C . GLU A 1 379 ? -1.922 5.530 38.892 1.00 87.50 379 GLU A C 1
ATOM 3014 O O . GLU A 1 379 ? -3.056 5.391 39.346 1.00 87.50 379 GLU A O 1
ATOM 3019 N N . ILE A 1 380 ? -1.687 6.192 37.752 1.00 90.00 380 ILE A N 1
ATOM 3020 C CA . ILE A 1 380 ? -2.739 6.854 36.964 1.00 90.00 380 ILE A CA 1
ATOM 3021 C C . ILE A 1 380 ? -3.778 5.827 36.508 1.00 90.00 380 ILE A C 1
ATOM 3023 O O . ILE A 1 380 ? -4.976 6.043 36.671 1.00 90.00 380 ILE A O 1
ATOM 3027 N N . PHE A 1 381 ? -3.332 4.673 36.006 1.00 90.56 381 PHE A N 1
ATOM 3028 C CA . PHE A 1 381 ? -4.229 3.590 35.600 1.00 90.56 381 PHE A CA 1
ATOM 3029 C C . PHE A 1 381 ? -5.133 3.131 36.754 1.00 90.56 381 PHE A C 1
ATOM 3031 O O . PHE A 1 381 ? -6.348 3.025 36.584 1.00 90.56 381 PHE A O 1
ATOM 3038 N N . TYR A 1 382 ? -4.573 2.920 37.948 1.00 89.12 382 TYR A N 1
ATOM 3039 C CA . TYR A 1 382 ? -5.362 2.503 39.109 1.00 89.12 382 TYR A CA 1
ATOM 3040 C C . TYR A 1 382 ? -6.292 3.600 39.635 1.00 89.12 382 TYR A C 1
ATOM 3042 O O . TYR A 1 382 ? -7.398 3.287 40.078 1.00 89.12 382 TYR A O 1
ATOM 3050 N N . ARG A 1 383 ? -5.906 4.877 39.536 1.00 91.62 383 ARG A N 1
ATOM 3051 C CA . ARG A 1 383 ? -6.794 6.013 39.824 1.00 91.62 383 ARG A CA 1
ATOM 3052 C C . ARG A 1 383 ? -7.982 6.052 38.864 1.00 91.62 383 ARG A C 1
ATOM 3054 O O . ARG A 1 383 ? -9.113 6.142 39.332 1.00 91.62 383 ARG A O 1
ATOM 3061 N N . ILE A 1 384 ? -7.751 5.892 37.555 1.00 93.00 384 ILE A N 1
ATOM 3062 C CA . ILE A 1 384 ? -8.821 5.814 36.543 1.00 93.00 384 ILE A CA 1
ATOM 3063 C C . ILE A 1 384 ? -9.784 4.678 36.884 1.00 93.00 384 ILE A C 1
ATOM 3065 O O . ILE A 1 384 ? -10.992 4.895 36.952 1.00 93.00 384 ILE A O 1
ATOM 3069 N N . LEU A 1 385 ? -9.266 3.471 37.131 1.00 91.12 385 LEU A N 1
ATOM 3070 C CA . LEU A 1 385 ? -10.117 2.329 37.459 1.00 91.12 385 LEU A CA 1
ATOM 3071 C C . LEU A 1 385 ? -10.902 2.548 38.762 1.00 91.12 385 LEU A C 1
ATOM 3073 O O . LEU A 1 385 ? -12.082 2.212 38.823 1.00 91.12 385 LEU A O 1
ATOM 3077 N N . SER A 1 386 ? -10.283 3.150 39.782 1.00 89.75 386 SER A N 1
ATOM 3078 C CA . SER A 1 386 ? -10.945 3.443 41.061 1.00 89.75 386 SER A CA 1
ATOM 3079 C C . SER A 1 386 ? -12.053 4.490 40.896 1.00 89.75 386 SER A C 1
ATOM 3081 O O . SER A 1 386 ? -13.137 4.330 41.456 1.00 89.75 386 SER A O 1
ATOM 3083 N N . ALA A 1 387 ? -11.832 5.513 40.062 1.00 92.75 387 ALA A N 1
ATOM 3084 C CA . ALA A 1 387 ? -12.854 6.496 39.717 1.00 92.75 387 ALA A CA 1
ATOM 3085 C C . ALA A 1 387 ? -14.035 5.858 38.967 1.00 92.75 387 ALA A C 1
ATOM 3087 O O . ALA A 1 387 ? -15.192 6.054 39.346 1.00 92.75 387 ALA A O 1
ATOM 3088 N N . LYS A 1 388 ? -13.747 5.025 37.955 1.00 92.56 388 LYS A N 1
ATOM 3089 C CA . LYS A 1 388 ? -14.762 4.267 37.205 1.00 92.56 388 LYS A CA 1
ATOM 3090 C C . LYS A 1 388 ? -15.582 3.362 38.122 1.00 92.56 388 LYS A C 1
ATOM 3092 O O . LYS A 1 388 ? -16.810 3.365 38.040 1.00 92.56 388 LYS A O 1
ATOM 3097 N N . LYS A 1 389 ? -14.921 2.617 39.016 1.00 88.62 389 LYS A N 1
ATOM 3098 C CA . LYS A 1 389 ? -15.572 1.745 40.003 1.00 88.62 389 LYS A CA 1
ATOM 3099 C C . LYS A 1 389 ? -16.531 2.543 40.882 1.00 88.62 389 LYS A C 1
ATOM 3101 O O . LYS A 1 389 ? -17.705 2.194 40.955 1.00 88.62 389 LYS A O 1
ATOM 3106 N N . LYS A 1 390 ? -16.062 3.648 41.471 1.00 91.19 390 LYS A N 1
ATOM 3107 C CA . LYS A 1 390 ? -16.870 4.491 42.358 1.00 91.19 390 LYS A CA 1
ATOM 3108 C C . LYS A 1 390 ? -18.121 5.044 41.663 1.00 91.19 390 LYS A C 1
ATOM 3110 O O . LYS A 1 390 ? -19.221 4.921 42.195 1.00 91.19 390 LYS A O 1
ATOM 3115 N N . LEU A 1 391 ? -17.975 5.599 40.459 1.00 93.19 391 LEU A N 1
ATOM 3116 C CA . LEU A 1 391 ? -19.106 6.136 39.689 1.00 93.19 391 LEU A CA 1
ATOM 3117 C C . LEU A 1 391 ? -20.089 5.041 39.257 1.00 93.19 391 LEU A C 1
ATOM 3119 O O . LEU A 1 391 ? -21.301 5.258 39.272 1.00 93.19 391 LEU A O 1
ATOM 3123 N N . THR A 1 392 ? -19.584 3.847 38.942 1.00 90.19 392 THR A N 1
ATOM 3124 C CA . THR A 1 392 ? -20.419 2.682 38.617 1.00 90.19 392 THR A CA 1
ATOM 3125 C C . THR A 1 392 ? -21.210 2.196 39.836 1.00 90.19 392 THR A C 1
ATOM 3127 O O . THR A 1 392 ? -22.406 1.931 39.720 1.00 90.19 392 THR A O 1
ATOM 3130 N N . GLU A 1 393 ? -20.592 2.130 41.022 1.00 88.44 393 GLU A N 1
ATOM 3131 C CA . GLU A 1 393 ? -21.274 1.815 42.291 1.00 88.44 393 GLU A CA 1
ATOM 3132 C C . GLU A 1 393 ? -22.371 2.844 42.619 1.00 88.44 393 GLU A C 1
ATOM 3134 O O . GLU A 1 393 ? -23.449 2.483 43.098 1.00 88.44 393 GLU A O 1
ATOM 3139 N N . ASP A 1 394 ? -22.146 4.110 42.257 1.00 90.06 394 ASP A N 1
ATOM 3140 C CA . ASP A 1 394 ? -23.124 5.199 42.365 1.00 90.06 394 ASP A CA 1
ATOM 3141 C C . ASP A 1 394 ? -24.176 5.202 41.226 1.00 90.06 394 ASP A C 1
ATOM 3143 O O . ASP A 1 394 ? -25.016 6.109 41.137 1.00 90.06 394 ASP A O 1
ATOM 3147 N N . ARG A 1 395 ? -24.186 4.145 40.398 1.00 89.88 395 ARG A N 1
ATOM 3148 C CA . AR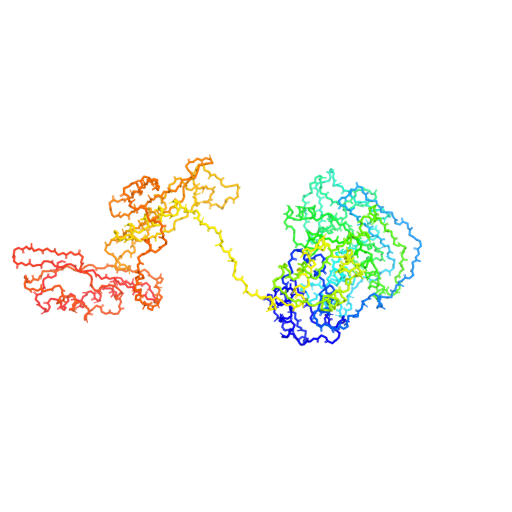G A 1 395 ? -25.114 3.871 39.284 1.00 89.88 395 ARG A CA 1
ATOM 3149 C C . ARG A 1 395 ? -25.003 4.822 38.089 1.00 89.88 395 ARG A C 1
ATOM 3151 O O . ARG A 1 395 ? -25.978 4.994 37.357 1.00 89.88 395 ARG A O 1
ATOM 3158 N N . PHE A 1 396 ? -23.845 5.438 37.873 1.00 93.56 396 PHE A N 1
ATOM 3159 C CA . PHE A 1 396 ? -23.567 6.138 36.621 1.00 93.56 396 PHE A CA 1
ATOM 3160 C C . PHE A 1 396 ? -23.130 5.152 35.533 1.00 93.56 396 PHE A C 1
ATOM 3162 O O . PHE A 1 396 ? -22.521 4.120 35.813 1.00 93.56 396 PHE A O 1
ATOM 3169 N N . ARG A 1 397 ? -23.428 5.483 34.274 1.00 92.25 397 ARG A N 1
ATOM 3170 C CA . ARG A 1 397 ? -22.978 4.731 33.097 1.00 92.25 397 ARG A CA 1
ATOM 3171 C C . ARG A 1 397 ? -21.864 5.479 32.381 1.00 92.25 397 ARG A C 1
ATOM 3173 O O . ARG A 1 397 ? -21.965 6.684 32.167 1.00 92.25 397 ARG A O 1
ATOM 3180 N N . GLU A 1 398 ? -20.808 4.769 32.013 1.00 95.06 398 GLU A N 1
ATOM 3181 C CA . GLU A 1 398 ? -19.704 5.381 31.282 1.00 95.06 398 GLU A CA 1
ATOM 3182 C C . GLU A 1 398 ? -20.125 5.711 29.843 1.00 95.06 398 GLU A C 1
ATOM 3184 O O . GLU A 1 398 ? -20.765 4.900 29.170 1.00 95.06 398 GLU A O 1
ATOM 3189 N N . VAL A 1 399 ? -19.745 6.895 29.368 1.00 95.31 399 VAL A N 1
ATOM 3190 C CA . VAL A 1 399 ? -19.863 7.319 27.970 1.00 95.31 399 VAL A CA 1
ATOM 3191 C C . VAL A 1 399 ? -18.509 7.813 27.458 1.00 95.31 399 VAL A C 1
ATOM 3193 O O . VAL A 1 399 ? -17.656 8.233 28.235 1.00 95.31 399 VAL A O 1
ATOM 3196 N N . TYR A 1 400 ? -18.324 7.792 26.137 1.00 95.88 400 TYR A N 1
ATOM 3197 C CA . TYR A 1 400 ? -17.124 8.302 25.471 1.00 95.88 400 TYR A CA 1
ATOM 3198 C C . TYR A 1 400 ? -17.526 9.427 24.522 1.00 95.88 400 TYR A C 1
ATOM 3200 O O . TYR A 1 400 ? -18.294 9.205 23.583 1.00 95.88 400 TYR A O 1
ATOM 3208 N N . THR A 1 401 ? -17.025 10.638 24.764 1.00 95.44 401 THR A N 1
ATOM 3209 C CA . THR A 1 401 ? -17.312 11.804 23.921 1.00 95.44 401 THR A CA 1
ATOM 3210 C C . THR A 1 401 ? -16.124 12.137 23.018 1.00 95.44 401 THR A C 1
ATOM 3212 O O . THR A 1 401 ? -14.997 11.695 23.240 1.00 95.44 401 THR A O 1
ATOM 3215 N N . TYR A 1 402 ? -16.363 12.884 21.935 1.00 94.19 402 TYR A N 1
ATOM 3216 C CA . TYR A 1 402 ? -15.295 13.219 20.993 1.00 94.19 402 TYR A CA 1
ATOM 3217 C C . TYR A 1 402 ? -14.239 14.125 21.639 1.00 94.19 402 TYR A C 1
ATOM 3219 O O . TYR A 1 402 ? -14.559 15.184 22.175 1.00 94.19 402 TYR A O 1
ATOM 3227 N N . ALA A 1 403 ? -12.965 13.756 21.485 1.00 95.75 403 ALA A N 1
ATOM 3228 C CA . ALA A 1 403 ? -11.839 14.612 21.860 1.00 95.75 403 ALA A CA 1
ATOM 3229 C C . ALA A 1 403 ? -11.700 15.845 20.949 1.00 95.75 403 ALA A C 1
ATOM 3231 O O . ALA A 1 403 ? -11.153 16.859 21.375 1.00 95.75 403 ALA A O 1
ATOM 3232 N N . PHE A 1 404 ? -12.201 15.767 19.710 1.00 95.62 404 PHE A N 1
ATOM 3233 C CA . PHE A 1 404 ? -12.135 16.854 18.736 1.00 95.62 404 PHE A CA 1
ATOM 3234 C C . PHE A 1 404 ? -13.397 17.710 18.740 1.00 95.62 404 PHE A C 1
ATOM 3236 O O . PHE A 1 404 ? -14.514 17.202 18.610 1.00 95.62 404 PHE A O 1
ATOM 3243 N N . THR A 1 405 ? -13.201 19.018 18.800 1.00 94.69 405 THR A N 1
ATOM 3244 C CA . THR A 1 405 ? -14.238 20.040 18.866 1.00 94.69 405 THR A CA 1
ATOM 3245 C C . THR A 1 405 ? -13.980 21.125 17.822 1.00 94.69 405 THR A C 1
ATOM 3247 O O . THR A 1 405 ? -12.930 21.201 17.185 1.00 94.69 405 THR A O 1
ATOM 3250 N N . LYS A 1 406 ? -14.960 22.013 17.647 1.00 94.31 406 LYS A N 1
ATOM 3251 C CA . LYS A 1 406 ? -14.844 23.171 16.751 1.00 94.31 406 LYS A CA 1
ATOM 3252 C C . LYS A 1 406 ? -13.908 24.260 17.292 1.00 94.31 406 LYS A C 1
ATOM 3254 O O . LYS A 1 406 ? -13.417 25.085 16.527 1.00 94.31 406 LYS A O 1
ATOM 3259 N N . LYS A 1 407 ? -13.751 24.338 18.616 1.00 93.50 407 LYS A N 1
ATOM 3260 C CA . LYS A 1 407 ? -12.979 25.373 19.315 1.00 93.50 407 LYS A CA 1
ATOM 3261 C C . LYS A 1 407 ? -12.303 24.778 20.543 1.00 93.50 407 LYS A C 1
ATOM 3263 O O . LYS A 1 407 ? -12.926 24.003 21.267 1.00 93.50 407 LYS A O 1
ATOM 3268 N N . GLY A 1 408 ? -11.077 25.212 20.782 1.00 94.56 408 GLY A N 1
ATOM 3269 C CA . GLY A 1 408 ? -10.244 24.853 21.923 1.00 94.56 408 GLY A CA 1
ATOM 3270 C C . GLY A 1 408 ? -8.960 25.676 21.891 1.00 94.56 408 GLY A C 1
ATOM 3271 O O . GLY A 1 408 ? -8.851 26.608 21.090 1.00 94.56 408 GLY A O 1
ATOM 3272 N N . GLU A 1 409 ? -7.998 25.312 22.733 1.00 96.56 409 GLU A N 1
ATOM 3273 C CA . GLU A 1 409 ? -6.693 25.988 22.811 1.00 96.56 409 GLU A CA 1
ATOM 3274 C C . GLU A 1 409 ? -5.633 25.328 21.916 1.00 96.56 409 GLU A C 1
ATOM 3276 O O . GLU A 1 409 ? -4.682 25.973 21.476 1.00 96.56 409 GLU A O 1
ATOM 3281 N N . VAL A 1 410 ? -5.813 24.043 21.592 1.00 96.00 410 VAL A N 1
ATOM 3282 C CA . VAL A 1 410 ? -4.903 23.271 20.737 1.00 96.00 410 VAL A CA 1
ATOM 3283 C C . VAL A 1 410 ? -5.618 22.891 19.447 1.00 96.00 410 VAL A C 1
ATOM 3285 O O . VAL A 1 410 ? -6.643 22.212 19.488 1.00 96.00 410 VAL A O 1
ATOM 3288 N N . TYR A 1 411 ? -5.069 23.309 18.303 1.00 95.56 411 TYR A N 1
ATOM 3289 C CA . TYR A 1 411 ? -5.605 23.004 16.974 1.00 95.56 411 TYR A CA 1
ATOM 3290 C C . TYR A 1 411 ? -4.737 21.978 16.255 1.00 95.56 411 TYR A C 1
ATOM 3292 O O . TYR A 1 411 ? -3.508 22.067 16.263 1.00 95.56 411 TYR A O 1
ATOM 3300 N N . VAL A 1 412 ? -5.379 21.022 15.589 1.00 92.44 412 VAL A N 1
ATOM 3301 C CA . VAL A 1 412 ? -4.685 20.082 14.710 1.00 92.44 412 VAL A CA 1
ATOM 3302 C C . VAL A 1 412 ? -4.463 20.709 13.335 1.00 92.44 412 VAL A C 1
ATOM 3304 O O . VAL A 1 412 ? -5.366 21.312 12.759 1.00 92.44 412 VAL A O 1
ATOM 3307 N N . ALA A 1 413 ? -3.262 20.532 12.778 1.00 92.38 413 ALA A N 1
ATOM 3308 C CA . ALA A 1 413 ? -2.875 21.137 11.499 1.00 92.38 413 ALA A CA 1
ATOM 3309 C C . ALA A 1 413 ? -3.771 20.713 10.317 1.00 92.38 413 ALA A C 1
ATOM 3311 O O . ALA A 1 413 ? -3.944 21.476 9.370 1.00 92.38 413 ALA A O 1
ATOM 3312 N N . TYR A 1 414 ? -4.354 19.511 10.386 1.00 89.19 414 TYR A N 1
ATOM 3313 C CA . TYR A 1 414 ? -5.194 18.924 9.337 1.00 89.19 414 TYR A CA 1
ATOM 3314 C C . TYR A 1 414 ? -6.509 18.371 9.912 1.00 89.19 414 TYR A C 1
ATOM 3316 O O . TYR A 1 414 ? -6.852 17.207 9.714 1.00 89.19 414 TYR A O 1
ATOM 3324 N N . GLY A 1 415 ? -7.229 19.191 10.681 1.00 85.44 415 GLY A N 1
ATOM 3325 C CA . GLY A 1 415 ? -8.529 18.823 11.246 1.00 85.44 415 GLY A CA 1
ATOM 3326 C C . GLY A 1 415 ? -9.660 18.805 10.216 1.00 85.44 415 GLY A C 1
ATOM 3327 O O . GLY A 1 415 ? -9.695 19.613 9.288 1.00 85.44 415 GLY A O 1
ATOM 3328 N N . ALA A 1 416 ? -10.624 17.902 10.403 1.00 90.81 416 ALA A N 1
ATOM 3329 C CA . ALA A 1 416 ? -11.877 17.946 9.653 1.00 90.81 416 ALA A CA 1
ATOM 3330 C C . ALA A 1 416 ? -12.712 19.168 10.073 1.00 90.81 416 ALA A C 1
ATOM 3332 O O . ALA A 1 416 ? -12.629 19.631 11.211 1.00 90.81 416 ALA A O 1
ATOM 3333 N N . LYS A 1 417 ? -13.565 19.665 9.170 1.00 92.25 417 LYS A N 1
ATOM 3334 C CA . LYS A 1 417 ? -14.426 20.823 9.444 1.00 92.25 417 LYS A CA 1
ATOM 3335 C C . LYS A 1 417 ? -15.324 20.572 10.666 1.00 92.25 417 LYS A C 1
ATOM 3337 O O . LYS A 1 417 ? -16.093 19.614 10.679 1.00 92.25 417 LYS A O 1
ATOM 3342 N N . GLY A 1 418 ? -15.265 21.453 11.661 1.00 90.31 418 GLY A N 1
ATOM 3343 C CA . GLY A 1 418 ? -15.952 21.326 12.952 1.00 90.31 418 GLY A CA 1
ATOM 3344 C C . GLY A 1 418 ? -15.241 20.453 13.996 1.00 90.31 418 GLY A C 1
ATOM 3345 O O . GLY A 1 418 ? -15.806 20.244 15.070 1.00 90.31 418 GLY A O 1
ATOM 3346 N N . LYS A 1 419 ? -14.047 19.935 13.686 1.00 93.44 419 LYS A N 1
ATOM 3347 C CA . LYS A 1 419 ? -13.199 19.067 14.522 1.00 93.44 419 LYS A CA 1
ATOM 3348 C C . LYS A 1 419 ? -11.731 19.519 14.483 1.00 93.44 419 LYS A C 1
ATOM 3350 O O . LYS A 1 419 ? -10.813 18.702 14.482 1.00 93.44 419 LYS A O 1
ATOM 3355 N N . GLU A 1 420 ? -11.512 20.823 14.368 1.00 95.75 420 GLU A N 1
ATOM 3356 C CA . GLU A 1 420 ? -10.191 21.420 14.189 1.00 95.75 420 GLU A CA 1
ATOM 3357 C C . GLU A 1 420 ? -9.407 21.567 15.499 1.00 95.75 420 GLU A C 1
ATOM 3359 O O . GLU A 1 420 ? -8.188 21.724 15.452 1.00 95.75 420 GLU A O 1
ATOM 3364 N N . ALA A 1 421 ? -10.078 21.518 16.651 1.00 96.56 421 ALA A N 1
ATOM 3365 C CA . ALA A 1 421 ? -9.482 21.730 17.963 1.00 96.56 421 ALA A CA 1
ATOM 3366 C C . ALA A 1 421 ? -9.638 20.514 18.882 1.00 96.56 421 ALA A C 1
ATOM 3368 O O . ALA A 1 421 ? -10.499 19.666 18.662 1.00 96.56 421 ALA A O 1
ATOM 3369 N N . LEU A 1 422 ? -8.820 20.443 19.928 1.00 97.19 422 LEU A N 1
ATOM 3370 C CA . LEU A 1 422 ? -8.978 19.495 21.027 1.00 97.19 422 LEU A CA 1
ATOM 3371 C C . LEU A 1 422 ? -9.849 20.094 22.140 1.00 97.19 422 LEU A C 1
ATOM 3373 O O . LEU A 1 422 ? -9.814 21.300 22.396 1.00 97.19 422 LEU A O 1
ATOM 3377 N N . ARG A 1 423 ? -10.632 19.246 22.813 1.00 97.31 423 ARG A N 1
ATOM 3378 C CA . ARG A 1 423 ? -11.487 19.646 23.938 1.00 97.31 423 ARG A CA 1
ATOM 3379 C C . ARG A 1 423 ? -10.657 20.163 25.116 1.00 97.31 423 ARG A C 1
ATOM 3381 O O . ARG A 1 423 ? -9.649 19.568 25.488 1.00 97.31 423 ARG A O 1
ATOM 3388 N N . THR A 1 424 ? -11.127 21.234 25.743 1.00 97.69 424 THR A N 1
ATOM 3389 C CA . THR A 1 424 ? -10.527 21.805 26.963 1.00 97.69 424 THR A CA 1
ATOM 3390 C C . THR A 1 424 ? -11.187 21.290 28.242 1.00 97.69 424 THR A C 1
ATOM 3392 O O . THR A 1 424 ? -10.707 21.574 29.331 1.00 97.69 424 THR A O 1
ATOM 3395 N N . ASN A 1 425 ? -12.297 20.559 28.112 1.00 97.44 425 ASN A N 1
ATOM 3396 C CA . ASN A 1 425 ? -13.080 19.985 29.201 1.00 97.44 425 ASN A CA 1
ATOM 3397 C C . ASN A 1 425 ? -13.853 18.748 28.699 1.00 97.44 425 ASN A C 1
ATOM 3399 O O . ASN A 1 425 ? -14.040 18.578 27.489 1.00 97.44 425 ASN A O 1
ATOM 3403 N N . LEU A 1 426 ? -14.318 17.902 29.616 1.00 98.19 426 LEU A N 1
ATOM 3404 C CA . LEU A 1 426 ? -15.225 16.782 29.328 1.00 98.19 426 LEU A CA 1
ATOM 3405 C C . LEU A 1 426 ? -16.700 17.209 29.363 1.00 98.19 426 LEU A C 1
ATOM 3407 O O . LEU A 1 426 ? -17.545 16.643 28.664 1.00 98.19 426 LEU A O 1
ATOM 3411 N N . SER A 1 427 ? -17.011 18.227 30.165 1.00 97.50 427 SER A N 1
ATOM 3412 C CA . SER A 1 427 ? -18.363 18.699 30.454 1.00 97.50 427 SER A CA 1
ATOM 3413 C C . SER A 1 427 ? -19.202 18.992 29.214 1.00 97.50 427 SER A C 1
ATOM 3415 O O . SER A 1 427 ? -20.394 18.692 29.197 1.00 97.50 427 SER A O 1
ATOM 3417 N N . ASP A 1 428 ? -18.628 19.596 28.178 1.00 96.12 428 ASP A N 1
ATOM 3418 C CA . ASP A 1 428 ? -19.370 20.007 26.985 1.00 96.12 428 ASP A CA 1
ATOM 3419 C C . ASP A 1 428 ? -19.834 18.814 26.149 1.00 96.12 428 ASP A C 1
ATOM 3421 O O . ASP A 1 428 ? -20.973 18.802 25.669 1.00 96.12 428 ASP A O 1
ATOM 3425 N N . GLY A 1 429 ? -18.983 17.795 26.008 1.00 95.81 429 GLY A N 1
ATOM 3426 C CA . GLY A 1 429 ? -19.360 16.529 25.384 1.00 95.81 429 GLY A CA 1
ATOM 3427 C C . GLY A 1 429 ? -20.395 15.792 26.230 1.00 95.81 429 GLY A C 1
ATOM 3428 O O . GLY A 1 429 ? -21.396 15.299 25.706 1.00 95.81 429 GLY A O 1
ATOM 3429 N N . LEU A 1 430 ? -20.195 15.780 27.551 1.00 96.88 430 LEU A N 1
ATOM 3430 C CA . LEU A 1 430 ? -21.076 15.083 28.480 1.00 96.88 430 LEU A CA 1
ATOM 3431 C C . LEU A 1 430 ? -22.485 15.696 28.516 1.00 96.88 430 LEU A C 1
ATOM 3433 O O . LEU A 1 430 ? -23.465 14.959 28.497 1.00 96.88 430 LEU A O 1
ATOM 3437 N N . LYS A 1 431 ? -22.614 17.030 28.457 1.00 96.81 431 LYS A N 1
ATOM 3438 C CA . LYS A 1 431 ? -23.912 17.724 28.325 1.00 96.81 431 LYS A CA 1
ATOM 3439 C C . LYS A 1 431 ? -24.654 17.326 27.055 1.00 96.81 431 LYS A C 1
ATOM 3441 O O . LYS A 1 431 ? -25.858 17.088 27.101 1.00 96.81 431 LYS A O 1
ATOM 3446 N N . GLN A 1 432 ? -23.952 17.245 25.925 1.00 94.38 432 GLN A N 1
ATOM 3447 C CA . GLN A 1 432 ? -24.561 16.837 24.655 1.00 94.38 432 GLN A CA 1
ATOM 3448 C C . GLN A 1 432 ? -25.062 15.392 24.725 1.00 94.38 432 GLN A C 1
ATOM 3450 O O . GLN A 1 432 ? -26.196 15.114 24.332 1.00 94.38 432 GLN A O 1
ATOM 3455 N N . ALA A 1 433 ? -24.248 14.488 25.280 1.00 94.62 433 ALA A N 1
ATOM 3456 C CA . ALA A 1 433 ? -24.640 13.101 25.502 1.00 94.62 433 ALA A CA 1
ATOM 3457 C C . ALA A 1 433 ? -25.838 13.000 26.459 1.00 94.62 433 ALA A C 1
ATOM 3459 O O . ALA A 1 433 ? -26.784 12.262 26.182 1.00 94.62 433 ALA A O 1
ATOM 3460 N N . TYR A 1 434 ? -25.837 13.764 27.552 1.00 94.94 434 TYR A N 1
ATOM 3461 C CA . TYR A 1 434 ? -26.934 13.788 28.512 1.00 94.94 434 TYR A CA 1
ATOM 3462 C C . TYR A 1 434 ? -28.239 14.254 27.870 1.00 94.94 434 TYR A C 1
ATOM 3464 O O . TYR A 1 434 ? -29.249 13.579 28.028 1.00 94.94 434 TYR A O 1
ATOM 3472 N N . GLU A 1 435 ? -28.238 15.354 27.111 1.00 93.12 435 GLU A N 1
ATOM 3473 C CA . GLU A 1 435 ? -29.461 15.854 26.471 1.00 93.12 435 GLU A CA 1
ATOM 3474 C C . GLU A 1 435 ? -30.032 14.868 25.450 1.00 93.12 435 GLU A C 1
ATOM 3476 O O . GLU A 1 435 ? -31.240 14.625 25.441 1.00 93.12 435 GLU A O 1
ATOM 3481 N N . LEU A 1 436 ? -29.173 14.234 24.645 1.00 89.62 436 LEU A N 1
ATOM 3482 C CA . LEU A 1 436 ? -29.595 13.194 23.707 1.00 89.62 436 LEU A CA 1
ATOM 3483 C C . LEU A 1 436 ? -30.276 12.027 24.440 1.00 89.62 436 LEU A C 1
ATOM 3485 O O . LEU A 1 436 ? -31.344 11.569 24.033 1.00 89.62 436 LEU A O 1
ATOM 3489 N N . ASN A 1 437 ? -29.681 11.558 25.538 1.00 89.38 437 ASN A N 1
ATOM 3490 C CA . ASN A 1 437 ? -30.220 10.442 26.311 1.00 89.38 437 ASN A CA 1
ATOM 3491 C C . ASN A 1 437 ? -31.466 10.841 27.111 1.00 89.38 437 ASN A C 1
ATOM 3493 O O . ASN A 1 437 ? -32.420 10.074 27.168 1.00 89.38 437 ASN A O 1
ATOM 3497 N N . ARG A 1 438 ? -31.511 12.051 27.679 1.00 89.62 438 ARG A N 1
ATOM 3498 C CA . ARG A 1 438 ? -32.647 12.559 28.464 1.00 89.62 438 ARG A CA 1
ATOM 3499 C C . ARG A 1 438 ? -33.924 12.610 27.635 1.00 89.62 438 ARG A C 1
ATOM 3501 O O . ARG A 1 438 ? -34.982 12.239 28.135 1.00 89.62 438 ARG A O 1
ATOM 3508 N N . LEU A 1 439 ? -33.831 13.048 26.378 1.00 87.69 439 LEU A N 1
ATOM 3509 C CA . LEU A 1 439 ? -34.974 13.075 25.461 1.00 87.69 439 LEU A CA 1
ATOM 3510 C C . LEU A 1 439 ? -35.510 11.670 25.157 1.00 87.69 439 LEU A C 1
ATOM 3512 O O . LEU A 1 439 ? -36.710 11.515 24.954 1.00 87.69 439 LEU A O 1
ATOM 3516 N N . ASN A 1 440 ? -34.643 10.656 25.181 1.00 88.00 440 ASN A N 1
ATOM 3517 C CA . ASN A 1 440 ? -34.988 9.261 24.912 1.00 88.00 440 ASN A CA 1
ATOM 3518 C C . ASN A 1 440 ? -35.196 8.424 26.185 1.00 88.00 440 ASN A C 1
ATOM 3520 O O . ASN A 1 440 ? -35.535 7.249 26.084 1.00 88.00 440 ASN A O 1
ATOM 3524 N N . ALA A 1 441 ? -35.043 9.006 27.379 1.00 87.06 441 ALA A N 1
ATOM 3525 C CA . ALA A 1 441 ? -35.132 8.283 28.646 1.00 87.06 441 ALA A CA 1
ATOM 3526 C C . ALA A 1 441 ? -36.436 7.469 28.794 1.00 87.06 441 ALA A C 1
ATOM 3528 O O . ALA A 1 441 ? -36.346 6.301 29.174 1.00 87.06 441 ALA A O 1
ATOM 3529 N N . PRO A 1 442 ? -37.627 7.985 28.400 1.00 87.38 442 PRO A N 1
ATOM 3530 C CA . PRO A 1 442 ? -38.851 7.184 28.407 1.00 87.38 442 PRO A CA 1
ATOM 3531 C C . PRO A 1 442 ? -38.761 5.925 27.536 1.00 87.38 442 PRO A C 1
ATOM 3533 O O . PRO A 1 442 ? -39.174 4.858 27.977 1.00 87.38 442 PRO A O 1
ATOM 3536 N N . LEU A 1 443 ? -38.203 6.040 26.325 1.00 86.38 443 LEU A N 1
ATOM 3537 C CA . LEU A 1 443 ? -38.026 4.919 25.396 1.00 86.38 443 LEU A CA 1
ATOM 3538 C C . LEU A 1 443 ? -37.015 3.889 25.915 1.00 86.38 443 LEU A C 1
ATOM 3540 O O . LEU A 1 443 ? -37.122 2.711 25.603 1.00 86.38 443 LEU A O 1
ATOM 3544 N N . LEU A 1 444 ? -36.047 4.320 26.720 1.00 80.94 444 LEU A N 1
ATOM 3545 C CA . LEU A 1 444 ? -35.076 3.432 27.358 1.00 80.94 444 LEU A CA 1
ATOM 3546 C C . LEU A 1 444 ? -35.612 2.798 28.652 1.00 80.94 444 LEU A C 1
ATOM 3548 O O . LEU A 1 444 ? -34.915 1.997 29.265 1.00 80.94 444 LEU A O 1
ATOM 3552 N N . GLY A 1 445 ? -36.825 3.159 29.089 1.00 80.19 445 GLY A N 1
ATOM 3553 C CA . GLY A 1 445 ? -37.372 2.723 30.375 1.00 80.19 445 GLY A CA 1
ATOM 3554 C C . GLY A 1 445 ? -36.639 3.312 31.584 1.00 80.19 445 GLY A C 1
ATOM 3555 O O . GLY A 1 445 ? -36.781 2.804 32.693 1.00 80.19 445 GLY A O 1
ATOM 3556 N N . GLU A 1 446 ? -35.871 4.384 31.390 1.00 82.19 446 GLU A N 1
ATOM 3557 C CA . GLU A 1 446 ? -35.039 4.994 32.424 1.00 82.19 446 GLU A CA 1
ATOM 3558 C C . GLU A 1 446 ? -35.738 6.222 33.020 1.00 82.19 446 GLU A C 1
ATOM 3560 O O . GLU A 1 446 ? -36.145 7.148 32.314 1.00 82.19 446 GLU A O 1
ATOM 3565 N N . SER A 1 447 ? -35.859 6.265 34.349 1.00 78.56 447 SER A N 1
ATOM 3566 C CA . SER A 1 447 ? -36.428 7.421 35.060 1.00 78.56 447 SER A CA 1
ATOM 3567 C C . SER A 1 447 ? -35.436 8.576 35.216 1.00 78.56 447 SER A C 1
ATOM 3569 O O . SER A 1 447 ? -35.830 9.718 35.450 1.00 78.56 447 SER A O 1
ATOM 3571 N N . GLU A 1 448 ? -34.138 8.281 35.143 1.00 86.75 448 GLU A N 1
ATOM 3572 C CA . GLU A 1 448 ? -33.056 9.240 35.333 1.00 86.75 448 GLU A CA 1
ATOM 3573 C C . GLU A 1 448 ? -31.849 8.821 34.494 1.00 86.75 448 GLU A C 1
ATOM 3575 O O . GLU A 1 448 ? -31.462 7.656 34.490 1.00 86.75 448 GLU A O 1
ATOM 3580 N N . ILE A 1 449 ? -31.230 9.783 33.811 1.00 91.75 449 ILE A N 1
ATOM 3581 C CA . ILE A 1 449 ? -29.966 9.560 33.115 1.00 91.75 449 ILE A CA 1
ATOM 3582 C C . ILE A 1 449 ? -28.832 9.947 34.059 1.00 91.75 449 ILE A C 1
ATOM 3584 O O . ILE A 1 449 ? -28.808 11.054 34.595 1.00 91.75 449 ILE A O 1
ATOM 3588 N N . LYS A 1 450 ? -27.891 9.027 34.258 1.00 94.69 450 LYS A N 1
ATOM 3589 C CA . LYS A 1 450 ? -26.657 9.247 35.011 1.00 94.69 450 LYS A CA 1
ATOM 3590 C C . LYS A 1 450 ? -25.496 8.766 34.175 1.00 94.69 450 LYS A C 1
ATOM 3592 O O . LYS A 1 450 ? -25.364 7.564 33.947 1.00 94.69 450 LYS A O 1
ATOM 3597 N N . ILE A 1 451 ? -24.674 9.695 33.708 1.00 96.25 451 ILE A N 1
ATOM 3598 C CA . ILE A 1 451 ? -23.549 9.380 32.830 1.00 96.25 451 ILE A CA 1
ATOM 3599 C C . ILE A 1 451 ? -22.255 10.000 33.325 1.00 96.25 451 ILE A C 1
ATOM 3601 O O . ILE A 1 451 ? -22.270 11.051 33.963 1.00 96.25 451 ILE A O 1
ATOM 3605 N N . PHE A 1 452 ? -21.137 9.353 33.031 1.00 98.19 452 PHE A N 1
ATOM 3606 C CA . PHE A 1 452 ? -19.818 9.862 33.368 1.00 98.19 452 PHE A CA 1
ATOM 3607 C C . PHE A 1 452 ? -18.792 9.545 32.286 1.00 98.19 452 PHE A C 1
ATOM 3609 O O . PHE A 1 452 ? -18.992 8.641 31.480 1.00 98.19 452 PHE A O 1
ATOM 3616 N N . GLU A 1 453 ? -17.690 10.281 32.288 1.00 98.19 453 GLU A N 1
ATOM 3617 C CA . GLU A 1 453 ? -16.523 10.036 31.450 1.00 98.19 453 GLU A CA 1
ATOM 3618 C C . GLU A 1 453 ? -15.253 10.274 32.275 1.00 98.19 453 GLU A C 1
ATOM 3620 O O . GLU A 1 453 ? -15.167 11.229 33.051 1.00 98.19 453 GLU A O 1
ATOM 3625 N N . VAL A 1 454 ? -14.253 9.412 32.085 1.00 97.81 454 VAL A N 1
ATOM 3626 C CA . VAL A 1 454 ? -12.872 9.664 32.509 1.00 97.81 454 VAL A CA 1
ATOM 3627 C C . VAL A 1 454 ? -12.027 9.770 31.250 1.00 97.81 454 VAL A C 1
ATOM 3629 O O . VAL A 1 454 ? -11.961 8.819 30.471 1.00 97.81 454 VAL A O 1
ATOM 3632 N N . GLY A 1 455 ? -11.391 10.915 31.022 1.00 97.00 455 GLY A N 1
ATOM 3633 C CA . GLY A 1 455 ? -10.687 11.150 29.767 1.00 97.00 455 GLY A CA 1
ATOM 3634 C C . GLY A 1 455 ? -9.804 12.385 29.778 1.00 97.00 455 GLY A C 1
ATOM 3635 O O . GLY A 1 455 ? -9.851 13.198 30.698 1.00 97.00 455 GLY A O 1
ATOM 3636 N N . ASN A 1 456 ? -8.997 12.516 28.728 1.00 97.25 456 ASN A N 1
ATOM 3637 C CA . ASN A 1 456 ? -8.016 13.593 28.644 1.00 97.25 456 ASN A CA 1
ATOM 3638 C C . ASN A 1 456 ? -8.624 14.883 28.088 1.00 97.25 456 ASN A C 1
ATOM 3640 O O . ASN A 1 456 ? -9.511 14.846 27.222 1.00 97.25 456 ASN A O 1
ATOM 3644 N N . VAL A 1 457 ? -8.115 16.006 28.586 1.00 97.75 457 VAL A N 1
ATOM 3645 C CA . VAL A 1 457 ? -8.430 17.372 28.165 1.00 97.75 457 VAL A CA 1
ATOM 3646 C C . VAL A 1 457 ? -7.139 18.139 27.878 1.00 97.75 457 VAL A C 1
ATOM 3648 O O . VAL A 1 457 ? -6.069 17.798 28.382 1.00 97.75 457 VAL A O 1
ATOM 3651 N N . PHE A 1 458 ? -7.246 19.175 27.046 1.00 97.75 458 PHE A N 1
ATOM 3652 C CA . PHE A 1 458 ? -6.104 19.913 26.502 1.00 97.75 458 PHE A CA 1
ATOM 3653 C C . PHE A 1 458 ? -6.285 21.420 26.740 1.00 97.75 458 PHE A C 1
ATOM 3655 O O . PHE A 1 458 ? -6.668 22.152 25.819 1.00 97.75 458 PHE A O 1
ATOM 3662 N N . PRO A 1 459 ? -6.080 21.902 27.981 1.00 96.19 459 PRO A N 1
ATOM 3663 C CA . PRO A 1 459 ? -6.392 23.278 28.367 1.00 96.19 459 PRO A CA 1
ATOM 3664 C C . PRO A 1 459 ? -5.387 24.305 27.832 1.00 96.19 459 PRO A C 1
ATOM 3666 O O . PRO A 1 459 ? -5.686 25.492 27.828 1.00 96.19 459 PRO A O 1
ATOM 3669 N N . ALA A 1 460 ? -4.200 23.880 27.391 1.00 96.12 460 ALA A N 1
ATOM 3670 C CA . ALA A 1 460 ? -3.196 24.741 26.771 1.00 96.12 460 ALA A CA 1
ATOM 3671 C C . ALA A 1 460 ? -2.228 23.921 25.903 1.00 96.12 460 ALA A C 1
ATOM 3673 O O . ALA A 1 460 ? -2.150 22.696 26.005 1.00 96.12 460 ALA A O 1
ATOM 3674 N N . ALA A 1 461 ? -1.451 24.600 25.056 1.00 92.94 461 ALA A N 1
ATOM 3675 C CA . ALA A 1 461 ? -0.423 23.953 24.244 1.00 92.94 461 ALA A CA 1
ATOM 3676 C C . ALA A 1 461 ? 0.612 23.224 25.121 1.00 92.94 461 ALA A C 1
ATOM 3678 O O . ALA A 1 461 ? 1.246 23.831 25.982 1.00 92.94 461 ALA A O 1
ATOM 3679 N N . GLY A 1 462 ? 0.790 21.923 24.875 1.00 93.69 462 GLY A N 1
ATOM 3680 C CA . GLY A 1 462 ? 1.709 21.070 25.637 1.00 93.69 462 GLY A CA 1
ATOM 3681 C C . GLY A 1 462 ? 1.197 20.639 27.015 1.00 93.69 462 GLY A C 1
ATOM 3682 O O . GLY A 1 462 ? 1.954 20.010 27.750 1.00 93.69 462 GLY A O 1
ATOM 3683 N N . VAL A 1 463 ? -0.055 20.956 27.363 1.00 96.19 463 VAL A N 1
ATOM 3684 C CA . VAL A 1 463 ? -0.695 20.532 28.614 1.00 96.19 463 VAL A CA 1
ATOM 3685 C C . VAL A 1 463 ? -1.769 19.495 28.301 1.00 96.19 463 VAL A C 1
ATOM 3687 O O . VAL A 1 463 ? -2.675 19.749 27.507 1.00 96.19 463 VAL A O 1
ATOM 3690 N N . GLU A 1 464 ? -1.654 18.332 28.935 1.00 96.25 464 GLU A N 1
ATOM 3691 C CA . GLU A 1 464 ? -2.616 17.234 28.871 1.00 96.25 464 GLU A CA 1
ATOM 3692 C C . GLU A 1 464 ? -2.928 16.784 30.298 1.00 96.25 464 GLU A C 1
ATOM 3694 O O . GLU A 1 464 ? -2.023 16.454 31.064 1.00 96.25 464 GLU A O 1
ATOM 3699 N N . GLU A 1 465 ? -4.211 16.794 30.648 1.00 96.44 465 GLU A N 1
ATOM 3700 C CA . GLU A 1 465 ? -4.703 16.449 31.982 1.00 96.44 465 GLU A CA 1
ATOM 3701 C C . GLU A 1 465 ? -5.792 15.384 31.859 1.00 96.44 465 GLU A C 1
ATOM 3703 O O . GLU A 1 465 ? -6.603 15.421 30.931 1.00 96.44 465 GLU A O 1
ATOM 3708 N N . THR A 1 466 ? -5.835 14.431 32.791 1.00 97.56 466 THR A N 1
ATOM 3709 C CA . THR A 1 466 ? -6.936 13.465 32.873 1.00 97.56 466 THR A CA 1
ATOM 3710 C C . THR A 1 466 ? -7.987 13.995 33.834 1.00 97.56 466 THR A C 1
ATOM 3712 O O . THR A 1 466 ? -7.707 14.231 35.007 1.00 97.56 466 THR A O 1
ATOM 3715 N N . HIS A 1 467 ? -9.210 14.166 33.345 1.00 98.25 467 HIS A N 1
ATOM 3716 C CA . HIS A 1 467 ? -10.348 14.631 34.128 1.00 98.25 467 HIS A CA 1
ATOM 3717 C C . HIS A 1 467 ? -11.347 13.503 34.384 1.00 98.25 467 HIS A C 1
ATOM 3719 O O . HIS A 1 467 ? -11.414 12.515 33.648 1.00 98.25 467 HIS A O 1
ATOM 3725 N N . VAL A 1 468 ? -12.153 13.688 35.428 1.00 98.31 468 VAL A N 1
ATOM 3726 C CA . VAL A 1 468 ? -13.347 12.896 35.724 1.00 98.31 468 VAL A CA 1
ATOM 3727 C C . VAL A 1 468 ? -14.539 13.841 35.669 1.00 98.31 468 VAL A C 1
ATOM 3729 O O . VAL A 1 468 ? -14.593 14.808 36.429 1.00 98.31 468 VAL A O 1
ATOM 3732 N N . ALA A 1 469 ? -15.497 13.560 34.787 1.00 98.44 469 ALA A N 1
ATOM 3733 C CA . ALA A 1 469 ? -16.740 14.313 34.694 1.00 98.44 469 ALA A CA 1
ATOM 3734 C C . ALA A 1 469 ? -17.952 13.395 34.812 1.00 98.44 469 ALA A C 1
ATOM 3736 O O . ALA A 1 469 ? -17.971 12.298 34.260 1.00 98.44 469 ALA A O 1
ATOM 3737 N N . TRP A 1 470 ? -18.987 13.849 35.508 1.00 98.19 470 TRP A N 1
ATOM 3738 C CA . TRP A 1 470 ? -20.247 13.124 35.646 1.00 98.19 470 TRP A CA 1
ATOM 3739 C C . TRP A 1 470 ? -21.427 14.085 35.590 1.00 98.19 470 TRP A C 1
ATOM 3741 O O . TRP A 1 470 ? -21.323 15.256 35.954 1.00 98.19 470 TRP A O 1
ATOM 3751 N N . MET A 1 471 ? -22.559 13.595 35.099 1.00 96.94 471 MET A N 1
ATOM 3752 C CA . MET A 1 471 ? -23.762 14.387 34.906 1.00 96.94 471 MET A CA 1
ATOM 3753 C C . MET A 1 471 ? -25.008 13.577 35.243 1.00 96.94 471 MET A C 1
ATOM 3755 O O . MET A 1 471 ? -25.192 12.448 34.784 1.00 96.94 471 MET A O 1
ATOM 3759 N N . ASP A 1 472 ? -25.870 14.197 36.038 1.00 94.19 472 ASP A N 1
ATOM 3760 C CA . ASP A 1 472 ? -27.226 13.748 36.330 1.00 94.19 472 ASP A CA 1
ATOM 3761 C C . ASP A 1 472 ? -28.194 14.944 36.238 1.00 94.19 472 ASP A C 1
ATOM 3763 O O . ASP A 1 472 ? -27.836 16.026 35.757 1.00 94.19 472 ASP A O 1
ATOM 3767 N N . LYS A 1 473 ? -29.430 14.788 36.723 1.00 91.06 473 LYS A N 1
ATOM 3768 C CA . LYS A 1 473 ? -30.432 15.868 36.717 1.00 91.06 473 LYS A CA 1
ATOM 3769 C C . LYS A 1 473 ? -30.032 17.133 37.489 1.00 91.06 473 LYS A C 1
ATOM 3771 O O . LYS A 1 473 ? -30.675 18.163 37.304 1.00 91.06 473 LYS A O 1
ATOM 3776 N N . LYS A 1 474 ? -29.025 17.073 38.370 1.00 93.25 474 LYS A N 1
ATOM 3777 C CA . LYS A 1 474 ? -28.504 18.224 39.128 1.00 93.25 474 LYS A CA 1
ATOM 3778 C C . LYS A 1 474 ? -27.503 19.048 38.317 1.00 93.25 474 LYS A C 1
ATOM 3780 O O . LYS A 1 474 ? -27.200 20.170 38.712 1.00 93.25 474 LYS A O 1
ATOM 3785 N N . GLY A 1 475 ? -27.017 18.520 37.194 1.00 95.00 475 GLY A N 1
ATOM 3786 C CA . GLY A 1 475 ? -26.055 19.171 36.313 1.00 95.00 475 GLY A CA 1
ATOM 3787 C C . GLY A 1 475 ? -24.744 18.400 36.199 1.00 95.00 475 GLY A C 1
ATOM 3788 O O . GLY A 1 475 ? -24.582 17.316 36.756 1.00 95.00 475 GLY A O 1
ATOM 3789 N N . VAL A 1 476 ? -23.813 18.971 35.437 1.00 97.50 476 VAL A N 1
ATOM 3790 C CA . VAL A 1 476 ? -22.480 18.398 35.235 1.00 97.50 476 VAL A CA 1
ATOM 3791 C C . VAL A 1 476 ? -21.533 18.808 36.360 1.00 97.50 476 VAL A C 1
ATOM 3793 O O . VAL A 1 476 ? -21.621 19.923 36.878 1.00 97.50 476 VAL A O 1
ATOM 3796 N N . GLN A 1 477 ? -20.626 17.912 36.717 1.00 98.12 477 GLN A N 1
ATOM 3797 C CA . GLN A 1 477 ? -19.471 18.156 37.571 1.00 98.12 477 GLN A CA 1
ATOM 3798 C C . GLN A 1 477 ? -18.227 17.648 36.847 1.00 98.12 477 GLN A C 1
ATOM 3800 O O . GLN A 1 477 ? -18.304 16.654 36.126 1.00 98.12 477 GLN A O 1
ATOM 3805 N N . GLU A 1 478 ? -17.101 18.325 37.037 1.00 98.19 478 GLU A N 1
ATOM 3806 C CA . GLU A 1 478 ? -15.818 17.960 36.443 1.00 98.19 478 GLU A CA 1
ATOM 3807 C C . GLU A 1 478 ? -14.677 18.431 37.345 1.00 98.19 478 GLU A C 1
ATOM 3809 O O . GLU A 1 478 ? -14.741 19.527 37.903 1.00 98.19 478 GLU A O 1
ATOM 3814 N N . MET A 1 479 ? -13.651 17.597 37.487 1.00 97.81 479 MET A N 1
ATOM 3815 C CA . MET A 1 479 ? -12.411 17.898 38.205 1.00 97.81 479 MET A CA 1
ATOM 3816 C C . MET A 1 479 ? -11.270 17.025 37.678 1.00 97.81 479 MET A C 1
ATOM 3818 O O . MET A 1 479 ? -11.510 16.083 36.912 1.00 97.81 479 MET A O 1
ATOM 3822 N N . THR A 1 480 ? -10.037 17.312 38.095 1.00 97.75 480 THR A N 1
ATOM 3823 C CA . THR A 1 480 ? -8.890 16.468 37.734 1.00 97.75 480 THR A CA 1
ATOM 3824 C C . THR A 1 480 ? -9.024 15.078 38.358 1.00 97.75 480 THR A C 1
ATOM 3826 O O . THR A 1 480 ? -9.689 14.884 39.382 1.00 97.75 480 THR A O 1
ATOM 3829 N N . LEU A 1 481 ? -8.392 14.077 37.745 1.00 97.19 481 LEU A N 1
ATOM 3830 C CA . LEU A 1 481 ? -8.359 12.721 38.284 1.00 97.19 481 LEU A CA 1
ATOM 3831 C C . LEU A 1 481 ? -7.717 12.695 39.675 1.00 97.19 481 LEU A C 1
ATOM 3833 O O . LEU A 1 481 ? -8.213 12.002 40.564 1.00 97.19 481 LEU A O 1
ATOM 3837 N N . GLU A 1 482 ? -6.645 13.461 39.883 1.00 95.00 482 GLU A N 1
ATOM 3838 C CA . GLU A 1 482 ? -5.977 13.571 41.177 1.00 95.00 482 GLU A CA 1
ATOM 3839 C C . GLU A 1 482 ? -6.910 14.105 42.266 1.00 95.00 482 GLU A C 1
ATOM 3841 O O . GLU A 1 482 ? -6.903 13.576 43.381 1.00 95.00 482 GLU A O 1
ATOM 3846 N N . GLU A 1 483 ? -7.708 15.126 41.946 1.00 96.69 483 GLU A N 1
ATOM 3847 C CA . GLU A 1 483 ? -8.686 15.708 42.865 1.00 96.69 483 GLU A CA 1
ATOM 3848 C C . GLU A 1 483 ? -9.820 14.732 43.170 1.00 96.69 483 GLU A C 1
ATOM 3850 O O . GLU A 1 483 ? -10.129 14.512 44.343 1.00 96.69 483 GLU A O 1
ATOM 3855 N N . TYR A 1 484 ? -10.394 14.094 42.143 1.00 96.19 484 TYR A N 1
ATOM 3856 C CA . TYR A 1 484 ? -11.500 13.151 42.314 1.00 96.19 484 TYR A CA 1
ATOM 3857 C C . TYR A 1 484 ? -11.113 11.961 43.193 1.00 96.19 484 TYR A C 1
ATOM 3859 O O . TYR A 1 484 ? -11.884 11.522 44.047 1.00 96.19 484 TYR A O 1
ATOM 3867 N N . THR A 1 485 ? -9.904 11.428 43.005 1.00 94.38 485 THR A N 1
ATOM 3868 C CA . THR A 1 485 ? -9.460 10.224 43.711 1.00 94.38 485 THR A CA 1
ATOM 3869 C C . THR A 1 485 ? -8.687 10.518 44.994 1.00 94.38 485 THR A C 1
ATOM 3871 O O . THR A 1 485 ? -8.060 9.610 45.534 1.00 94.38 485 THR A O 1
ATOM 3874 N N . LYS A 1 486 ? -8.680 11.762 45.486 1.00 93.69 486 LYS A N 1
ATOM 3875 C CA . LYS A 1 486 ? -7.927 12.150 46.689 1.00 93.69 486 LYS A CA 1
ATOM 3876 C C . LYS A 1 486 ? -8.361 11.381 47.941 1.00 93.69 486 LYS A C 1
ATOM 3878 O O . LYS A 1 486 ? -7.511 11.011 48.745 1.00 93.69 486 LYS A O 1
ATOM 3883 N N . ASP A 1 487 ? -9.662 11.124 48.065 1.00 89.44 487 ASP A N 1
ATOM 3884 C CA . ASP A 1 487 ? -10.280 10.453 49.217 1.00 89.44 487 ASP A CA 1
ATOM 3885 C C . ASP A 1 487 ? -10.781 9.033 48.875 1.00 89.44 487 ASP A C 1
ATOM 3887 O O . ASP A 1 487 ? -11.580 8.450 49.608 1.00 89.44 487 ASP A O 1
ATOM 3891 N N . ILE A 1 488 ? -10.329 8.472 47.745 1.00 86.25 488 ILE A N 1
ATOM 3892 C CA . ILE A 1 488 ? -10.679 7.122 47.287 1.00 86.25 488 ILE A CA 1
ATOM 3893 C C . ILE A 1 488 ? -9.493 6.193 47.547 1.00 86.25 488 ILE A C 1
ATOM 3895 O O . ILE A 1 488 ? -8.353 6.518 47.218 1.00 86.25 488 ILE A O 1
ATOM 3899 N N . GLU A 1 489 ? -9.755 5.012 48.110 1.00 83.62 489 GLU A N 1
ATOM 3900 C CA . GLU A 1 489 ? -8.735 3.970 48.221 1.00 83.62 489 GLU A CA 1
ATOM 3901 C C . GLU A 1 489 ? -8.332 3.493 46.819 1.00 83.62 489 GLU A C 1
ATOM 3903 O O . GLU A 1 489 ? -9.133 2.911 46.084 1.00 83.62 489 GLU A O 1
ATOM 3908 N N . ILE A 1 490 ? -7.084 3.769 46.436 1.00 83.12 490 ILE A N 1
ATOM 3909 C CA . ILE A 1 490 ? -6.559 3.392 45.126 1.00 83.12 490 ILE A CA 1
ATOM 3910 C C . ILE A 1 490 ? -6.149 1.925 45.162 1.00 83.12 490 ILE A C 1
ATOM 3912 O O . ILE A 1 490 ? -5.264 1.531 45.925 1.00 83.12 490 ILE A O 1
ATOM 3916 N N . GLY A 1 491 ? -6.781 1.119 44.309 1.00 71.25 491 GLY A N 1
ATOM 3917 C CA . GLY A 1 491 ? -6.418 -0.285 44.152 1.00 71.25 491 GLY A CA 1
ATOM 3918 C C . GLY A 1 491 ? -4.951 -0.465 43.751 1.00 71.25 491 GLY A C 1
ATOM 3919 O O . GLY A 1 491 ? -4.345 0.393 43.114 1.00 71.25 491 GLY A O 1
ATOM 3920 N N . SER A 1 492 ? -4.371 -1.608 44.115 1.00 69.00 492 SER A N 1
ATOM 3921 C CA . SER A 1 492 ? -2.970 -1.945 43.808 1.00 69.00 492 SER A CA 1
ATOM 3922 C C . SER A 1 492 ? -2.815 -3.203 42.946 1.00 69.00 492 SER A C 1
ATOM 3924 O O . SER A 1 492 ? -1.694 -3.576 42.601 1.00 69.00 492 SER A O 1
ATOM 3926 N N . SER A 1 493 ? -3.929 -3.844 42.570 1.00 66.94 493 SER A N 1
ATOM 3927 C CA . SER A 1 493 ? -3.971 -5.016 41.687 1.00 66.94 493 SER A CA 1
ATOM 3928 C C . SER A 1 493 ? -5.265 -5.057 40.868 1.00 66.94 493 SER A C 1
ATOM 3930 O O . SER A 1 493 ? -6.287 -4.514 41.291 1.00 66.94 493 SER A O 1
ATOM 3932 N N . TYR A 1 494 ? -5.232 -5.698 39.697 1.00 58.94 494 TYR A N 1
ATOM 3933 C CA . TYR A 1 494 ? -6.379 -5.791 38.782 1.00 58.94 494 TYR A CA 1
ATOM 3934 C C . TYR A 1 494 ? -7.620 -6.411 39.458 1.00 58.94 494 TYR A C 1
ATOM 3936 O O . TYR A 1 494 ? -8.729 -5.894 39.316 1.00 58.94 494 TYR A O 1
ATOM 3944 N N . ASP A 1 495 ? -7.404 -7.424 40.304 1.00 56.28 495 ASP A N 1
ATOM 3945 C CA . ASP A 1 495 ? -8.446 -8.150 41.047 1.00 56.28 495 ASP A CA 1
ATOM 3946 C C . ASP A 1 495 ? -9.181 -7.290 42.090 1.00 56.28 495 ASP A C 1
ATOM 3948 O O . ASP A 1 495 ? -10.272 -7.634 42.533 1.00 56.28 495 ASP A O 1
ATOM 3952 N N . THR A 1 496 ? -8.605 -6.153 42.496 1.00 56.56 496 THR A N 1
ATOM 3953 C CA . THR A 1 496 ? -9.209 -5.270 43.513 1.00 56.56 496 THR A CA 1
ATOM 3954 C C . THR A 1 496 ? -10.142 -4.200 42.937 1.00 56.56 496 THR A C 1
ATOM 3956 O O . THR A 1 496 ? -10.897 -3.569 43.690 1.00 56.56 496 THR A O 1
ATOM 3959 N N . VAL A 1 497 ? -10.125 -3.983 41.613 1.00 55.94 497 VAL A N 1
ATOM 3960 C CA . VAL A 1 497 ? -10.788 -2.815 41.002 1.00 55.94 497 VAL A CA 1
ATOM 3961 C C . VAL A 1 497 ? -11.940 -3.158 40.063 1.00 55.94 497 VAL A C 1
ATOM 3963 O O . VAL A 1 497 ? -12.853 -2.346 39.926 1.00 55.94 497 VAL A O 1
ATOM 3966 N N . LEU A 1 498 ? -11.975 -4.354 39.477 1.00 55.34 498 LEU A N 1
ATOM 3967 C CA . LEU A 1 498 ? -13.147 -4.789 38.719 1.00 55.34 498 LEU A CA 1
ATOM 3968 C C . LEU A 1 498 ? -14.172 -5.446 39.655 1.00 55.34 498 LEU A C 1
ATOM 3970 O O . LEU A 1 498 ? -13.795 -6.304 40.453 1.00 55.34 498 LEU A O 1
ATOM 3974 N N . PRO A 1 499 ? -15.463 -5.070 39.595 1.00 52.84 499 PRO A N 1
ATOM 3975 C CA . PRO A 1 499 ? -16.492 -5.837 40.279 1.00 52.84 499 PRO A CA 1
ATOM 3976 C C . PRO A 1 499 ? -16.470 -7.269 39.734 1.00 52.84 499 PRO A C 1
ATOM 3978 O O . PRO A 1 499 ? -16.427 -7.461 38.517 1.00 52.84 499 PRO A O 1
ATOM 3981 N N . ASN A 1 500 ? -16.490 -8.263 40.632 1.00 51.53 500 ASN A N 1
ATOM 3982 C CA . ASN A 1 500 ? -16.713 -9.660 40.261 1.00 51.53 500 ASN A CA 1
ATOM 3983 C C . ASN A 1 500 ? -17.888 -9.703 39.289 1.00 51.53 500 ASN A C 1
ATOM 3985 O O . ASN A 1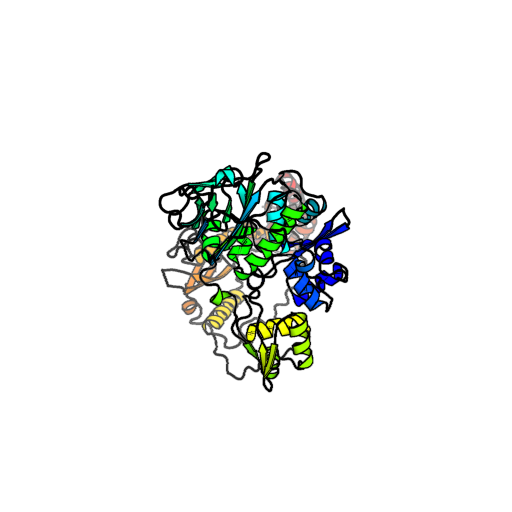 500 ? -18.958 -9.196 39.626 1.00 51.53 500 ASN A O 1
ATOM 3989 N N . SER A 1 501 ? -17.619 -10.232 38.092 1.00 48.12 501 SER A N 1
ATOM 3990 C CA . SER A 1 501 ? -18.530 -10.400 36.961 1.00 48.12 501 SER A CA 1
ATOM 3991 C C . SER A 1 501 ? -19.991 -10.163 37.335 1.00 48.12 501 SER A C 1
ATOM 3993 O O . SER A 1 501 ? -20.635 -11.031 37.930 1.00 48.12 501 SER A O 1
ATOM 3995 N N . LEU A 1 502 ? -20.521 -8.988 36.986 1.00 50.66 502 LEU A N 1
ATOM 3996 C CA . LEU A 1 502 ? -21.963 -8.842 36.867 1.00 50.66 502 LEU A CA 1
ATOM 3997 C C . LEU A 1 502 ? -22.386 -9.917 35.865 1.00 50.66 502 LEU A C 1
ATOM 3999 O O . LEU A 1 502 ? -21.963 -9.866 34.710 1.00 50.66 502 LEU A O 1
ATOM 4003 N N . GLU A 1 503 ? -23.139 -10.922 36.313 1.00 47.44 503 GLU A N 1
ATOM 4004 C CA . GLU A 1 503 ? -23.858 -11.818 35.413 1.00 47.44 503 GLU A CA 1
ATOM 4005 C C . GLU A 1 503 ? -24.784 -10.935 34.573 1.00 47.44 503 GLU A C 1
ATOM 4007 O O . GLU A 1 503 ? -25.898 -10.590 34.973 1.00 47.44 503 GLU A O 1
ATOM 4012 N N . LEU A 1 504 ? -24.284 -10.482 33.424 1.00 50.78 504 LEU A N 1
ATOM 4013 C CA . LEU A 1 504 ? -25.090 -9.802 32.434 1.00 50.78 504 LEU A CA 1
ATOM 4014 C C . LEU A 1 504 ? -26.078 -10.850 31.942 1.00 50.78 504 LEU A C 1
ATOM 4016 O O . LEU A 1 504 ? -25.702 -11.799 31.254 1.00 50.78 504 LEU A O 1
ATOM 4020 N N . LYS A 1 505 ? -27.348 -10.701 32.326 1.00 53.72 505 LYS A N 1
ATOM 4021 C CA . LYS A 1 505 ? -28.422 -11.435 31.665 1.00 53.72 505 LYS A CA 1
ATOM 4022 C C . LYS A 1 505 ? -28.289 -11.150 30.173 1.00 53.72 505 L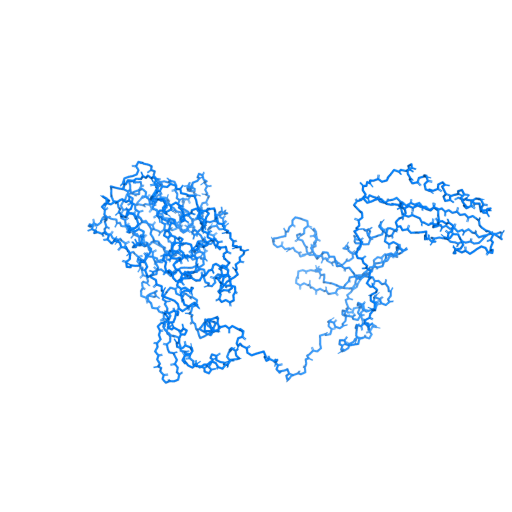YS A C 1
ATOM 4024 O O . LYS A 1 505 ? -28.323 -9.989 29.772 1.00 53.72 505 LYS A O 1
ATOM 4029 N N . SER A 1 506 ? -28.090 -12.192 29.369 1.00 47.44 506 SER A N 1
ATOM 4030 C CA . SER A 1 506 ? -28.074 -12.046 27.919 1.00 47.44 506 SER A CA 1
ATOM 4031 C C . SER A 1 506 ? -29.473 -11.625 27.481 1.00 47.44 506 SER A C 1
ATOM 4033 O O . SER A 1 506 ? -30.386 -12.451 27.418 1.00 47.44 506 SER A O 1
ATOM 4035 N N . GLU A 1 507 ? -29.670 -10.340 27.219 1.00 62.91 507 GLU A N 1
ATOM 4036 C CA . GLU A 1 507 ? -30.840 -9.909 26.472 1.00 62.91 507 GLU A CA 1
ATOM 4037 C C . GLU A 1 507 ? -30.576 -10.172 24.991 1.00 62.91 507 GLU A C 1
ATOM 4039 O O . GLU A 1 507 ? -29.519 -9.832 24.454 1.00 62.91 507 GLU A O 1
ATOM 4044 N N . ASN A 1 508 ? -31.526 -10.836 24.333 1.00 63.59 508 ASN A N 1
ATOM 4045 C CA . ASN A 1 508 ? -31.485 -10.985 22.887 1.00 63.59 508 ASN A CA 1
ATOM 4046 C C . ASN A 1 508 ? -31.596 -9.592 22.267 1.00 63.59 508 ASN A C 1
ATOM 4048 O O . ASN A 1 508 ? -32.516 -8.840 22.593 1.00 63.59 508 ASN A O 1
ATOM 4052 N N . PHE A 1 509 ? -30.675 -9.260 21.362 1.00 67.25 509 PHE A N 1
ATOM 4053 C CA . PHE A 1 509 ? -30.759 -8.020 20.603 1.00 67.25 509 PHE A CA 1
ATOM 4054 C C . PHE A 1 509 ? -32.119 -7.934 19.906 1.00 67.25 509 PHE A C 1
ATOM 4056 O O . PHE A 1 509 ? -32.502 -8.829 19.152 1.00 67.25 509 PHE A O 1
ATOM 4063 N N . SER A 1 510 ? -32.821 -6.833 20.146 1.00 66.94 510 SER A N 1
ATOM 4064 C CA . SER A 1 510 ? -33.995 -6.448 19.376 1.00 66.94 510 SER A CA 1
ATOM 4065 C C . SER A 1 510 ? -33.634 -5.214 18.554 1.00 66.94 510 SER A C 1
ATOM 4067 O O . SER A 1 510 ? -32.985 -4.308 19.086 1.00 66.94 510 SER A O 1
ATOM 4069 N N . PRO A 1 511 ? -34.005 -5.160 17.262 1.00 71.19 511 PRO A N 1
ATOM 4070 C CA . PRO A 1 511 ? -33.803 -3.954 16.473 1.00 71.19 511 PRO A CA 1
ATOM 4071 C C . PRO A 1 511 ? -34.534 -2.779 17.133 1.00 71.19 511 PRO A C 1
ATOM 4073 O O . PRO A 1 511 ? -35.558 -2.966 17.787 1.00 71.19 511 PRO A O 1
ATOM 4076 N N . TRP A 1 512 ? -34.017 -1.566 16.949 1.00 80.12 512 TRP A N 1
ATOM 4077 C CA . TRP A 1 512 ? -34.691 -0.335 17.364 1.00 80.12 512 TRP A CA 1
ATOM 4078 C C . TRP A 1 512 ? -35.516 0.196 16.196 1.00 80.12 512 TRP A C 1
ATOM 4080 O O . TRP A 1 512 ? -35.073 0.143 15.046 1.00 80.12 512 TRP A O 1
ATOM 4090 N N . SER A 1 513 ? -36.707 0.723 16.475 1.00 87.62 513 SER A N 1
ATOM 4091 C CA . SER A 1 513 ? -37.487 1.391 15.438 1.00 87.62 513 SER A CA 1
ATOM 4092 C C . SER A 1 513 ? -36.823 2.707 15.019 1.00 87.62 513 SER A C 1
ATOM 4094 O O . SER A 1 513 ? -36.332 3.469 15.851 1.00 87.62 513 SER A O 1
ATOM 4096 N N . GLN A 1 514 ? -36.848 2.988 13.714 1.00 89.38 514 GLN A N 1
ATOM 4097 C CA . GLN A 1 514 ? -36.414 4.267 13.143 1.00 89.38 514 GLN A CA 1
ATOM 4098 C C . GLN A 1 514 ? -37.508 5.347 13.201 1.00 89.38 514 GLN A C 1
ATOM 4100 O O . GLN A 1 514 ? -37.254 6.502 12.857 1.00 89.38 514 GLN A O 1
ATOM 4105 N N . TYR A 1 515 ? -38.727 4.986 13.611 1.00 92.00 515 TYR A N 1
ATOM 4106 C CA . TYR A 1 515 ? -39.871 5.891 13.657 1.00 92.00 515 TYR A CA 1
ATOM 4107 C C . TYR A 1 515 ? -40.000 6.561 15.033 1.00 92.00 515 TYR A C 1
ATOM 4109 O O . TYR A 1 515 ? -39.658 5.949 16.047 1.00 92.00 515 TYR A O 1
ATOM 4117 N N . PRO A 1 516 ? -40.508 7.805 15.110 1.00 90.69 516 PRO A N 1
ATOM 4118 C CA . PRO A 1 516 ? -40.686 8.503 16.382 1.00 90.69 516 PRO A CA 1
ATOM 4119 C C . PRO A 1 516 ? -41.596 7.744 17.356 1.00 90.69 516 PRO A C 1
ATOM 4121 O O . PRO A 1 516 ? -42.572 7.115 16.940 1.00 90.69 516 PRO A O 1
ATOM 4124 N N . PHE A 1 517 ? -41.308 7.853 18.655 1.00 93.81 517 PHE A N 1
ATOM 4125 C CA . PHE A 1 517 ? -42.194 7.374 19.715 1.00 93.81 517 PHE A CA 1
ATOM 4126 C C . PHE A 1 517 ? -43.118 8.493 20.221 1.00 93.81 517 PHE A C 1
ATOM 4128 O O . PHE A 1 517 ? -42.796 9.678 20.129 1.00 93.81 517 PHE A O 1
ATOM 4135 N N . ILE A 1 518 ? -44.259 8.113 20.793 1.00 94.44 518 ILE A N 1
ATOM 4136 C CA . ILE A 1 518 ? -45.214 9.010 21.453 1.00 94.44 518 ILE A CA 1
ATOM 4137 C C . ILE A 1 518 ? -45.320 8.598 22.920 1.00 94.44 518 ILE A C 1
ATOM 4139 O O . ILE A 1 518 ? -45.521 7.429 23.229 1.00 94.44 518 ILE A O 1
ATOM 4143 N N . VAL A 1 519 ? -45.213 9.559 23.837 1.00 94.06 519 VAL A N 1
ATOM 4144 C CA . VAL A 1 519 ? -45.402 9.321 25.277 1.00 94.06 519 VAL A CA 1
ATOM 4145 C C . VAL A 1 519 ? -46.796 9.778 25.691 1.00 94.06 519 VAL A C 1
ATOM 4147 O O . VAL A 1 519 ? -47.243 10.865 25.301 1.00 94.06 519 VAL A O 1
ATOM 4150 N N . ARG A 1 520 ? -47.482 8.963 26.495 1.00 94.25 520 ARG A N 1
ATOM 4151 C CA . ARG A 1 520 ? -48.719 9.340 27.187 1.00 94.25 520 ARG A CA 1
ATOM 4152 C C . ARG A 1 520 ? -48.634 8.951 28.651 1.00 94.25 520 ARG A C 1
ATOM 4154 O O . ARG A 1 520 ? -48.244 7.832 28.976 1.00 94.25 520 ARG A O 1
ATOM 4161 N N . ASP A 1 521 ? -49.060 9.873 29.501 1.00 94.31 521 ASP A N 1
ATOM 4162 C CA . ASP A 1 521 ? -49.224 9.633 30.927 1.00 94.31 521 ASP A CA 1
ATOM 4163 C C . ASP A 1 521 ? -50.730 9.559 31.225 1.00 94.31 521 ASP A C 1
ATOM 4165 O O . ASP A 1 521 ? -51.511 10.348 30.690 1.00 94.31 521 ASP A O 1
ATOM 4169 N N . ILE A 1 522 ? -51.143 8.606 32.059 1.00 94.56 522 ILE A N 1
ATOM 4170 C CA . ILE A 1 522 ? -52.513 8.474 32.564 1.00 94.56 522 ILE A CA 1
ATOM 4171 C C . ILE A 1 522 ? -52.490 8.510 34.085 1.00 94.56 522 ILE A C 1
ATOM 4173 O O . ILE A 1 522 ? -51.772 7.743 34.726 1.00 94.56 522 ILE A O 1
ATOM 4177 N N . SER A 1 523 ? -53.266 9.424 34.660 1.00 94.81 523 SER A N 1
ATOM 4178 C CA . SER A 1 523 ? -53.407 9.574 36.105 1.00 94.81 523 SER A CA 1
ATOM 4179 C C . SER A 1 523 ? -54.791 9.134 36.546 1.00 94.81 523 SER A C 1
ATOM 4181 O O . SER A 1 523 ? -55.771 9.314 35.826 1.00 94.81 523 SER A O 1
ATOM 4183 N N . MET A 1 524 ? -54.888 8.557 37.737 1.00 94.88 524 MET A N 1
ATOM 4184 C CA . MET A 1 524 ? -56.169 8.120 38.280 1.00 94.88 524 MET A CA 1
ATOM 4185 C C . MET A 1 524 ? -56.183 8.130 39.802 1.00 94.88 524 MET A C 1
ATOM 4187 O O . MET A 1 524 ? -55.158 7.908 40.450 1.00 94.88 524 MET A O 1
ATOM 4191 N N . TRP A 1 525 ? -57.367 8.345 40.366 1.00 94.50 525 TRP A N 1
ATOM 4192 C CA . TRP A 1 525 ? -57.648 8.127 41.774 1.00 94.50 525 TRP A CA 1
ATOM 4193 C C . TRP A 1 525 ? -58.156 6.711 42.004 1.00 94.50 525 TRP A C 1
ATOM 4195 O O . TRP A 1 525 ? -59.127 6.270 41.385 1.00 94.50 525 TRP A O 1
ATOM 4205 N N . VAL A 1 526 ? -57.527 6.038 42.960 1.00 93.88 526 VAL A N 1
ATOM 4206 C CA . VAL A 1 526 ? -57.891 4.699 43.417 1.00 93.88 526 VAL A CA 1
ATOM 4207 C C . VAL A 1 526 ? -58.130 4.700 44.933 1.00 93.88 526 VAL A C 1
ATOM 4209 O O . VAL A 1 526 ? -57.602 5.567 45.644 1.00 93.88 526 VAL A O 1
ATOM 4212 N N . PRO A 1 527 ? -58.925 3.757 45.467 1.00 93.12 527 PRO A N 1
ATOM 4213 C CA . PRO A 1 527 ? -58.995 3.522 46.907 1.00 93.12 527 PRO A CA 1
ATOM 4214 C C . PRO A 1 527 ? -57.597 3.297 47.501 1.00 93.12 527 PRO A C 1
ATOM 4216 O O . PRO A 1 527 ? -56.763 2.646 46.878 1.00 93.12 527 PRO A O 1
ATOM 4219 N N . SER A 1 528 ? -57.333 3.766 48.725 1.00 88.50 528 SER A N 1
ATOM 4220 C CA . SER A 1 528 ? -56.018 3.581 49.373 1.00 88.50 528 SER A CA 1
ATOM 4221 C C . SER A 1 528 ? -55.588 2.112 49.536 1.00 88.50 528 SER A C 1
ATOM 4223 O O . SER A 1 528 ? -54.408 1.847 49.737 1.00 88.50 528 SER A O 1
ATOM 4225 N N . SER A 1 529 ? -56.515 1.152 49.444 1.00 89.38 529 SER A N 1
ATOM 4226 C CA . SER A 1 529 ? -56.217 -0.288 49.465 1.00 89.38 529 SER A CA 1
ATOM 4227 C C . SER A 1 529 ? -55.704 -0.849 48.132 1.00 89.38 529 SER A C 1
ATOM 4229 O O . SER A 1 529 ? -55.193 -1.966 48.117 1.00 89.38 529 SER A O 1
ATOM 4231 N N . THR A 1 530 ? -55.862 -0.124 47.021 1.00 91.25 530 THR A N 1
ATOM 4232 C CA . THR A 1 530 ? -55.470 -0.576 45.678 1.00 91.25 530 THR A CA 1
ATOM 4233 C C . THR A 1 530 ? -53.956 -0.487 45.496 1.00 91.25 530 THR A C 1
ATOM 4235 O O . THR A 1 530 ? -53.324 0.535 45.789 1.00 91.25 530 THR A O 1
ATOM 4238 N N . THR A 1 531 ? -53.360 -1.574 45.005 1.00 91.62 531 THR A N 1
ATOM 4239 C CA . THR A 1 531 ? -51.905 -1.672 44.810 1.00 91.62 531 THR A CA 1
ATOM 4240 C C . THR A 1 531 ? -51.478 -1.165 43.431 1.00 91.62 531 THR A C 1
ATOM 4242 O O . THR A 1 531 ? -52.269 -1.134 42.492 1.00 91.62 531 THR A O 1
ATOM 4245 N N . GLU A 1 532 ? -50.207 -0.777 43.292 1.00 92.00 532 GLU A N 1
ATOM 4246 C CA . GLU A 1 532 ? -49.626 -0.402 41.994 1.00 92.00 532 GLU A CA 1
ATOM 4247 C C . GLU A 1 532 ? -49.715 -1.552 40.981 1.00 92.00 532 GLU A C 1
ATOM 4249 O O . GLU A 1 532 ? -50.094 -1.332 39.832 1.00 92.00 532 GLU A O 1
ATOM 4254 N N . SER A 1 533 ? -49.415 -2.779 41.422 1.00 92.38 533 SER A N 1
ATOM 4255 C CA . SER A 1 533 ? -49.456 -3.976 40.581 1.00 92.38 533 SER A CA 1
ATOM 4256 C C . SER A 1 533 ? -50.845 -4.232 40.005 1.00 92.38 533 SER A C 1
ATOM 4258 O O . SER A 1 533 ? -50.950 -4.525 38.822 1.00 92.38 533 SER A O 1
ATOM 4260 N N . GLU A 1 534 ? -51.903 -4.043 40.802 1.00 93.62 534 GLU A N 1
ATOM 4261 C CA . GLU A 1 534 ? -53.290 -4.215 40.349 1.00 93.62 534 GLU A CA 1
ATOM 4262 C C . GLU A 1 534 ? -53.621 -3.275 39.180 1.00 93.62 534 GLU A C 1
ATOM 4264 O O . GLU A 1 534 ? -54.182 -3.696 38.171 1.00 93.62 534 GLU A O 1
ATOM 4269 N N . VAL A 1 535 ? -53.219 -2.005 39.273 1.00 93.44 535 VAL A N 1
ATOM 4270 C CA . VAL A 1 535 ? -53.430 -1.031 38.192 1.00 93.44 535 VAL A CA 1
ATOM 4271 C C . VAL A 1 535 ? -52.531 -1.327 36.988 1.00 93.44 535 VAL A C 1
ATOM 4273 O O . VAL A 1 535 ? -52.981 -1.243 35.845 1.00 93.44 535 VAL A O 1
ATOM 4276 N N . SER A 1 536 ? -51.274 -1.711 37.229 1.00 93.94 536 SER A N 1
ATOM 4277 C CA . SER A 1 536 ? -50.316 -2.083 36.182 1.00 93.94 536 SER A CA 1
ATOM 4278 C C . SER A 1 536 ? -50.806 -3.276 35.353 1.00 93.94 536 SER A C 1
ATOM 4280 O O . SER A 1 536 ? -50.696 -3.248 34.129 1.00 93.94 536 SER A O 1
ATOM 4282 N N . GLU A 1 537 ? -51.382 -4.298 35.992 1.00 94.88 537 GLU A N 1
ATOM 4283 C CA . GLU A 1 537 ? -51.962 -5.471 35.324 1.00 94.88 537 GLU A CA 1
ATOM 4284 C C . GLU A 1 537 ? -53.144 -5.083 34.431 1.00 94.88 537 GLU A C 1
ATOM 4286 O O . GLU A 1 537 ? -53.148 -5.434 33.251 1.00 94.88 537 GLU A O 1
ATOM 4291 N N . ILE A 1 538 ? -54.068 -4.254 34.933 1.00 93.88 538 ILE A N 1
ATOM 4292 C CA . ILE A 1 538 ? -55.206 -3.761 34.138 1.00 93.88 538 ILE A CA 1
ATOM 4293 C C . ILE A 1 538 ? -54.719 -2.996 32.900 1.00 93.88 538 ILE A C 1
ATOM 4295 O O . ILE A 1 538 ? -55.257 -3.176 31.807 1.00 93.88 538 ILE A O 1
ATOM 4299 N N . ILE A 1 539 ? -53.692 -2.150 33.033 1.00 94.94 539 ILE A N 1
ATOM 4300 C CA . ILE A 1 539 ? -53.149 -1.414 31.885 1.00 94.94 539 ILE A CA 1
ATOM 4301 C C . ILE A 1 539 ? -52.480 -2.376 30.889 1.00 94.94 539 ILE A C 1
ATOM 4303 O O . ILE A 1 539 ? -52.734 -2.268 29.689 1.00 94.94 539 ILE A O 1
ATOM 4307 N N . LYS A 1 540 ? -51.676 -3.343 31.356 1.00 93.56 540 LYS A N 1
ATOM 4308 C CA . LYS A 1 540 ? -50.989 -4.324 30.492 1.00 93.56 540 LYS A CA 1
ATOM 4309 C C . LYS A 1 540 ? -51.955 -5.165 29.665 1.00 93.56 540 LYS A C 1
ATOM 4311 O O . LYS A 1 540 ? -51.688 -5.399 28.490 1.00 93.56 540 LYS A O 1
ATOM 4316 N N . GLU A 1 541 ? -53.078 -5.577 30.246 1.00 93.81 541 GLU A N 1
ATOM 4317 C CA . GLU A 1 541 ? -54.108 -6.352 29.544 1.00 93.81 541 GLU A CA 1
ATOM 4318 C C . GLU A 1 541 ? -54.801 -5.554 28.424 1.00 93.81 541 GLU A C 1
ATOM 4320 O O . GLU A 1 541 ? -55.363 -6.150 27.507 1.00 93.81 541 GLU A O 1
ATOM 4325 N N . ASN A 1 542 ? -54.734 -4.216 28.461 1.00 93.00 542 ASN A N 1
ATOM 4326 C CA . ASN A 1 542 ? -55.523 -3.334 27.594 1.00 93.00 542 ASN A CA 1
ATOM 4327 C C . ASN A 1 542 ? -54.701 -2.376 26.711 1.00 93.00 542 ASN A C 1
ATOM 4329 O O . ASN A 1 542 ? -55.285 -1.660 25.896 1.00 93.00 542 ASN A O 1
ATOM 4333 N N . MET A 1 543 ? -53.369 -2.344 26.842 1.00 88.25 543 MET A N 1
ATOM 4334 C CA . MET A 1 543 ? -52.507 -1.373 26.146 1.00 88.25 543 MET A CA 1
ATOM 4335 C C . MET A 1 543 ? -52.241 -1.676 24.662 1.00 88.25 543 MET A C 1
ATOM 4337 O O . MET A 1 543 ? -51.910 -0.772 23.888 1.00 88.25 543 MET A O 1
ATOM 4341 N N . GLY A 1 544 ? -52.437 -2.931 24.247 1.00 88.44 544 GLY A N 1
ATOM 4342 C CA . GLY A 1 544 ? -52.188 -3.391 22.881 1.00 88.44 544 GLY A CA 1
ATOM 4343 C C . GLY A 1 544 ? -50.701 -3.432 22.501 1.00 88.44 544 GLY A C 1
ATOM 4344 O O . GLY A 1 544 ? -49.818 -3.166 23.311 1.00 88.44 544 GLY A O 1
ATOM 4345 N N . ASN A 1 545 ? -50.420 -3.761 21.237 1.00 89.00 545 ASN A N 1
ATOM 4346 C CA . ASN A 1 545 ? -49.056 -4.044 20.758 1.00 89.00 545 ASN A CA 1
ATOM 4347 C C . ASN A 1 545 ? -48.245 -2.795 20.374 1.00 89.00 545 ASN A C 1
ATOM 4349 O O . ASN A 1 545 ? -47.076 -2.916 20.023 1.00 89.00 545 ASN A O 1
ATOM 4353 N N . LEU A 1 546 ? -48.864 -1.610 20.378 1.00 91.69 546 LEU A N 1
ATOM 4354 C CA . LEU A 1 546 ? -48.182 -0.358 20.035 1.00 91.69 546 LEU A CA 1
ATOM 4355 C C . LEU A 1 546 ? -47.367 0.204 21.203 1.00 91.69 546 LEU A C 1
ATOM 4357 O O . LEU A 1 546 ? -46.511 1.055 20.975 1.00 91.69 546 LEU A O 1
ATOM 4361 N N . VAL A 1 547 ? -47.629 -0.242 22.436 1.00 92.12 547 VAL A N 1
ATOM 4362 C CA . VAL A 1 547 ? -46.846 0.148 23.611 1.00 92.12 547 VAL A CA 1
ATOM 4363 C C . VAL A 1 547 ? -45.582 -0.698 23.672 1.00 92.12 547 VAL A C 1
ATOM 4365 O O . VAL A 1 547 ? -45.642 -1.906 23.877 1.00 92.12 547 VAL A O 1
ATOM 4368 N N . VAL A 1 548 ? -44.437 -0.043 23.507 1.00 89.88 548 VAL A N 1
ATOM 4369 C CA . VAL A 1 548 ? -43.113 -0.679 23.518 1.00 89.88 548 VAL A CA 1
ATOM 4370 C C . VAL A 1 548 ? -42.432 -0.596 24.886 1.00 89.88 548 VAL A C 1
ATOM 4372 O O . VAL A 1 548 ? -41.593 -1.435 25.193 1.00 89.88 548 VAL A O 1
ATOM 4375 N N . VAL A 1 549 ? -42.811 0.379 25.728 1.00 89.44 549 VAL A N 1
ATOM 4376 C CA . VAL A 1 549 ? -42.328 0.517 27.115 1.00 89.44 549 VAL A CA 1
ATOM 4377 C C . VAL A 1 549 ? -43.464 0.961 28.040 1.00 89.44 549 VAL A C 1
ATOM 4379 O O . VAL A 1 549 ? -44.225 1.875 27.714 1.00 89.44 549 VAL A O 1
ATOM 4382 N N . GLY A 1 550 ? -43.539 0.346 29.222 1.00 88.44 550 GLY A N 1
ATOM 4383 C CA . GLY A 1 550 ? -44.538 0.620 30.257 1.00 88.44 550 GLY A CA 1
ATOM 4384 C C . GLY A 1 550 ? -45.567 -0.510 30.416 1.00 88.44 550 GLY A C 1
ATOM 4385 O O . GLY A 1 550 ? -45.420 -1.568 29.802 1.00 88.44 550 GLY A O 1
ATOM 4386 N N . PRO A 1 551 ? -46.594 -0.331 31.265 1.00 92.12 551 PRO A N 1
ATOM 4387 C CA . PRO A 1 551 ? -46.856 0.834 32.111 1.00 92.12 551 PRO A CA 1
ATOM 4388 C C . PRO A 1 551 ? -45.813 1.001 33.221 1.00 92.12 551 PRO A C 1
ATOM 4390 O O . PRO A 1 551 ? -45.567 0.073 33.991 1.00 92.12 551 PRO A O 1
ATOM 4393 N N . SER A 1 552 ? -45.248 2.203 33.330 1.00 90.62 552 SER A N 1
ATOM 4394 C CA . SER A 1 552 ? -44.273 2.556 34.372 1.00 90.62 552 SER A CA 1
ATOM 4395 C C . SER A 1 552 ? -44.869 3.593 35.317 1.00 90.62 552 SER A C 1
ATOM 4397 O O . SER A 1 552 ? -45.334 4.633 34.849 1.00 90.62 552 SER A O 1
ATOM 4399 N N . LEU A 1 553 ? -44.867 3.339 36.628 1.00 90.75 553 LEU A N 1
ATOM 4400 C CA . LEU A 1 553 ? -45.319 4.325 37.610 1.00 90.75 553 LEU A CA 1
ATOM 4401 C C . LEU A 1 553 ? -44.342 5.510 37.627 1.00 90.75 553 LEU A C 1
ATOM 4403 O O . LEU A 1 553 ? -43.145 5.330 37.844 1.00 90.75 553 LEU A O 1
ATOM 4407 N N . VAL A 1 554 ? -44.850 6.718 37.384 1.00 88.12 554 VAL A N 1
ATOM 4408 C CA . VAL A 1 554 ? -44.038 7.948 37.349 1.00 88.12 554 VAL A CA 1
ATOM 4409 C C . VAL A 1 554 ? -44.275 8.859 38.546 1.00 88.12 554 VAL A C 1
ATOM 4411 O O . VAL A 1 554 ? -43.366 9.591 38.929 1.00 88.12 554 VAL A O 1
ATOM 4414 N N . ASP A 1 555 ? -45.466 8.813 39.143 1.00 89.31 555 ASP A N 1
ATOM 4415 C CA . ASP A 1 555 ? -45.797 9.585 40.340 1.00 89.31 555 ASP A CA 1
ATOM 4416 C C . ASP A 1 555 ? -46.876 8.878 41.172 1.00 89.31 555 ASP A C 1
ATOM 4418 O O . ASP A 1 555 ? -47.765 8.203 40.638 1.00 89.31 555 ASP A O 1
ATOM 4422 N N . SER A 1 556 ? -46.805 9.050 42.491 1.00 92.06 556 SER A N 1
ATOM 4423 C CA . SER A 1 556 ? -47.836 8.588 43.415 1.00 92.06 556 SER A CA 1
ATOM 4424 C C . SER A 1 556 ? -47.905 9.468 44.653 1.00 92.06 556 SER A C 1
ATOM 4426 O O . SER A 1 556 ? -46.882 9.744 45.281 1.00 92.06 556 SER A O 1
ATOM 4428 N N . PHE A 1 557 ? -49.114 9.840 45.058 1.00 91.00 557 PHE A N 1
ATOM 4429 C CA . PHE A 1 557 ? -49.336 10.549 46.315 1.00 91.00 557 PHE A CA 1
ATOM 4430 C C . PHE A 1 557 ? -50.727 10.252 46.877 1.00 91.00 557 PHE A C 1
ATOM 4432 O O . PHE A 1 557 ? -51.629 9.819 46.159 1.00 91.00 557 PHE A O 1
ATOM 4439 N N . GLU A 1 558 ? -50.911 10.494 48.171 1.00 91.50 558 GLU A N 1
ATOM 4440 C CA . GLU A 1 558 ? -52.175 10.252 48.869 1.00 91.50 558 GLU A CA 1
ATOM 4441 C C . GLU A 1 558 ? -52.817 11.560 49.320 1.00 91.50 558 GLU A C 1
ATOM 4443 O O . GLU A 1 558 ? -52.145 12.474 49.803 1.00 91.50 558 GLU A O 1
ATOM 4448 N N . LYS A 1 559 ? -54.140 11.654 49.162 1.00 88.81 559 LYS A N 1
ATOM 4449 C CA . LYS A 1 559 ? -54.930 12.803 49.605 1.00 88.81 559 LYS A CA 1
ATOM 4450 C C . LYS A 1 559 ? -56.354 12.366 49.939 1.00 88.81 559 LYS A C 1
ATOM 4452 O O . LYS A 1 559 ? -56.969 11.634 49.173 1.00 88.81 559 LYS A O 1
ATOM 4457 N N . GLU A 1 560 ? -56.876 12.829 51.078 1.00 83.50 560 GLU A N 1
ATOM 4458 C CA . GLU A 1 560 ? -58.289 12.648 51.474 1.00 83.50 560 GLU A CA 1
ATOM 4459 C C . GLU A 1 560 ? -58.779 11.179 51.428 1.00 83.50 560 GLU A C 1
ATOM 4461 O O . GLU A 1 560 ? -59.926 10.902 51.092 1.00 83.50 560 GLU A O 1
ATOM 4466 N N . GLY A 1 561 ? -57.909 10.218 51.768 1.00 83.50 561 GLY A N 1
ATOM 4467 C CA . GLY A 1 561 ? -58.256 8.787 51.797 1.00 83.50 561 GLY A CA 1
ATOM 4468 C C . GLY A 1 561 ? -58.332 8.106 50.422 1.00 83.50 561 GLY A C 1
ATOM 4469 O O . GLY A 1 561 ? -58.833 6.985 50.326 1.00 83.50 561 GLY A O 1
ATOM 4470 N N . LYS A 1 562 ? -57.842 8.768 49.366 1.00 89.00 562 LYS A N 1
ATOM 4471 C CA . LYS A 1 562 ? -57.610 8.195 48.034 1.00 89.00 562 LYS A CA 1
ATOM 4472 C C . LYS A 1 562 ? -56.123 8.282 47.673 1.00 89.00 562 LYS A C 1
ATOM 4474 O O . LYS A 1 562 ? -55.411 9.193 48.106 1.00 89.00 562 LYS A O 1
ATOM 4479 N N . LYS A 1 563 ? -55.663 7.352 46.838 1.00 92.81 563 LYS A N 1
ATOM 4480 C CA . LYS A 1 563 ? -54.311 7.334 46.271 1.00 92.81 563 LYS A CA 1
ATOM 4481 C C . LYS A 1 563 ? -54.377 7.769 44.807 1.00 92.81 563 LYS A C 1
ATOM 4483 O O . LYS A 1 563 ? -55.195 7.250 44.055 1.00 92.81 563 LYS A O 1
ATOM 4488 N N . SER A 1 564 ? -53.552 8.732 44.409 1.00 93.88 564 SER A N 1
ATOM 4489 C CA . SER A 1 564 ? -53.354 9.104 43.006 1.00 93.88 564 SER A CA 1
ATOM 4490 C C . SER A 1 564 ? -52.181 8.299 42.464 1.00 93.88 564 SER A C 1
ATOM 4492 O O . SER A 1 564 ? -51.102 8.333 43.055 1.00 93.88 564 SER A O 1
ATOM 4494 N N . LEU A 1 565 ? -52.375 7.605 41.346 1.00 94.56 565 LEU A N 1
ATOM 4495 C CA . LEU A 1 565 ? -51.324 6.881 40.628 1.00 94.56 565 LEU A CA 1
ATOM 4496 C C . LEU A 1 565 ? -51.225 7.424 39.202 1.00 94.56 565 LEU A C 1
ATOM 4498 O O . LEU A 1 565 ? -52.248 7.536 38.526 1.00 94.56 565 LEU A O 1
ATOM 4502 N N . ALA A 1 566 ? -50.013 7.753 38.757 1.00 94.31 566 ALA A N 1
ATOM 4503 C CA . ALA A 1 566 ? -49.734 8.184 37.392 1.00 94.31 566 ALA A CA 1
ATOM 4504 C C . ALA A 1 566 ? -48.819 7.175 36.693 1.00 94.31 566 ALA A C 1
ATOM 4506 O O . ALA A 1 566 ? -47.708 6.916 37.157 1.00 94.31 566 ALA A O 1
ATOM 4507 N N . PHE A 1 567 ? -49.276 6.627 35.569 1.00 94.06 567 PHE A N 1
ATOM 4508 C CA . PHE A 1 567 ? -48.525 5.676 34.754 1.00 94.06 567 PHE A CA 1
ATOM 4509 C C . PHE A 1 567 ? -48.151 6.280 33.408 1.00 94.06 567 PHE A C 1
ATOM 4511 O O . PHE A 1 567 ? -48.964 6.952 32.778 1.00 94.06 567 PHE A O 1
ATOM 4518 N N . ARG A 1 568 ? -46.937 5.983 32.951 1.00 93.94 568 ARG A N 1
ATOM 4519 C CA . ARG A 1 568 ? -46.423 6.340 31.630 1.00 93.94 568 ARG A CA 1
ATOM 4520 C C . ARG A 1 568 ? -46.435 5.149 30.686 1.00 93.94 568 ARG A C 1
ATOM 4522 O O . ARG A 1 568 ? -46.064 4.039 31.071 1.00 93.94 568 ARG A O 1
ATOM 4529 N N . LEU A 1 569 ? -46.794 5.425 29.439 1.00 94.81 569 LEU A N 1
ATOM 4530 C CA . LEU A 1 569 ? -46.802 4.501 28.313 1.00 94.81 569 LEU A CA 1
ATOM 4531 C C . LEU A 1 569 ? -46.034 5.125 27.145 1.00 94.81 569 LEU A C 1
ATOM 4533 O O . LEU A 1 569 ? -46.217 6.306 26.831 1.00 94.81 569 LEU A O 1
ATOM 4537 N N . VAL A 1 570 ? -45.182 4.331 26.500 1.00 94.69 570 VAL A N 1
ATOM 4538 C CA . VAL A 1 570 ? -44.421 4.734 25.314 1.00 94.69 570 VAL A CA 1
ATOM 4539 C C . VAL A 1 570 ? -44.899 3.930 24.121 1.00 94.69 570 VAL A C 1
ATOM 4541 O O . VAL A 1 570 ? -44.779 2.707 24.100 1.00 94.69 570 VAL A O 1
ATOM 4544 N N . PHE A 1 571 ? -45.422 4.633 23.125 1.00 94.81 571 PHE A N 1
ATOM 4545 C CA . PHE A 1 571 ? -45.954 4.070 21.896 1.00 94.81 571 PHE A CA 1
ATOM 4546 C C . PHE A 1 571 ? -44.936 4.210 20.772 1.00 94.81 571 PHE A C 1
ATOM 4548 O O . PHE A 1 571 ? -44.413 5.303 20.560 1.00 94.81 571 PHE A O 1
ATOM 4555 N N . GLN A 1 572 ? -44.679 3.145 20.021 1.00 93.88 572 GLN A N 1
ATOM 4556 C CA . GLN A 1 572 ? -43.817 3.196 18.841 1.00 93.88 572 GLN A CA 1
ATOM 4557 C C . GLN A 1 572 ? -44.203 2.082 17.864 1.00 93.88 572 GLN A C 1
ATOM 4559 O O . GLN A 1 572 ? -44.590 0.995 18.284 1.00 93.88 572 GLN A O 1
ATOM 4564 N N . SER A 1 573 ? -44.085 2.339 16.559 1.00 92.81 573 SER A N 1
ATOM 4565 C CA . SER A 1 573 ? -44.195 1.289 15.537 1.00 92.81 573 SER A CA 1
ATOM 4566 C C . SER A 1 573 ? -42.853 1.042 14.869 1.00 92.81 573 SER A C 1
ATOM 4568 O O . SER A 1 573 ? -42.031 1.948 14.799 1.00 92.81 573 SER A O 1
ATOM 4570 N N . PHE A 1 574 ? -42.646 -0.163 14.341 1.00 90.06 574 PHE A N 1
ATOM 4571 C CA . PHE A 1 574 ? -41.442 -0.561 13.601 1.00 90.06 574 PHE A CA 1
ATOM 4572 C C . PHE A 1 574 ? -41.540 -0.341 12.087 1.00 90.06 574 PHE A C 1
ATOM 4574 O O . PHE A 1 574 ? -40.544 -0.499 11.390 1.00 90.06 574 PHE A O 1
ATOM 4581 N N . ASP A 1 575 ? -42.721 0.018 11.582 1.00 92.38 575 ASP A N 1
ATOM 4582 C CA . ASP A 1 575 ? -43.027 0.096 10.148 1.00 92.38 575 ASP A CA 1
ATOM 4583 C C . ASP A 1 575 ? -43.520 1.479 9.677 1.00 92.38 575 ASP A C 1
ATOM 4585 O O . ASP A 1 575 ? -43.563 1.733 8.472 1.00 92.38 575 ASP A O 1
ATOM 4589 N N . ARG A 1 576 ? -43.901 2.380 10.596 1.00 94.12 576 ARG A N 1
ATOM 4590 C CA . ARG A 1 576 ? -44.414 3.723 10.280 1.00 94.12 576 ARG A CA 1
ATOM 4591 C C . ARG A 1 576 ? -44.387 4.672 11.479 1.00 94.12 576 ARG A C 1
ATOM 4593 O O . ARG A 1 576 ? -44.300 4.255 12.630 1.00 94.12 576 ARG A O 1
ATOM 4600 N N . THR A 1 577 ? -44.553 5.964 11.209 1.00 95.19 577 THR A N 1
ATOM 4601 C CA . THR A 1 577 ? -44.837 6.964 12.247 1.00 95.19 577 THR A CA 1
ATOM 4602 C C . THR A 1 577 ? -46.274 6.806 12.738 1.00 95.19 577 THR A C 1
ATOM 4604 O O . THR A 1 577 ? -47.196 6.799 11.924 1.00 95.19 577 THR A O 1
ATOM 4607 N N . LEU A 1 578 ? -46.462 6.702 14.056 1.00 95.06 578 LEU A N 1
ATOM 4608 C CA . LEU A 1 578 ? -47.790 6.630 14.666 1.00 95.06 578 LEU A CA 1
ATOM 4609 C C . LEU A 1 578 ? -48.512 7.977 14.614 1.00 95.06 578 LEU A C 1
ATOM 4611 O O . LEU A 1 578 ? -47.905 9.035 14.791 1.00 95.06 578 LEU A O 1
ATOM 4615 N N . THR A 1 579 ? -49.825 7.924 14.414 1.00 94.06 579 THR A N 1
ATOM 4616 C CA . THR A 1 579 ? -50.711 9.086 14.504 1.00 94.06 579 THR A CA 1
ATOM 4617 C C . THR A 1 579 ? -51.315 9.225 15.903 1.00 94.06 579 THR A C 1
ATOM 4619 O O . THR A 1 579 ? -51.476 8.245 16.633 1.00 94.06 579 THR A O 1
ATOM 4622 N N . ASP A 1 580 ? -51.718 10.445 16.277 1.00 92.31 580 ASP A N 1
ATOM 4623 C CA . ASP A 1 580 ? -52.410 10.682 17.554 1.00 92.31 580 ASP A CA 1
ATOM 4624 C C . ASP A 1 580 ? -53.731 9.899 17.668 1.00 92.31 580 ASP A C 1
ATOM 4626 O O . ASP A 1 580 ? -54.145 9.571 18.778 1.00 92.31 580 ASP A O 1
ATOM 4630 N N . VAL A 1 581 ? -54.378 9.574 16.539 1.00 93.19 581 VAL A N 1
ATOM 4631 C CA . VAL A 1 581 ? -55.630 8.799 16.498 1.00 93.19 581 VAL A CA 1
ATOM 4632 C C . VAL A 1 581 ? -55.389 7.350 16.918 1.00 93.19 581 VAL A C 1
ATOM 4634 O O . VAL A 1 581 ? -56.085 6.857 17.800 1.00 93.19 581 VAL A O 1
ATOM 4637 N N . GLU A 1 582 ? -54.366 6.697 16.358 1.00 90.44 582 GLU A N 1
ATOM 4638 C CA . GLU A 1 582 ? -53.997 5.316 16.711 1.00 90.44 582 GLU A CA 1
ATOM 4639 C C . GLU A 1 582 ? -53.631 5.197 18.199 1.00 90.44 582 GLU A C 1
ATOM 4641 O O . GLU A 1 582 ? -54.052 4.265 18.882 1.00 90.44 582 GLU A O 1
ATOM 4646 N N . VAL A 1 583 ? -52.894 6.176 18.736 1.00 93.88 583 VAL A N 1
ATOM 4647 C CA . VAL A 1 583 ? -52.562 6.210 20.169 1.00 93.88 583 VAL A CA 1
ATOM 4648 C C . VAL A 1 583 ? -53.811 6.458 21.022 1.00 93.88 583 VAL A C 1
ATOM 4650 O O . VAL A 1 583 ? -53.963 5.849 22.082 1.00 93.88 583 VAL A O 1
ATOM 4653 N N . ALA A 1 584 ? -54.723 7.330 20.581 1.00 92.94 584 ALA A N 1
ATOM 4654 C CA . ALA A 1 584 ? -55.960 7.619 21.303 1.00 92.94 584 ALA A CA 1
ATOM 4655 C C . ALA A 1 584 ? -56.876 6.390 21.415 1.00 92.94 584 ALA A C 1
ATOM 4657 O O . ALA A 1 584 ? -57.502 6.206 22.456 1.00 92.94 584 ALA A O 1
ATOM 4658 N N . GLU A 1 585 ? -56.930 5.527 20.398 1.00 92.19 585 GLU A N 1
ATOM 4659 C CA . GLU A 1 585 ? -57.691 4.271 20.451 1.00 92.19 585 GLU A CA 1
ATOM 4660 C C . GLU A 1 585 ? -57.196 3.352 21.578 1.00 92.19 585 GLU A C 1
ATOM 4662 O O . GLU A 1 585 ? -57.996 2.930 22.421 1.00 92.19 585 GLU A O 1
ATOM 4667 N N . SER A 1 586 ? -55.880 3.121 21.668 1.00 91.88 586 SER A N 1
ATOM 4668 C CA . SER A 1 586 ? -55.283 2.359 22.774 1.00 91.88 586 SER A CA 1
ATOM 4669 C C . SER A 1 586 ? -55.535 3.022 24.131 1.00 91.88 586 SER A C 1
ATOM 4671 O O . SER A 1 586 ? -55.940 2.354 25.084 1.00 91.88 586 SER A O 1
ATOM 4673 N N . MET A 1 587 ? -55.357 4.343 24.235 1.00 95.19 587 MET A N 1
ATOM 4674 C CA . MET A 1 587 ? -55.589 5.069 25.489 1.00 95.19 587 MET A CA 1
ATOM 4675 C C . MET A 1 587 ? -57.053 5.008 25.944 1.00 95.19 587 MET A C 1
ATOM 4677 O O . MET A 1 587 ? -57.313 4.869 27.140 1.00 95.19 587 MET A O 1
ATOM 4681 N N . ASN A 1 588 ? -58.015 5.059 25.019 1.00 94.25 588 ASN A N 1
ATOM 4682 C CA . ASN A 1 588 ? -59.440 4.938 25.331 1.00 94.25 588 ASN A CA 1
ATOM 4683 C C . ASN A 1 588 ? -59.791 3.539 25.858 1.00 94.25 588 ASN A C 1
ATOM 4685 O O . ASN A 1 588 ? -60.576 3.424 26.799 1.00 94.25 588 ASN A O 1
ATOM 4689 N N . SER A 1 589 ? -59.184 2.489 25.294 1.00 93.19 589 SER A N 1
ATOM 4690 C CA . SER A 1 589 ? -59.342 1.106 25.768 1.00 93.19 589 SER A CA 1
ATOM 4691 C C . SER A 1 589 ? -58.865 0.941 27.218 1.00 93.19 589 SER A C 1
ATOM 4693 O O . SER A 1 589 ? -59.594 0.423 28.072 1.00 93.19 589 SER A O 1
ATOM 4695 N N . ILE A 1 590 ? -57.676 1.472 27.526 1.00 94.38 590 ILE A N 1
ATOM 4696 C CA . ILE A 1 590 ? -57.115 1.485 28.886 1.00 94.38 590 ILE A CA 1
ATOM 4697 C C . ILE A 1 590 ? -58.025 2.275 29.838 1.00 94.38 590 ILE A C 1
ATOM 4699 O O . ILE A 1 590 ? -58.409 1.777 30.894 1.00 94.38 590 ILE A O 1
ATOM 4703 N N . THR A 1 591 ? -58.404 3.496 29.449 1.00 95.06 591 THR A N 1
ATOM 4704 C CA . THR A 1 591 ? -59.238 4.408 30.252 1.00 95.06 591 THR A CA 1
ATOM 4705 C C . THR A 1 591 ? -60.568 3.762 30.628 1.00 95.06 591 THR A C 1
ATOM 4707 O O . THR A 1 591 ? -60.957 3.792 31.795 1.00 95.06 591 THR A O 1
ATOM 4710 N N . LYS A 1 592 ? -61.246 3.133 29.661 1.00 94.88 592 LYS A N 1
ATOM 4711 C CA . LYS A 1 592 ? -62.522 2.451 29.890 1.00 94.88 592 LYS A CA 1
ATOM 4712 C C . LYS A 1 592 ? -62.380 1.302 30.891 1.00 94.88 592 LYS A C 1
ATOM 4714 O O . LYS A 1 592 ? -63.166 1.215 31.826 1.00 94.88 592 LYS A O 1
ATOM 4719 N N . SER A 1 593 ? -61.346 0.477 30.745 1.00 93.81 593 SER A N 1
ATOM 4720 C CA . SER A 1 593 ? -61.107 -0.676 31.626 1.00 93.81 593 SER A CA 1
ATOM 4721 C C . SER A 1 593 ? -60.826 -0.263 33.077 1.00 93.81 593 SER A C 1
ATOM 4723 O O . SER A 1 593 ? -61.278 -0.915 34.018 1.00 93.81 593 SER A O 1
ATOM 4725 N N . LEU A 1 594 ? -60.129 0.860 33.271 1.00 94.19 594 LEU A N 1
ATOM 4726 C CA . LEU A 1 594 ? -59.896 1.446 34.594 1.00 94.19 594 LEU A CA 1
ATOM 4727 C C . LEU A 1 594 ? -61.184 2.039 35.198 1.00 94.19 594 LEU A C 1
ATOM 4729 O O . LEU A 1 594 ? -61.447 1.861 36.388 1.00 94.19 594 LEU A O 1
ATOM 4733 N N . GLN A 1 595 ? -62.019 2.696 34.386 1.00 93.75 595 GLN A N 1
ATOM 4734 C CA . GLN A 1 595 ? -63.321 3.221 34.820 1.00 93.75 595 GLN A CA 1
ATOM 4735 C C . GLN A 1 595 ? -64.314 2.110 35.181 1.00 93.75 595 GLN A C 1
ATOM 4737 O O . GLN A 1 595 ? -65.025 2.236 36.177 1.00 93.75 595 GLN A O 1
ATOM 4742 N N . ASP A 1 596 ? -64.324 0.999 34.438 1.00 93.00 596 ASP A N 1
ATOM 4743 C CA . ASP A 1 596 ? -65.167 -0.173 34.718 1.00 93.00 596 ASP A CA 1
ATOM 4744 C C . ASP A 1 596 ? -64.819 -0.818 36.076 1.00 93.00 596 ASP A C 1
ATOM 4746 O O . ASP A 1 596 ? -65.672 -1.422 36.731 1.00 93.00 596 ASP A O 1
ATOM 4750 N N . LYS A 1 597 ? -63.580 -0.630 36.552 1.00 91.31 597 LYS A N 1
ATOM 4751 C CA . LYS A 1 597 ? -63.134 -0.995 37.906 1.00 91.31 597 LYS A CA 1
ATOM 4752 C C . LYS A 1 597 ? -63.513 0.010 38.997 1.00 91.31 597 LYS A C 1
ATOM 4754 O O . LYS A 1 597 ? -63.294 -0.267 40.175 1.00 91.31 597 LYS A O 1
ATOM 4759 N N . GLY A 1 598 ? -64.112 1.140 38.632 1.00 90.38 598 GLY A N 1
ATOM 4760 C CA . GLY A 1 598 ? -64.515 2.203 39.550 1.00 90.38 598 GLY A CA 1
ATOM 4761 C C . GLY A 1 598 ? -63.408 3.209 39.869 1.00 90.38 598 GLY A C 1
ATOM 4762 O O . GLY A 1 598 ? -63.535 3.946 40.848 1.00 90.38 598 GLY A O 1
ATOM 4763 N N . PHE A 1 599 ? -62.328 3.249 39.081 1.00 94.00 599 PHE A N 1
ATOM 4764 C CA . PHE A 1 599 ? -61.277 4.257 39.229 1.00 94.00 599 PHE A CA 1
ATOM 4765 C C . PHE A 1 599 ? -61.647 5.556 38.508 1.00 94.00 599 PHE A C 1
ATOM 4767 O O . PHE A 1 599 ? -62.291 5.559 37.459 1.00 94.00 599 PHE A O 1
ATOM 4774 N N . GLU A 1 600 ? -61.223 6.681 39.077 1.00 91.88 600 GLU A N 1
ATOM 4775 C CA . GLU A 1 600 ? -61.543 8.017 38.572 1.00 91.88 600 GLU A CA 1
ATOM 4776 C C . GLU A 1 600 ? -60.324 8.589 37.838 1.00 91.88 600 GLU A C 1
ATOM 4778 O O . GLU A 1 600 ? -59.321 8.930 38.463 1.00 91.88 600 GLU A O 1
ATOM 4783 N N . ILE A 1 601 ? -60.395 8.659 36.506 1.00 91.81 601 ILE A N 1
ATOM 4784 C CA . ILE A 1 601 ? -59.310 9.166 35.651 1.00 91.81 601 ILE A CA 1
ATOM 4785 C C . ILE A 1 601 ? -59.182 10.684 35.801 1.00 91.81 601 ILE A C 1
ATOM 4787 O O . ILE A 1 601 ? -60.189 11.392 35.849 1.00 91.81 601 ILE A O 1
ATOM 4791 N N . ARG A 1 602 ? -57.940 11.165 35.878 1.00 82.62 602 ARG A N 1
ATOM 4792 C CA . ARG A 1 602 ? -57.567 12.553 36.154 1.00 82.62 602 ARG A CA 1
ATOM 4793 C C . ARG A 1 602 ? -56.773 13.176 35.015 1.00 82.62 602 ARG A C 1
ATOM 4795 O O . ARG A 1 602 ? -55.874 12.485 34.487 1.00 82.62 602 ARG A O 1
#

Mean predicted aligned error: 9.53 Å

Solvent-accessible surface area (backbone atoms only — not comparable to full-atom values): 33433 Å² total; per-residue (Å²): 85,57,43,44,48,63,64,34,36,74,30,25,76,86,61,75,60,69,77,62,47,51,50,52,32,53,71,52,74,32,53,65,81,46,78,47,79,46,96,89,72,43,41,32,36,32,31,55,73,50,66,78,48,30,43,49,46,58,14,47,52,38,44,35,51,51,49,20,27,74,70,72,47,74,64,55,67,64,77,83,71,55,60,80,77,72,66,41,92,59,79,70,44,80,45,76,76,39,81,56,47,54,24,45,32,41,30,46,35,34,66,39,73,53,44,81,51,58,70,69,59,41,51,56,37,46,58,54,73,42,80,76,81,25,37,68,63,39,41,31,51,49,39,18,49,35,74,38,47,52,44,46,64,32,18,30,84,63,44,61,52,32,40,34,35,34,57,43,48,89,51,52,66,48,53,28,66,94,76,49,73,45,81,48,49,46,79,41,52,26,30,22,28,76,83,71,49,70,35,25,42,52,60,50,46,54,20,51,70,21,51,70,50,79,83,39,36,34,33,30,42,39,26,57,29,52,42,23,69,58,29,42,52,54,24,58,74,71,74,50,88,41,78,42,28,64,32,35,44,42,33,62,42,59,69,52,34,58,58,44,46,53,50,40,52,19,50,49,37,70,75,26,74,82,39,47,36,31,41,75,44,75,52,49,88,61,48,75,72,54,76,52,61,77,68,34,70,43,37,59,67,58,43,21,69,73,55,47,41,84,73,52,68,70,57,54,50,50,48,35,57,46,68,68,39,48,67,48,78,59,88,77,28,40,42,32,42,52,54,58,58,48,80,63,60,77,44,58,67,47,52,39,50,55,50,40,35,70,74,35,65,87,68,38,57,92,72,83,83,86,81,91,67,84,79,81,82,59,64,67,60,30,42,53,42,37,50,52,40,54,43,43,77,75,63,33,42,83,55,87,64,74,57,51,23,66,64,53,63,35,67,52,98,82,42,55,93,66,34,31,10,30,26,54,57,61,58,69,44,49,50,54,54,46,54,60,47,55,76,41,20,64,79,70,71,40,95,70,63,38,37,29,39,77,49,76,24,23,72,36,80,96,41,77,46,53,30,40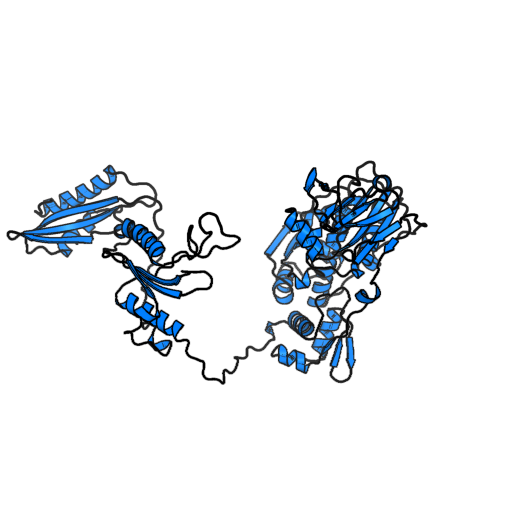,27,40,34,41,96,92,47,74,48,74,45,45,43,70,66,71,41,66,87,48,84,64,46,91,48,77,83,70,45,56,77,80,78,75,81,70,75,84,72,78,91,71,89,78,55,91,36,64,70,48,80,48,74,51,34,31,39,37,58,64,86,63,52,69,65,62,55,40,50,57,40,61,80,34,41,62,86,45,49,76,35,66,71,37,82,76,50,72,54,75,56,98,77,29,28,39,45,27,34,33,37,28,32,43,37,82,87,47,71,75,53,76,65,65,54,47,54,33,50,50,48,30,51,51,58,43,42,77,72,71,36,46,78,100